Protein 6CLW (pdb70)

Structure (mmCIF, N/CA/C/O backbone):
data_6CLW
#
_entry.id   6CLW
#
_cell.length_a   110.860
_cell.length_b   110.860
_cell.length_c   113.310
_cell.angle_alpha   90.00
_cell.angle_beta   90.00
_cell.angle_gamma   120.00
#
_symmetry.space_group_name_H-M   'P 31 2 1'
#
loop_
_entity.id
_entity.type
_entity.pdbx_description
1 polymer O-methyltransferase
2 water water
#
loop_
_atom_site.group_PDB
_atom_site.id
_atom_site.type_symbol
_atom_site.label_atom_id
_atom_site.label_alt_id
_atom_site.label_comp_id
_atom_site.label_asym_id
_atom_site.label_entity_id
_atom_site.label_seq_id
_atom_site.pdbx_PDB_ins_code
_atom_site.Cartn_x
_atom_site.Cartn_y
_atom_site.Cartn_z
_atom_site.occupancy
_atom_site.B_iso_or_equiv
_atom_site.auth_seq_id
_atom_site.auth_comp_id
_atom_site.auth_asym_id
_atom_site.auth_atom_id
_atom_site.pdbx_PDB_model_num
ATOM 1 N N . MET A 1 21 ? -27.050 -24.548 10.059 1.00 87.00 1 MET A N 1
ATOM 2 C CA . MET A 1 21 ? -27.279 -23.215 9.399 1.00 86.22 1 MET A CA 1
ATOM 3 C C . MET A 1 21 ? -26.005 -22.487 8.938 1.00 80.54 1 MET A C 1
ATOM 4 O O . MET A 1 21 ? -26.021 -21.824 7.905 1.00 77.85 1 MET A O 1
ATOM 9 N N . ALA A 1 22 ? -24.924 -22.588 9.709 1.00 75.64 2 ALA A N 1
ATOM 10 C CA . ALA A 1 22 ? -23.667 -21.919 9.384 1.00 70.64 2 ALA A CA 1
ATOM 11 C C . ALA A 1 22 ? -22.496 -22.795 9.785 1.00 66.17 2 ALA A C 1
ATOM 12 O O . ALA A 1 22 ? -22.444 -23.306 10.912 1.00 62.79 2 ALA A O 1
ATOM 14 N N . ASP A 1 23 ? -21.565 -22.955 8.847 1.00 61.15 3 ASP A N 1
ATOM 15 C CA . ASP A 1 23 ? -20.303 -23.638 9.085 1.00 58.67 3 ASP A CA 1
ATOM 16 C C . ASP A 1 23 ? -19.317 -22.665 9.736 1.00 57.68 3 ASP A C 1
ATOM 17 O O . ASP A 1 23 ? -18.358 -22.201 9.105 1.00 60.64 3 ASP A O 1
ATOM 22 N N . ASP A 1 24 ? -19.566 -22.386 11.014 1.00 55.56 4 ASP A N 1
ATOM 23 C CA . ASP A 1 24 ? -18.836 -21.366 11.775 1.00 54.42 4 ASP A CA 1
ATOM 24 C C . ASP A 1 24 ? -18.005 -21.911 12.949 1.00 52.57 4 ASP A C 1
ATOM 25 O O . ASP A 1 24 ? -17.307 -21.147 13.606 1.00 56.72 4 ASP A O 1
ATOM 30 N N . ASP A 1 25 ? -18.068 -23.218 13.197 1.00 49.38 5 ASP A N 1
ATOM 31 C CA . ASP A 1 25 ? -17.368 -23.842 14.317 1.00 48.71 5 ASP A CA 1
ATOM 32 C C . ASP A 1 25 ? -15.874 -24.028 13.974 1.00 48.67 5 ASP A C 1
ATOM 33 O O . ASP A 1 25 ? -15.503 -24.978 13.288 1.00 51.14 5 ASP A O 1
ATOM 38 N N . ALA A 1 26 ? -15.031 -23.111 14.448 1.00 48.04 6 ALA A N 1
ATOM 39 C CA . ALA A 1 26 ? -13.577 -23.134 14.182 1.00 47.15 6 ALA A CA 1
ATOM 40 C C . ALA A 1 26 ? -12.889 -24.410 14.640 1.00 46.10 6 ALA A C 1
ATOM 41 O O . ALA A 1 26 ? -11.958 -24.889 13.988 1.00 44.08 6 ALA A O 1
ATOM 43 N N . PHE A 1 27 ? -13.335 -24.943 15.773 1.00 47.05 7 PHE A N 1
ATOM 44 C CA . PHE A 1 27 ? -12.751 -26.161 16.331 1.00 47.23 7 PHE A CA 1
ATOM 45 C C . PHE A 1 27 ? -12.965 -27.346 15.400 1.00 46.29 7 PHE A C 1
ATOM 46 O O . PHE A 1 27 ? -12.068 -28.160 15.218 1.00 49.21 7 PHE A O 1
ATOM 54 N N . VAL A 1 28 ? -14.160 -27.434 14.828 1.00 44.07 8 VAL A N 1
ATOM 55 C CA . VAL A 1 28 ? -14.487 -28.487 13.881 1.00 42.81 8 VAL A CA 1
ATOM 56 C C . VAL A 1 28 ? -13.635 -28.344 12.634 1.00 41.07 8 VAL A C 1
ATOM 57 O O . VAL A 1 28 ? -13.066 -29.328 12.181 1.00 39.96 8 VAL A O 1
ATOM 61 N N . HIS A 1 29 ? -13.533 -27.122 12.113 1.00 41.79 9 HIS A N 1
ATOM 62 C CA . HIS A 1 29 ? -12.677 -26.834 10.953 1.00 43.78 9 HIS A CA 1
ATOM 63 C C . HIS A 1 29 ? -11.252 -27.320 11.184 1.00 42.53 9 HIS A C 1
ATOM 64 O O . HIS A 1 29 ? -10.666 -27.962 10.323 1.00 42.74 9 HIS A O 1
ATOM 71 N N . LEU A 1 30 ? -10.704 -27.013 12.350 1.00 42.43 10 LEU A N 1
ATOM 72 C CA . LEU A 1 30 ? -9.340 -27.406 12.672 1.00 44.22 10 LEU A CA 1
ATOM 73 C C . LEU A 1 30 ? -9.222 -28.947 12.719 1.00 45.34 10 LEU A C 1
ATOM 74 O O . LEU A 1 30 ? -8.301 -29.516 12.122 1.00 46.59 10 LEU A O 1
ATOM 79 N N . LEU A 1 31 ? -10.165 -29.622 13.387 1.00 43.18 11 LEU A N 1
ATOM 80 C CA . LEU A 1 31 ? -10.187 -31.089 13.413 1.00 40.94 11 LEU A CA 1
ATOM 81 C C . LEU A 1 31 ? -10.299 -31.694 12.026 1.00 39.99 11 LEU A C 1
ATOM 82 O O . LEU A 1 31 ? -9.758 -32.778 11.792 1.00 38.05 11 LEU A O 1
ATOM 87 N N . ARG A 1 32 ? -11.027 -31.016 11.134 1.00 37.80 12 ARG A N 1
ATOM 88 C CA . ARG A 1 32 ? -11.110 -31.427 9.741 1.00 37.31 12 ARG A CA 1
ATOM 89 C C . ARG A 1 32 ? -9.726 -31.346 9.109 1.00 37.04 12 ARG A C 1
ATOM 90 O O . ARG A 1 32 ? -9.254 -32.309 8.506 1.00 37.38 12 ARG A O 1
ATOM 98 N N . LEU A 1 33 ? -9.069 -30.206 9.277 1.00 35.46 13 LEU A N 1
ATOM 99 C CA . LEU A 1 33 ? -7.805 -29.946 8.596 1.00 33.99 13 LEU A CA 1
ATOM 100 C C . LEU A 1 33 ? -6.653 -30.814 9.089 1.00 34.55 13 LEU A C 1
ATOM 101 O O . LEU A 1 33 ? -5.731 -31.077 8.327 1.00 35.29 13 LEU A O 1
ATOM 106 N N . LYS A 1 34 ? -6.717 -31.266 10.340 1.00 36.09 14 LYS A N 1
ATOM 107 C CA . LYS A 1 34 ? -5.597 -31.979 10.980 1.00 38.63 14 LYS A CA 1
ATOM 108 C C . LYS A 1 34 ? -5.575 -33.493 10.773 1.00 38.73 14 LYS A C 1
ATOM 109 O O . LYS A 1 34 ? -4.563 -34.143 11.075 1.00 39.71 14 LYS A O 1
ATOM 115 N N . ASP A 1 35 ? -6.688 -34.049 10.293 1.00 37.55 15 ASP A N 1
ATOM 116 C CA . ASP A 1 35 ? -6.817 -35.482 10.001 1.00 35.47 15 ASP A CA 1
ATOM 117 C C . ASP A 1 35 ? -5.729 -35.937 9.019 1.00 36.27 15 ASP A C 1
ATOM 118 O O . ASP A 1 35 ? -5.645 -35.446 7.885 1.00 34.70 15 ASP A O 1
ATOM 123 N N . THR A 1 36 ? -4.888 -36.855 9.492 1.00 37.53 16 THR A N 1
ATOM 124 C CA . THR A 1 36 ? -3.883 -37.509 8.667 1.00 38.00 16 THR A CA 1
ATOM 125 C C . THR A 1 36 ? -4.169 -38.974 8.446 1.00 37.57 16 THR A C 1
ATOM 126 O O . THR A 1 36 ? -3.380 -39.640 7.792 1.00 37.34 16 THR A O 1
ATOM 130 N N . MET A 1 37 ? -5.260 -39.495 8.996 1.00 37.46 17 MET A N 1
ATOM 131 C CA . MET A 1 37 ? -5.504 -40.933 8.927 1.00 39.76 17 MET A CA 1
ATOM 132 C C . MET A 1 37 ? -6.371 -41.294 7.718 1.00 38.56 17 MET A C 1
ATOM 133 O O . MET A 1 37 ? -6.037 -42.215 6.964 1.00 36.01 17 MET A O 1
ATOM 138 N N . THR A 1 38 ? -7.462 -40.552 7.539 1.00 37.74 18 THR A N 1
ATOM 139 C CA . THR A 1 38 ? -8.322 -40.646 6.355 1.00 36.96 18 THR A CA 1
ATOM 140 C C . THR A 1 38 ? -7.575 -40.703 4.999 1.00 36.39 18 THR A C 1
ATOM 141 O O . THR A 1 38 ? -7.766 -41.651 4.249 1.00 35.78 18 THR A O 1
ATOM 145 N N . PRO A 1 39 ? -6.716 -39.710 4.685 1.00 36.57 19 PRO A N 1
ATOM 146 C CA . PRO A 1 39 ? -6.008 -39.758 3.392 1.00 36.09 19 PRO A CA 1
ATOM 147 C C . PRO A 1 39 ? -5.114 -40.977 3.160 1.00 36.02 19 PRO A C 1
ATOM 148 O O . PRO A 1 39 ? -4.873 -41.344 2.004 1.00 36.61 19 PRO A O 1
ATOM 152 N N . TRP A 1 40 ? -4.609 -41.577 4.232 1.00 36.62 20 TRP A N 1
ATOM 153 C CA . TRP A 1 40 ? -3.790 -42.796 4.124 1.00 36.98 20 TRP A CA 1
ATOM 154 C C . TRP A 1 40 ? -4.594 -44.065 4.251 1.00 35.75 20 TRP A C 1
ATOM 155 O O . TRP A 1 40 ? -4.229 -45.071 3.677 1.00 38.31 20 TRP A O 1
ATOM 166 N N . ALA A 1 41 ? -5.683 -44.027 5.004 1.00 36.22 21 ALA A N 1
ATOM 167 C CA . ALA A 1 41 ? -6.691 -45.069 4.902 1.00 35.94 21 ALA A CA 1
ATOM 168 C C . ALA A 1 41 ? -7.128 -45.172 3.433 1.00 35.04 21 ALA A C 1
ATOM 169 O O . ALA A 1 41 ? -7.195 -46.262 2.887 1.00 34.26 21 ALA A O 1
ATOM 171 N N . LEU A 1 42 ? -7.367 -44.022 2.801 1.00 35.14 22 LEU A N 1
ATOM 172 C CA . LEU A 1 42 ? -7.810 -43.954 1.409 1.00 34.79 22 LEU A CA 1
ATOM 173 C C . LEU A 1 42 ? -6.758 -44.504 0.451 1.00 36.12 22 LEU A C 1
ATOM 174 O O . LEU A 1 42 ? -7.062 -45.381 -0.363 1.00 38.44 22 LEU A O 1
ATOM 179 N N . ARG A 1 43 ? -5.535 -43.994 0.548 1.00 35.91 23 ARG A N 1
ATOM 180 C CA . ARG A 1 43 ? -4.442 -44.456 -0.320 1.00 36.53 23 ARG A CA 1
ATOM 181 C C . ARG A 1 43 ? -4.156 -45.956 -0.186 1.00 36.44 23 ARG A C 1
ATOM 182 O O . ARG A 1 43 ? -3.861 -46.624 -1.185 1.00 35.96 23 ARG A O 1
ATOM 190 N N . ALA A 1 44 ? -4.268 -46.476 1.037 1.00 35.84 24 ALA A N 1
ATOM 191 C CA . ALA A 1 44 ? -4.018 -47.896 1.311 1.00 35.07 24 ALA A CA 1
ATOM 192 C C . ALA A 1 44 ? -5.072 -48.810 0.649 1.00 33.51 24 ALA A C 1
ATOM 193 O O . ALA A 1 44 ? -4.770 -49.771 -0.055 1.00 30.18 24 ALA A O 1
ATOM 195 N N . VAL A 1 45 ? -6.315 -48.460 0.892 1.00 33.89 25 VAL A N 1
ATOM 196 C CA . VAL A 1 45 ? -7.455 -49.217 0.434 1.00 35.34 25 VAL A CA 1
ATOM 197 C C . VAL A 1 45 ? -7.560 -49.248 -1.103 1.00 36.41 25 VAL A C 1
ATOM 198 O O . VAL A 1 45 ? -7.935 -50.263 -1.682 1.00 37.90 25 VAL A O 1
ATOM 202 N N . VAL A 1 46 ? -7.215 -48.138 -1.746 1.00 38.16 26 VAL A N 1
ATOM 203 C CA . VAL A 1 46 ? -7.060 -48.077 -3.201 1.00 38.26 26 VAL A CA 1
ATOM 204 C C . VAL A 1 46 ? -5.855 -48.903 -3.669 1.00 38.50 26 VAL A C 1
ATOM 205 O O . VAL A 1 46 ? -5.947 -49.610 -4.673 1.00 36.46 26 VAL A O 1
ATOM 209 N N . THR A 1 47 ? -4.731 -48.819 -2.953 1.00 40.14 27 THR A N 1
ATOM 210 C CA . THR A 1 47 ? -3.581 -49.691 -3.240 1.00 41.79 27 THR A CA 1
ATOM 211 C C . THR A 1 47 ? -3.990 -51.184 -3.176 1.00 42.07 27 THR A C 1
ATOM 212 O O . THR A 1 47 ? -3.626 -51.965 -4.057 1.00 42.38 27 THR A O 1
ATOM 216 N N . LEU A 1 48 ? -4.780 -51.557 -2.169 1.00 42.01 28 LEU A N 1
ATOM 217 C CA . LEU A 1 48 ? -5.225 -52.950 -2.000 1.00 41.95 28 LEU A CA 1
ATOM 218 C C . LEU A 1 48 ? -6.404 -53.392 -2.889 1.00 41.23 28 LEU A C 1
ATOM 219 O O . LEU A 1 48 ? -6.858 -54.533 -2.790 1.00 42.42 28 LEU A O 1
ATOM 224 N N . GLY A 1 49 ? -6.901 -52.514 -3.750 1.00 38.91 29 GLY A N 1
ATOM 225 C CA . GLY A 1 49 ? -7.929 -52.884 -4.694 1.00 37.76 29 GLY A CA 1
ATOM 226 C C . GLY A 1 49 ? -9.295 -53.114 -4.090 1.00 38.21 29 GLY A C 1
ATOM 227 O O . GLY A 1 49 ? -10.135 -53.741 -4.734 1.00 39.39 29 GLY A O 1
ATOM 228 N N . VAL A 1 50 ? -9.550 -52.603 -2.884 1.00 38.25 30 VAL A N 1
ATOM 229 C CA . VAL A 1 50 ? -10.850 -52.845 -2.233 1.00 40.25 30 VAL A CA 1
ATOM 230 C C . VAL A 1 50 ? -12.037 -52.236 -3.008 1.00 41.87 30 VAL A C 1
ATOM 231 O O . VAL A 1 50 ? -13.073 -52.896 -3.131 1.00 44.54 30 VAL A O 1
ATOM 235 N N . PRO A 1 51 ? -11.897 -50.999 -3.543 1.00 42.13 31 PRO A N 1
ATOM 236 C CA . PRO A 1 51 ? -13.032 -50.441 -4.324 1.00 40.92 31 PRO A CA 1
ATOM 237 C C . PRO A 1 51 ? -13.470 -51.337 -5.483 1.00 39.14 31 PRO A C 1
ATOM 238 O O . PRO A 1 51 ? -14.678 -51.401 -5.777 1.00 35.70 31 PRO A O 1
ATOM 242 N N . ASP A 1 52 ? -12.483 -52.001 -6.107 1.00 39.81 32 ASP A N 1
ATOM 243 C CA . ASP A 1 52 ? -12.704 -52.963 -7.193 1.00 42.03 32 ASP A CA 1
ATOM 244 C C . ASP A 1 52 ? -13.381 -54.220 -6.680 1.00 42.53 32 ASP A C 1
ATOM 245 O O . ASP A 1 52 ? -14.354 -54.678 -7.277 1.00 45.34 32 ASP A O 1
ATOM 250 N N . LEU A 1 53 ? -12.874 -54.757 -5.570 1.00 41.61 33 LEU A N 1
ATOM 251 C CA . LEU A 1 53 ? -13.442 -55.953 -4.930 1.00 41.03 33 LEU A CA 1
ATOM 252 C C . LEU A 1 53 ? -14.923 -55.810 -4.542 1.00 42.48 33 LEU A C 1
ATOM 253 O O . LEU A 1 53 ? -15.650 -56.808 -4.493 1.00 42.45 33 LEU A O 1
ATOM 258 N N . VAL A 1 54 ? -15.366 -54.581 -4.279 1.00 43.91 34 VAL A N 1
ATOM 259 C CA . VAL A 1 54 ? -16.767 -54.306 -3.927 1.00 45.03 34 VAL A CA 1
ATOM 260 C C . VAL A 1 54 ? -17.609 -53.675 -5.050 1.00 47.41 34 VAL A C 1
ATOM 261 O O . VAL A 1 54 ? -18.753 -53.319 -4.811 1.00 46.06 34 VAL A O 1
ATOM 265 N N . ALA A 1 55 ? -17.073 -53.558 -6.266 1.00 51.89 35 ALA A N 1
ATOM 266 C CA . ALA A 1 55 ? -17.843 -53.019 -7.404 1.00 52.27 35 ALA A CA 1
ATOM 267 C C . ALA A 1 55 ? -19.129 -53.821 -7.648 1.00 54.31 35 ALA A C 1
ATOM 268 O O . ALA A 1 55 ? -20.198 -53.246 -7.832 1.00 49.34 35 ALA A O 1
ATOM 270 N N . GLU A 1 56 ? -19.015 -55.148 -7.602 1.00 63.43 36 GLU A N 1
ATOM 271 C CA . GLU A 1 56 ? -20.155 -56.046 -7.851 1.00 69.68 36 GLU A CA 1
ATOM 272 C C . GLU A 1 56 ? -21.146 -56.179 -6.675 1.00 66.87 36 GLU A C 1
ATOM 273 O O . GLU A 1 56 ? -22.186 -56.826 -6.814 1.00 66.20 36 GLU A O 1
ATOM 279 N N . GLY A 1 57 ? -20.828 -55.584 -5.528 1.00 62.74 37 GLY A N 1
ATOM 280 C CA . GLY A 1 57 ? -21.744 -55.544 -4.388 1.00 60.20 37 GLY A CA 1
ATOM 281 C C . GLY A 1 57 ? -21.006 -55.722 -3.080 1.00 58.31 37 GLY A C 1
ATOM 282 O O . GLY A 1 57 ? -19.776 -55.770 -3.051 1.00 56.50 37 GLY A O 1
ATOM 283 N N . GLU A 1 58 ? -21.772 -55.828 -1.999 1.00 58.78 38 GLU A N 1
ATOM 284 C CA . GLU A 1 58 ? -21.226 -56.038 -0.653 1.00 57.11 38 GLU A CA 1
ATOM 285 C C . GLU A 1 58 ? -20.253 -57.198 -0.600 1.00 58.58 38 GLU A C 1
ATOM 286 O O . GLU A 1 58 ? -20.463 -58.228 -1.240 1.00 64.36 38 GLU A O 1
ATOM 292 N N . LYS A 1 59 ? -19.183 -57.017 0.152 1.00 56.29 39 LYS A N 1
ATOM 293 C CA . LYS A 1 59 ? -18.322 -58.112 0.551 1.00 56.48 39 LYS A CA 1
ATOM 294 C C . LYS A 1 59 ? -18.120 -57.971 2.053 1.00 58.28 39 LYS A C 1
ATOM 295 O O . LYS A 1 59 ? -18.201 -56.856 2.581 1.00 57.75 39 LYS A O 1
ATOM 301 N N . ASP A 1 60 ? -17.890 -59.085 2.747 1.00 59.84 40 ASP A N 1
ATOM 302 C CA . ASP A 1 60 ? -17.538 -59.017 4.175 1.00 62.05 40 ASP A CA 1
ATOM 303 C C . ASP A 1 60 ? -16.023 -59.134 4.346 1.00 57.51 40 ASP A C 1
ATOM 304 O O . ASP A 1 60 ? -15.326 -59.712 3.500 1.00 53.18 40 ASP A O 1
ATOM 309 N N . VAL A 1 61 ? -15.543 -58.548 5.444 1.00 53.82 41 VAL A N 1
ATOM 310 C CA . VAL A 1 61 ? -14.122 -58.277 5.674 1.00 50.07 41 VAL A CA 1
ATOM 311 C C . VAL A 1 61 ? -13.216 -59.482 5.454 1.00 50.29 41 VAL A C 1
ATOM 312 O O . VAL A 1 61 ? -12.179 -59.347 4.813 1.00 54.19 41 VAL A O 1
ATOM 316 N N . SER A 1 62 ? -13.609 -60.647 5.964 1.00 51.00 42 SER A N 1
ATOM 317 C CA . SER A 1 62 ? -12.800 -61.879 5.839 1.00 49.71 42 SER A CA 1
ATOM 318 C C . SER A 1 62 ? -12.371 -62.185 4.408 1.00 48.74 42 SER A C 1
ATOM 319 O O . SER A 1 62 ? -11.225 -62.603 4.190 1.00 43.03 42 SER A O 1
ATOM 322 N N . GLU A 1 63 ? -13.301 -61.974 3.460 1.00 51.73 43 GLU A N 1
ATOM 323 C CA . GLU A 1 63 ? -13.042 -62.160 2.018 1.00 51.66 43 GLU A CA 1
ATOM 324 C C . GLU A 1 63 ? -12.106 -61.066 1.519 1.00 52.25 43 GLU A C 1
ATOM 325 O O . GLU A 1 63 ? -11.036 -61.348 0.964 1.00 54.33 43 GLU A O 1
ATOM 331 N N . LEU A 1 64 ? -12.494 -59.819 1.757 1.00 51.22 44 LEU A N 1
ATOM 332 C CA . LEU A 1 64 ? -11.671 -58.668 1.375 1.00 50.08 44 LEU A CA 1
ATOM 333 C C . LEU A 1 64 ? -10.250 -58.783 1.934 1.00 48.96 44 LEU A C 1
ATOM 334 O O . LEU A 1 64 ? -9.282 -58.499 1.222 1.00 48.15 44 LEU A O 1
ATOM 339 N N . ALA A 1 65 ? -10.146 -59.229 3.188 1.00 48.13 45 ALA A N 1
ATOM 340 C CA . ALA A 1 65 ? -8.861 -59.481 3.848 1.00 50.03 45 ALA A CA 1
ATOM 341 C C . ALA A 1 65 ? -8.040 -60.531 3.123 1.00 52.47 45 ALA A C 1
ATOM 342 O O . ALA A 1 65 ? -6.872 -60.292 2.850 1.00 48.53 45 ALA A O 1
ATOM 344 N N . GLN A 1 66 ? -8.661 -61.681 2.829 1.00 58.94 46 GLN A N 1
ATOM 345 C CA . GLN A 1 66 ? -8.018 -62.787 2.086 1.00 63.66 46 GLN A CA 1
ATOM 346 C C . GLN A 1 66 ? -7.542 -62.379 0.703 1.00 60.53 46 GLN A C 1
ATOM 347 O O . GLN A 1 66 ? -6.407 -62.662 0.340 1.00 56.84 46 GLN A O 1
ATOM 353 N N . ARG A 1 67 ? -8.428 -61.749 -0.069 1.00 59.19 47 ARG A N 1
ATOM 354 C CA . ARG A 1 67 ? -8.124 -61.396 -1.456 1.00 60.63 47 ARG A CA 1
ATOM 355 C C . ARG A 1 67 ? -7.015 -60.368 -1.561 1.00 58.83 47 ARG A C 1
ATOM 356 O O . ARG A 1 67 ? -6.216 -60.431 -2.490 1.00 57.03 47 ARG A O 1
ATOM 364 N N . SER A 1 68 ? -6.978 -59.421 -0.620 1.00 61.07 48 SER A N 1
ATOM 365 C CA . SER A 1 68 ? -5.837 -58.497 -0.465 1.00 61.18 48 SER A CA 1
ATOM 366 C C . SER A 1 68 ? -4.792 -59.132 0.460 1.00 60.34 48 SER A C 1
ATOM 367 O O . SER A 1 68 ? -4.987 -60.238 0.951 1.00 57.91 48 SER A O 1
ATOM 370 N N . GLY A 1 69 ? -3.688 -58.445 0.725 1.00 60.31 49 GLY A N 1
ATOM 371 C CA . GLY A 1 69 ? -2.665 -59.020 1.613 1.00 61.41 49 GLY A CA 1
ATOM 372 C C . GLY A 1 69 ? -2.962 -58.942 3.109 1.00 59.58 49 GLY A C 1
ATOM 373 O O . GLY A 1 69 ? -2.136 -59.361 3.918 1.00 61.04 49 GLY A O 1
ATOM 374 N N . ALA A 1 70 ? -4.149 -58.463 3.482 1.00 54.97 50 ALA A N 1
ATOM 375 C CA . ALA A 1 70 ? -4.326 -57.741 4.737 1.00 52.19 50 ALA A CA 1
ATOM 376 C C . ALA A 1 70 ? -4.817 -58.580 5.904 1.00 50.20 50 ALA A C 1
ATOM 377 O O . ALA A 1 70 ? -5.509 -59.584 5.707 1.00 50.42 50 ALA A O 1
ATOM 379 N N . VAL A 1 71 ? -4.456 -58.138 7.115 1.00 48.15 51 VAL A N 1
ATOM 380 C CA . VAL A 1 71 ? -4.998 -58.687 8.363 1.00 50.84 51 VAL A CA 1
ATOM 381 C C . VAL A 1 71 ? -6.468 -58.245 8.486 1.00 50.09 51 VAL A C 1
ATOM 382 O O . VAL A 1 71 ? -6.758 -57.058 8.361 1.00 51.40 51 VAL A O 1
ATOM 386 N N . PRO A 1 72 ? -7.395 -59.187 8.743 1.00 49.23 52 PRO A N 1
ATOM 387 C CA . PRO A 1 72 ? -8.828 -58.840 8.872 1.00 49.44 52 PRO A CA 1
ATOM 388 C C . PRO A 1 72 ? -9.201 -57.721 9.859 1.00 46.64 52 PRO A C 1
ATOM 389 O O . PRO A 1 72 ? -10.024 -56.869 9.528 1.00 46.93 52 PRO A O 1
ATOM 393 N N . ASP A 1 73 ? -8.615 -57.738 11.051 1.00 45.25 53 ASP A N 1
ATOM 394 C CA . ASP A 1 73 ? -8.905 -56.727 12.073 1.00 45.36 53 ASP A CA 1
ATOM 395 C C . ASP A 1 73 ? -8.482 -55.325 11.635 1.00 45.36 53 ASP A C 1
ATOM 396 O O . ASP A 1 73 ? -9.247 -54.371 11.786 1.00 45.04 53 ASP A O 1
ATOM 401 N N . ALA A 1 74 ? -7.263 -55.215 11.104 1.00 44.79 54 ALA A N 1
ATOM 402 C CA . ALA A 1 74 ? -6.721 -53.936 10.649 1.00 43.18 54 ALA A CA 1
ATOM 403 C C . ALA A 1 74 ? -7.537 -53.362 9.493 1.00 42.45 54 ALA A C 1
ATOM 404 O O . ALA A 1 74 ? -7.886 -52.185 9.506 1.00 42.14 54 ALA A O 1
ATOM 406 N N . LEU A 1 75 ? -7.858 -54.209 8.516 1.00 42.15 55 LEU A N 1
ATOM 407 C CA . LEU A 1 75 ? -8.658 -53.799 7.357 1.00 42.50 55 LEU A CA 1
ATOM 408 C C . LEU A 1 75 ? -10.066 -53.381 7.767 1.00 42.27 55 LEU A C 1
ATOM 409 O O . LEU A 1 75 ? -10.579 -52.411 7.233 1.00 42.39 55 LEU A O 1
ATOM 414 N N . ARG A 1 76 ? -10.684 -54.104 8.708 1.00 42.93 56 ARG A N 1
ATOM 415 C CA . ARG A 1 76 ? -11.995 -53.712 9.251 1.00 42.30 56 ARG A CA 1
ATOM 416 C C . ARG A 1 76 ? -11.934 -52.283 9.757 1.00 41.69 56 ARG A C 1
ATOM 417 O O . ARG A 1 76 ? -12.771 -51.461 9.395 1.00 41.92 56 ARG A O 1
ATOM 425 N N . ARG A 1 77 ? -10.922 -51.998 10.573 1.00 41.65 57 ARG A N 1
ATOM 426 C CA . ARG A 1 77 ? -10.805 -50.703 11.253 1.00 40.59 57 ARG A CA 1
ATOM 427 C C . ARG A 1 77 ? -10.559 -49.576 10.275 1.00 38.81 57 ARG A C 1
ATOM 428 O O . ARG A 1 77 ? -11.109 -48.485 10.446 1.00 38.50 57 ARG A O 1
ATOM 436 N N . VAL A 1 78 ? -9.748 -49.855 9.255 1.00 38.04 58 VAL A N 1
ATOM 437 C CA . VAL A 1 78 ? -9.469 -48.895 8.177 1.00 39.46 58 VAL A CA 1
ATOM 438 C C . VAL A 1 78 ? -10.713 -48.598 7.311 1.00 40.92 58 VAL A C 1
ATOM 439 O O . VAL A 1 78 ? -11.003 -47.438 7.003 1.00 41.26 58 VAL A O 1
ATOM 443 N N . LEU A 1 79 ? -11.440 -49.640 6.919 1.00 42.73 59 LEU A N 1
ATOM 444 C CA . LEU A 1 79 ? -12.684 -49.455 6.183 1.00 42.95 59 LEU A CA 1
ATOM 445 C C . LEU A 1 79 ? -13.734 -48.757 7.032 1.00 42.53 59 LEU A C 1
ATOM 446 O O . LEU A 1 79 ? -14.474 -47.942 6.499 1.00 42.63 59 LEU A O 1
ATOM 451 N N . ARG A 1 80 ? -13.783 -49.058 8.335 1.00 44.10 60 ARG A N 1
ATOM 452 C CA . ARG A 1 80 ? -14.733 -48.408 9.259 1.00 45.34 60 ARG A CA 1
ATOM 453 C C . ARG A 1 80 ? -14.580 -46.890 9.192 1.00 43.19 60 ARG A C 1
ATOM 454 O O . ARG A 1 80 ? -15.572 -46.170 9.054 1.00 40.61 60 ARG A O 1
ATOM 462 N N . LEU A 1 81 ? -13.334 -46.409 9.256 1.00 42.58 61 LEU A N 1
ATOM 463 C CA . LEU A 1 81 ? -13.071 -44.981 9.101 1.00 41.56 61 LEU A CA 1
ATOM 464 C C . LEU A 1 81 ? -13.626 -44.501 7.770 1.00 40.26 61 LEU A C 1
ATOM 465 O O . LEU A 1 81 ? -14.408 -43.558 7.743 1.00 40.66 61 LEU A O 1
ATOM 470 N N . LEU A 1 82 ? -13.243 -45.157 6.677 1.00 38.32 62 LEU A N 1
ATOM 471 C CA . LEU A 1 82 ? -13.607 -44.665 5.343 1.00 38.25 62 LEU A CA 1
ATOM 472 C C . LEU A 1 82 ? -15.108 -44.724 5.090 1.00 37.69 62 LEU A C 1
ATOM 473 O O . LEU A 1 82 ? -15.652 -43.903 4.361 1.00 37.07 62 LEU A O 1
ATOM 478 N N . ALA A 1 83 ? -15.771 -45.685 5.722 1.00 39.65 63 ALA A N 1
ATOM 479 C CA . ALA A 1 83 ? -17.227 -45.765 5.725 1.00 40.76 63 ALA A CA 1
ATOM 480 C C . ALA A 1 83 ? -17.853 -44.571 6.469 1.00 41.76 63 ALA A C 1
ATOM 481 O O . ALA A 1 83 ? -18.789 -43.933 5.954 1.00 38.01 63 ALA A O 1
ATOM 483 N N . ARG A 1 84 ? -17.319 -44.258 7.652 1.00 42.38 64 ARG A N 1
ATOM 484 C CA . ARG A 1 84 ? -17.669 -43.007 8.359 1.00 45.86 64 ARG A CA 1
ATOM 485 C C . ARG A 1 84 ? -17.593 -41.760 7.442 1.00 42.90 64 ARG A C 1
ATOM 486 O O . ARG A 1 84 ? -18.423 -40.859 7.550 1.00 42.88 64 ARG A O 1
ATOM 494 N N . ARG A 1 85 ? -16.613 -41.738 6.536 1.00 39.93 65 ARG A N 1
ATOM 495 C CA . ARG A 1 85 ? -16.440 -40.645 5.578 1.00 38.02 65 ARG A CA 1
ATOM 496 C C . ARG A 1 85 ? -17.219 -40.824 4.266 1.00 37.68 65 ARG A C 1
ATOM 497 O O . ARG A 1 85 ? -17.127 -39.967 3.395 1.00 35.18 65 ARG A O 1
ATOM 505 N N . GLY A 1 86 ? -17.939 -41.938 4.104 1.00 36.43 66 GLY A N 1
ATOM 506 C CA . GLY A 1 86 ? -18.881 -42.113 2.990 1.00 37.31 66 GLY A CA 1
ATOM 507 C C . GLY A 1 86 ? -18.347 -42.808 1.751 1.00 38.37 66 GLY A C 1
ATOM 508 O O . GLY A 1 86 ? -19.055 -42.925 0.739 1.00 35.48 66 GLY A O 1
ATOM 509 N N . VAL A 1 87 ? -17.115 -43.304 1.842 1.00 39.89 67 VAL A N 1
ATOM 510 C CA . VAL A 1 87 ? -16.444 -43.937 0.708 1.00 40.80 67 VAL A CA 1
ATOM 511 C C . VAL A 1 87 ? -17.114 -45.283 0.418 1.00 40.64 67 VAL A C 1
ATOM 512 O O . VAL A 1 87 ? -17.440 -45.585 -0.725 1.00 41.10 67 VAL A O 1
ATOM 516 N N . PHE A 1 88 ? -17.286 -46.085 1.463 1.00 40.60 68 PHE A N 1
ATOM 517 C CA . PHE A 1 88 ? -17.980 -47.350 1.372 1.00 40.74 68 PHE A CA 1
ATOM 518 C C . PHE A 1 88 ? -19.175 -47.312 2.294 1.00 43.86 68 PHE A C 1
ATOM 519 O O . PHE A 1 88 ? -19.187 -46.598 3.304 1.00 42.67 68 PHE A O 1
ATOM 527 N N . THR A 1 89 ? -20.179 -48.097 1.930 1.00 46.46 69 THR A N 1
ATOM 528 C CA . THR A 1 89 ? -21.308 -48.371 2.799 1.00 47.03 69 THR A CA 1
ATOM 529 C C . THR A 1 89 ? -20.864 -49.452 3.801 1.00 46.22 69 THR A C 1
ATOM 530 O O . THR A 1 89 ? -19.960 -50.217 3.470 1.00 45.76 69 THR A O 1
ATOM 534 N N . GLU A 1 90 ? -21.428 -49.486 5.020 1.00 46.54 70 GLU A N 1
ATOM 535 C CA . GLU A 1 90 ? -21.345 -50.706 5.885 1.00 48.80 70 GLU A CA 1
ATOM 536 C C . GLU A 1 90 ? -22.699 -51.114 6.495 1.00 49.48 70 GLU A C 1
ATOM 537 O O . GLU A 1 90 ? -23.008 -50.773 7.631 1.00 53.52 70 GLU A O 1
ATOM 543 N N . PRO A 1 91 ? -23.518 -51.860 5.731 1.00 50.95 71 PRO A N 1
ATOM 544 C CA . PRO A 1 91 ? -24.923 -52.034 6.123 1.00 54.62 71 PRO A CA 1
ATOM 545 C C . PRO A 1 91 ? -25.169 -53.031 7.277 1.00 56.49 71 PRO A C 1
ATOM 546 O O . PRO A 1 91 ? -26.191 -52.937 7.960 1.00 58.95 71 PRO A O 1
ATOM 550 N N . ARG A 1 92 ? -24.259 -53.983 7.465 1.00 58.44 72 ARG A N 1
ATOM 551 C CA . ARG A 1 92 ? -24.223 -54.830 8.659 1.00 59.59 72 ARG A CA 1
ATOM 552 C C . ARG A 1 92 ? -22.772 -54.828 9.147 1.00 58.32 72 ARG A C 1
ATOM 553 O O . ARG A 1 92 ? -21.862 -54.564 8.354 1.00 58.42 72 ARG A O 1
ATOM 561 N N . PRO A 1 93 ? -22.541 -55.131 10.440 1.00 58.45 73 PRO A N 1
ATOM 562 C CA . PRO A 1 93 ? -21.165 -55.113 10.954 1.00 56.64 73 PRO A CA 1
ATOM 563 C C . PRO A 1 93 ? -20.196 -55.950 10.117 1.00 54.02 73 PRO A C 1
ATOM 564 O O . PRO A 1 93 ? -20.569 -57.013 9.623 1.00 54.76 73 PRO A O 1
ATOM 568 N N . ALA A 1 94 ? -18.983 -55.429 9.932 1.00 52.46 74 ALA A N 1
ATOM 569 C CA . ALA A 1 94 ? -17.900 -56.105 9.205 1.00 51.11 74 ALA A CA 1
ATOM 570 C C . ALA A 1 94 ? -18.152 -56.419 7.715 1.00 50.79 74 ALA A C 1
ATOM 571 O O . ALA A 1 94 ? -17.409 -57.220 7.143 1.00 48.77 74 ALA A O 1
ATOM 573 N N . VAL A 1 95 ? -19.167 -55.808 7.086 1.00 49.83 75 VAL A N 1
ATOM 574 C CA . VAL A 1 95 ? -19.362 -55.951 5.630 1.00 51.74 75 VAL A CA 1
ATOM 575 C C . VAL A 1 95 ? -19.432 -54.565 4.988 1.00 48.40 75 VAL A C 1
ATOM 576 O O . VAL A 1 95 ? -20.123 -53.694 5.484 1.00 48.69 75 VAL A O 1
ATOM 580 N N . PHE A 1 96 ? -18.704 -54.377 3.890 1.00 47.12 76 PHE A N 1
ATOM 581 C CA . PHE A 1 96 ? -18.615 -53.088 3.216 1.00 46.32 76 PHE A CA 1
ATOM 582 C C . PHE A 1 96 ? -18.945 -53.223 1.736 1.00 46.98 76 PHE A C 1
ATOM 583 O O . PHE A 1 96 ? -18.497 -54.169 1.083 1.00 47.59 76 PHE A O 1
ATOM 591 N N . GLY A 1 97 ? -19.713 -52.263 1.221 1.00 45.57 77 GLY A N 1
ATOM 592 C CA . GLY A 1 97 ? -20.187 -52.271 -0.165 1.00 45.23 77 GLY A CA 1
ATOM 593 C C . GLY A 1 97 ? -19.801 -50.999 -0.910 1.00 45.56 77 GLY A C 1
ATOM 594 O O . GLY A 1 97 ? -19.275 -50.048 -0.307 1.00 44.75 77 GLY A O 1
ATOM 595 N N . PRO A 1 98 ? -20.075 -50.960 -2.227 1.00 42.53 78 PRO A N 1
ATOM 596 C CA . PRO A 1 98 ? -19.682 -49.830 -3.068 1.00 41.34 78 PRO A CA 1
ATOM 597 C C . PRO A 1 98 ? -20.558 -48.596 -2.865 1.00 38.93 78 PRO A C 1
ATOM 598 O O . PRO A 1 98 ? -21.642 -48.696 -2.293 1.00 37.89 78 PRO A O 1
ATOM 602 N N . THR A 1 99 ? -20.070 -47.455 -3.343 1.00 38.05 79 THR A N 1
ATOM 603 C CA . THR A 1 99 ? -20.812 -46.187 -3.355 1.00 39.10 79 THR A CA 1
ATOM 604 C C . THR A 1 99 ? -20.408 -45.408 -4.598 1.00 41.27 79 THR A C 1
ATOM 605 O O . THR A 1 99 ? -19.452 -45.777 -5.280 1.00 42.45 79 THR A O 1
ATOM 609 N N . GLY A 1 100 ? -21.090 -44.296 -4.844 1.00 42.07 80 GLY A N 1
ATOM 610 C CA . GLY A 1 100 ? -20.690 -43.353 -5.888 1.00 45.25 80 GLY A CA 1
ATOM 611 C C . GLY A 1 100 ? -19.228 -42.937 -5.819 1.00 48.86 80 GLY A C 1
ATOM 612 O O . GLY A 1 100 ? -18.590 -42.748 -6.861 1.00 53.30 80 GLY A O 1
ATOM 613 N N . LEU A 1 101 ? -18.702 -42.812 -4.596 1.00 49.19 81 LEU A N 1
ATOM 614 C CA . LEU A 1 101 ? -17.283 -42.500 -4.375 1.00 48.48 81 LEU A CA 1
ATOM 615 C C . LEU A 1 101 ? -16.372 -43.663 -4.692 1.00 44.05 81 LEU A C 1
ATOM 616 O O . LEU A 1 101 ? -15.295 -43.455 -5.224 1.00 42.21 81 LEU A O 1
ATOM 621 N N . SER A 1 102 ? -16.776 -44.878 -4.333 1.00 44.26 82 SER A N 1
ATOM 622 C CA . SER A 1 102 ? -15.940 -46.053 -4.606 1.00 44.81 82 SER A CA 1
ATOM 623 C C . SER A 1 102 ? -15.807 -46.285 -6.117 1.00 43.74 82 SER A C 1
ATOM 624 O O . SER A 1 102 ? -14.748 -46.708 -6.570 1.00 39.65 82 SER A O 1
ATOM 627 N N . ARG A 1 103 ? -16.866 -45.988 -6.882 1.00 47.01 83 ARG A N 1
ATOM 628 C CA . ARG A 1 103 ? -16.821 -46.088 -8.349 1.00 49.50 83 ARG A CA 1
ATOM 629 C C . ARG A 1 103 ? -15.627 -45.334 -8.913 1.00 46.98 83 ARG A C 1
ATOM 630 O O . ARG A 1 103 ? -14.876 -45.899 -9.701 1.00 45.33 83 ARG A O 1
ATOM 638 N N . LEU A 1 104 ? -15.445 -44.082 -8.473 1.00 45.00 84 LEU A N 1
ATOM 639 C CA . LEU A 1 104 ? -14.313 -43.237 -8.895 1.00 42.36 84 LEU A CA 1
ATOM 640 C C . LEU A 1 104 ? -12.954 -43.788 -8.498 1.00 40.38 84 LEU A C 1
ATOM 641 O O . LEU A 1 104 ? -11.954 -43.396 -9.075 1.00 42.50 84 LEU A O 1
ATOM 646 N N . LEU A 1 105 ? -12.913 -44.677 -7.514 1.00 39.99 85 LEU A N 1
ATOM 647 C CA . LEU A 1 105 ? -11.680 -45.357 -7.117 1.00 42.00 85 LEU A CA 1
ATOM 648 C C . LEU A 1 105 ? -11.415 -46.692 -7.834 1.00 42.89 85 LEU A C 1
ATOM 649 O O . LEU A 1 105 ? -10.404 -47.330 -7.577 1.00 43.30 85 LEU A O 1
ATOM 654 N N . GLN A 1 106 ? -12.310 -47.108 -8.726 1.00 47.28 86 GLN A N 1
ATOM 655 C CA . GLN A 1 106 ? -12.172 -48.374 -9.455 1.00 48.87 86 GLN A CA 1
ATOM 656 C C . GLN A 1 106 ? -11.292 -48.156 -10.679 1.00 48.52 86 GLN A C 1
ATOM 657 O O . GLN A 1 106 ? -11.181 -47.035 -11.162 1.00 49.58 86 GLN A O 1
ATOM 663 N N . SER A 1 107 ? -10.648 -49.216 -11.160 1.00 48.05 87 SER A N 1
ATOM 664 C CA . SER A 1 107 ? -9.736 -49.113 -12.306 1.00 48.86 87 SER A CA 1
ATOM 665 C C . SER A 1 107 ? -10.606 -48.956 -13.528 1.00 49.15 87 SER A C 1
ATOM 666 O O . SER A 1 107 ? -10.354 -48.126 -14.383 1.00 53.09 87 SER A O 1
ATOM 669 N N . ASP A 1 108 ? -11.609 -49.818 -13.591 1.00 52.34 88 ASP A N 1
ATOM 670 C CA . ASP A 1 108 ? -12.900 -49.603 -14.259 1.00 55.77 88 ASP A CA 1
ATOM 671 C C . ASP A 1 108 ? -13.252 -48.195 -14.785 1.00 54.37 88 ASP A C 1
ATOM 672 O O . ASP A 1 108 ? -13.663 -48.051 -15.932 1.00 53.12 88 ASP A O 1
ATOM 677 N N . HIS A 1 109 ? -13.129 -47.179 -13.931 1.00 52.75 89 HIS A N 1
ATOM 678 C CA . HIS A 1 109 ? -13.807 -45.906 -14.148 1.00 54.89 89 HIS A CA 1
ATOM 679 C C . HIS A 1 109 ? -13.109 -45.061 -15.213 1.00 53.90 89 HIS A C 1
ATOM 680 O O . HIS A 1 109 ? -11.884 -45.023 -15.237 1.00 50.33 89 HIS A O 1
ATOM 687 N N . PRO A 1 110 ? -13.883 -44.394 -16.106 1.00 56.54 90 PRO A N 1
ATOM 688 C CA . PRO A 1 110 ? -13.268 -43.594 -17.191 1.00 58.02 90 PRO A CA 1
ATOM 689 C C . PRO A 1 110 ? -12.344 -42.471 -16.712 1.00 56.09 90 PRO A C 1
ATOM 690 O O . PRO A 1 110 ? -11.336 -42.194 -17.353 1.00 53.61 90 PRO A O 1
ATOM 694 N N . ARG A 1 111 ? -12.729 -41.830 -15.612 1.00 56.79 91 ARG A N 1
ATOM 695 C CA . ARG A 1 111 ? -11.977 -40.743 -14.977 1.00 57.94 91 ARG A CA 1
ATOM 696 C C . ARG A 1 111 ? -11.389 -41.200 -13.636 1.00 53.69 91 ARG A C 1
ATOM 697 O O . ARG A 1 111 ? -11.295 -40.408 -12.700 1.00 53.50 91 ARG A O 1
ATOM 705 N N . SER A 1 112 ? -10.981 -42.465 -13.544 1.00 49.90 92 SER A N 1
ATOM 706 C CA . SER A 1 112 ? -10.578 -43.073 -12.271 1.00 46.58 92 SER A CA 1
ATOM 707 C C . SER A 1 112 ? -9.546 -42.261 -11.519 1.00 45.64 92 SER A C 1
ATOM 708 O O . SER A 1 112 ? -8.677 -41.642 -12.122 1.00 43.74 92 SER A O 1
ATOM 711 N N . MET A 1 113 ? -9.662 -42.284 -10.196 1.00 46.94 93 MET A N 1
ATOM 712 C CA . MET A 1 113 ? -8.663 -41.718 -9.315 1.00 49.06 93 MET A CA 1
ATOM 713 C C . MET A 1 113 ? -7.622 -42.761 -8.887 1.00 46.31 93 MET A C 1
ATOM 714 O O . MET A 1 113 ? -6.601 -42.376 -8.318 1.00 41.49 93 MET A O 1
ATOM 719 N N . ARG A 1 114 ? -7.836 -44.055 -9.158 1.00 47.38 94 ARG A N 1
ATOM 720 C CA . ARG A 1 114 ? -6.839 -45.072 -8.748 1.00 53.69 94 ARG A CA 1
ATOM 721 C C . ARG A 1 114 ? -5.382 -44.655 -9.050 1.00 52.21 94 ARG A C 1
ATOM 722 O O . ARG A 1 114 ? -4.549 -44.659 -8.142 1.00 51.74 94 ARG A O 1
ATOM 730 N N . PRO A 1 115 ? -5.068 -44.281 -10.307 1.00 51.42 95 PRO A N 1
ATOM 731 C CA . PRO A 1 115 ? -3.654 -43.967 -10.574 1.00 50.11 95 PRO A CA 1
ATOM 732 C C . PRO A 1 115 ? -3.047 -42.810 -9.763 1.00 48.48 95 PRO A C 1
ATOM 733 O O . PRO A 1 115 ? -1.824 -42.731 -9.678 1.00 50.04 95 PRO A O 1
ATOM 737 N N . TRP A 1 116 ? -3.878 -41.960 -9.156 1.00 46.57 96 TRP A N 1
ATOM 738 C CA . TRP A 1 116 ? -3.402 -40.867 -8.281 1.00 45.71 96 TRP A CA 1
ATOM 739 C C . TRP A 1 116 ? -3.286 -41.273 -6.806 1.00 43.78 96 TRP A C 1
ATOM 740 O O . TRP A 1 116 ? -2.561 -40.630 -6.060 1.00 44.45 96 TRP A O 1
ATOM 751 N N . LEU A 1 117 ? -3.984 -42.339 -6.399 1.00 43.03 97 LEU A N 1
ATOM 752 C CA . LEU A 1 117 ? -3.975 -42.826 -5.015 1.00 42.05 97 LEU A CA 1
ATOM 753 C C . LEU A 1 117 ? -3.349 -44.224 -4.818 1.00 43.32 97 LEU A C 1
ATOM 754 O O . LEU A 1 117 ? -3.280 -44.722 -3.687 1.00 43.14 97 LEU A O 1
ATOM 759 N N . ASP A 1 118 ? -2.872 -44.850 -5.891 1.00 43.98 98 ASP A N 1
ATOM 760 C CA . ASP A 1 118 ? -2.275 -46.179 -5.789 1.00 44.98 98 ASP A CA 1
ATOM 761 C C . ASP A 1 118 ? -0.833 -45.999 -5.351 1.00 44.12 98 ASP A C 1
ATOM 762 O O . ASP A 1 118 ? -0.016 -45.476 -6.116 1.00 43.01 98 ASP A O 1
ATOM 767 N N . LEU A 1 119 ? -0.521 -46.430 -4.126 1.00 45.93 99 LEU A N 1
ATOM 768 C CA . LEU A 1 119 ? 0.855 -46.334 -3.590 1.00 46.58 99 LEU A CA 1
ATOM 769 C C . LEU A 1 119 ? 1.883 -47.163 -4.371 1.00 48.57 99 LEU A C 1
ATOM 770 O O . LEU A 1 119 ? 3.081 -46.892 -4.303 1.00 47.65 99 LEU A O 1
ATOM 775 N N . GLU A 1 120 ? 1.405 -48.155 -5.119 1.00 51.78 100 GLU A N 1
ATOM 776 C CA . GLU A 1 120 ? 2.231 -48.870 -6.077 1.00 53.26 100 GLU A CA 1
ATOM 777 C C . GLU A 1 120 ? 2.730 -47.948 -7.184 1.00 49.47 100 GLU A C 1
ATOM 778 O O . GLU A 1 120 ? 3.856 -48.114 -7.645 1.00 48.56 100 GLU A O 1
ATOM 784 N N . GLY A 1 121 ? 1.888 -47.001 -7.611 1.00 45.21 101 GLY A N 1
ATOM 785 C CA . GLY A 1 121 ? 2.279 -45.969 -8.574 1.00 44.74 101 GLY A CA 1
ATOM 786 C C . GLY A 1 121 ? 3.068 -44.828 -7.938 1.00 44.59 101 GLY A C 1
ATOM 787 O O . GLY A 1 121 ? 2.958 -44.600 -6.735 1.00 46.55 101 GLY A O 1
ATOM 788 N N . PRO A 1 122 ? 3.859 -44.090 -8.742 1.00 43.15 102 PRO A N 1
ATOM 789 C CA . PRO A 1 122 ? 4.788 -43.104 -8.180 1.00 43.10 102 PRO A CA 1
ATOM 790 C C . PRO A 1 122 ? 4.152 -41.820 -7.643 1.00 43.65 102 PRO A C 1
ATOM 791 O O . PRO A 1 122 ? 4.762 -41.152 -6.811 1.00 42.61 102 PRO A O 1
ATOM 795 N N . VAL A 1 123 ? 2.952 -41.477 -8.106 1.00 45.31 103 VAL A N 1
ATOM 796 C CA . VAL A 1 123 ? 2.309 -40.215 -7.721 1.00 44.48 103 VAL A CA 1
ATOM 797 C C . VAL A 1 123 ? 1.938 -40.220 -6.241 1.00 43.50 103 VAL A C 1
ATOM 798 O O . VAL A 1 123 ? 2.349 -39.330 -5.481 1.00 43.54 103 VAL A O 1
ATOM 802 N N . ALA A 1 124 ? 1.154 -41.221 -5.858 1.00 42.48 104 ALA A N 1
ATOM 803 C CA . ALA A 1 124 ? 0.763 -41.406 -4.466 1.00 43.95 104 ALA A CA 1
ATOM 804 C C . ALA A 1 124 ? 1.970 -41.793 -3.614 1.00 43.22 104 ALA A C 1
ATOM 805 O O . ALA A 1 124 ? 2.061 -41.403 -2.455 1.00 42.57 104 ALA A O 1
ATOM 807 N N . ARG A 1 125 ? 2.889 -42.559 -4.197 1.00 43.99 105 ARG A N 1
ATOM 808 C CA . ARG A 1 125 ? 4.177 -42.850 -3.565 1.00 43.94 105 ARG A CA 1
ATOM 809 C C . ARG A 1 125 ? 4.832 -41.540 -3.085 1.00 43.32 105 ARG A C 1
ATOM 810 O O . ARG A 1 125 ? 5.232 -41.433 -1.927 1.00 47.81 105 ARG A O 1
ATOM 818 N N . GLY A 1 126 ? 4.873 -40.531 -3.949 1.00 40.12 106 GLY A N 1
ATOM 819 C CA . GLY A 1 126 ? 5.411 -39.220 -3.589 1.00 40.11 106 GLY A CA 1
ATOM 820 C C . GLY A 1 126 ? 4.771 -38.550 -2.378 1.00 41.15 106 GLY A C 1
ATOM 821 O O . GLY A 1 126 ? 5.453 -37.851 -1.626 1.00 39.74 106 GLY A O 1
ATOM 822 N N . ASP A 1 127 ? 3.469 -38.773 -2.180 1.00 40.55 107 ASP A N 1
ATOM 823 C CA . ASP A 1 127 ? 2.747 -38.251 -1.005 1.00 38.32 107 ASP A CA 1
ATOM 824 C C . ASP A 1 127 ? 3.337 -38.666 0.350 1.00 37.23 107 ASP A C 1
ATOM 825 O O . ASP A 1 127 ? 3.040 -38.014 1.350 1.00 36.46 107 ASP A O 1
ATOM 830 N N . ARG A 1 128 ? 4.155 -39.724 0.403 1.00 36.24 108 ARG A N 1
ATOM 831 C CA . ARG A 1 128 ? 4.850 -40.077 1.656 1.00 37.17 108 ARG A CA 1
ATOM 832 C C . ARG A 1 128 ? 5.805 -38.981 2.134 1.00 39.75 108 ARG A C 1
ATOM 833 O O . ARG A 1 128 ? 6.113 -38.921 3.321 1.00 44.03 108 ARG A O 1
ATOM 841 N N . THR A 1 129 ? 6.280 -38.127 1.226 1.00 38.66 109 THR A N 1
ATOM 842 C CA . THR A 1 129 ? 7.136 -37.007 1.605 1.00 38.63 109 THR A CA 1
ATOM 843 C C . THR A 1 129 ? 6.518 -36.048 2.643 1.00 39.65 109 THR A C 1
ATOM 844 O O . THR A 1 129 ? 7.253 -35.436 3.423 1.00 39.93 109 THR A O 1
ATOM 848 N N . CYS A 1 130 ? 5.188 -35.911 2.651 1.00 40.65 110 CYS A N 1
ATOM 849 C CA . CYS A 1 130 ? 4.477 -35.022 3.601 1.00 39.33 110 CYS A CA 1
ATOM 850 C C . CYS A 1 130 ? 5.073 -35.013 5.011 1.00 38.43 110 CYS A C 1
ATOM 851 O O . CYS A 1 130 ? 5.300 -33.950 5.575 1.00 40.28 110 CYS A O 1
ATOM 854 N N . VAL A 1 131 ? 5.368 -36.196 5.544 1.00 37.24 111 VAL A N 1
ATOM 855 C CA . VAL A 1 131 ? 5.963 -36.325 6.888 1.00 37.40 111 VAL A CA 1
ATOM 856 C C . VAL A 1 131 ? 7.368 -35.715 7.098 1.00 38.42 111 VAL A C 1
ATOM 857 O O . VAL A 1 131 ? 7.804 -35.591 8.238 1.00 38.68 111 VAL A O 1
ATOM 861 N N . HIS A 1 132 ? 8.082 -35.372 6.026 1.00 41.64 112 HIS A N 1
ATOM 862 C CA . HIS A 1 132 ? 9.371 -34.657 6.110 1.00 43.94 112 HIS A CA 1
ATOM 863 C C . HIS A 1 132 ? 9.215 -33.173 5.748 1.00 44.67 112 HIS A C 1
ATOM 864 O O . HIS A 1 132 ? 10.121 -32.573 5.160 1.00 42.61 112 HIS A O 1
ATOM 871 N N . ILE A 1 133 ? 8.076 -32.575 6.090 1.00 44.98 113 ILE A N 1
ATOM 872 C CA . ILE A 1 133 ? 7.826 -31.183 5.711 1.00 45.35 113 ILE A CA 1
ATOM 873 C C . ILE A 1 133 ? 8.760 -30.184 6.426 1.00 45.99 113 ILE A C 1
ATOM 874 O O . ILE A 1 133 ? 9.135 -29.156 5.841 1.00 46.22 113 ILE A O 1
ATOM 879 N N . LEU A 1 134 ? 9.163 -30.478 7.662 1.00 45.57 114 LEU A N 1
ATOM 880 C CA . LEU A 1 134 ? 10.034 -29.546 8.396 1.00 45.18 114 LEU A CA 1
ATOM 881 C C . LEU A 1 134 ? 11.382 -29.340 7.677 1.00 45.14 114 LEU A C 1
ATOM 882 O O . LEU A 1 134 ? 11.858 -28.198 7.532 1.00 42.63 114 LEU A O 1
ATOM 887 N N . GLU A 1 135 ? 11.955 -30.431 7.178 1.00 45.00 115 GLU A N 1
ATOM 888 C CA . GLU A 1 135 ? 13.164 -30.346 6.379 1.00 46.63 115 GLU A CA 1
ATOM 889 C C . GLU A 1 135 ? 12.944 -29.562 5.080 1.00 44.82 115 GLU A C 1
ATOM 890 O O . GLU A 1 135 ? 13.815 -28.799 4.663 1.00 43.50 115 GLU A O 1
ATOM 896 N N . ALA A 1 136 ? 11.793 -29.749 4.442 1.00 42.90 116 ALA A N 1
ATOM 897 C CA . ALA A 1 136 ? 11.457 -28.967 3.257 1.00 41.86 116 ALA A CA 1
ATOM 898 C C . ALA A 1 136 ? 11.411 -27.461 3.552 1.00 43.11 116 ALA A C 1
ATOM 899 O O . ALA A 1 136 ? 11.722 -26.654 2.673 1.00 45.99 116 ALA A O 1
ATOM 901 N N . LEU A 1 137 ? 11.037 -27.087 4.778 1.00 43.29 117 LEU A N 1
ATOM 902 C CA . LEU A 1 137 ? 11.082 -25.682 5.207 1.00 43.65 117 LEU A CA 1
ATOM 903 C C . LEU A 1 137 ? 12.505 -25.205 5.560 1.00 46.45 117 LEU A C 1
ATOM 904 O O . LEU A 1 137 ? 12.849 -24.063 5.257 1.00 45.25 117 LEU A O 1
ATOM 909 N N . ARG A 1 138 ? 13.321 -26.068 6.177 1.00 49.77 118 ARG A N 1
ATOM 910 C CA . ARG A 1 138 ? 14.749 -25.763 6.437 1.00 54.13 118 ARG A CA 1
ATOM 911 C C . ARG A 1 138 ? 15.579 -25.508 5.173 1.00 53.77 118 ARG A C 1
ATOM 912 O O . ARG A 1 138 ? 16.280 -24.507 5.069 1.00 56.11 118 ARG A O 1
ATOM 920 N N . THR A 1 139 ? 15.522 -26.449 4.240 1.00 52.47 119 THR A N 1
ATOM 921 C CA . THR A 1 139 ? 16.375 -26.432 3.061 1.00 52.71 119 THR A CA 1
ATOM 922 C C . THR A 1 139 ? 15.743 -25.657 1.924 1.00 54.83 119 THR A C 1
ATOM 923 O O . THR A 1 139 ? 16.441 -25.007 1.153 1.00 58.88 119 THR A O 1
ATOM 927 N N . GLY A 1 140 ? 14.422 -25.750 1.797 1.00 57.76 120 GLY A N 1
ATOM 928 C CA . GLY A 1 140 ? 13.699 -25.162 0.666 1.00 59.06 120 GLY A CA 1
ATOM 929 C C . GLY A 1 140 ? 13.452 -26.173 -0.443 1.00 60.80 120 GLY A C 1
ATOM 930 O O . GLY A 1 140 ? 12.486 -26.044 -1.210 1.00 64.73 120 GLY A O 1
ATOM 931 N N . GLY A 1 141 ? 14.310 -27.194 -0.515 1.00 57.05 121 GLY A N 1
ATOM 932 C CA . GLY A 1 141 ? 14.286 -28.152 -1.600 1.00 53.86 121 GLY A CA 1
ATOM 933 C C . GLY A 1 141 ? 13.364 -29.312 -1.315 1.00 50.22 121 GLY A C 1
ATOM 934 O O . GLY A 1 141 ? 12.734 -29.358 -0.262 1.00 50.95 121 GLY A O 1
ATOM 935 N N . PRO A 1 142 ? 13.276 -30.254 -2.264 1.00 46.73 122 PRO A N 1
ATOM 936 C CA . PRO A 1 142 ? 12.451 -31.441 -2.107 1.00 44.37 122 PRO A CA 1
ATOM 937 C C . PRO A 1 142 ? 12.966 -32.433 -1.093 1.00 41.40 122 PRO A C 1
ATOM 938 O O . PRO A 1 142 ? 14.131 -32.403 -0.727 1.00 39.63 122 PRO A O 1
ATOM 942 N N . VAL A 1 143 ? 12.074 -33.321 -0.677 1.00 41.67 123 VAL A N 1
ATOM 943 C CA . VAL A 1 143 ? 12.377 -34.344 0.317 1.00 42.98 123 VAL A CA 1
ATOM 944 C C . VAL A 1 143 ? 11.999 -35.740 -0.171 1.00 41.92 123 VAL A C 1
ATOM 945 O O . VAL A 1 143 ? 11.778 -36.646 0.635 1.00 39.70 123 VAL A O 1
ATOM 949 N N . HIS A 1 144 ? 11.965 -35.913 -1.494 1.00 43.08 124 HIS A N 1
ATOM 950 C CA . HIS A 1 144 ? 11.774 -37.230 -2.094 1.00 44.47 124 HIS A CA 1
ATOM 951 C C . HIS A 1 144 ? 13.018 -38.091 -1.849 1.00 44.74 124 HIS A C 1
ATOM 952 O O . HIS A 1 144 ? 12.905 -39.277 -1.499 1.00 40.62 124 HIS A O 1
ATOM 959 N N . GLU A 1 145 ? 14.193 -37.478 -2.008 1.00 46.88 125 GLU A N 1
ATOM 960 C CA . GLU A 1 145 ? 15.465 -38.165 -1.767 1.00 51.22 125 GLU A CA 1
ATOM 961 C C . GLU A 1 145 ? 15.603 -38.660 -0.330 1.00 50.28 125 GLU A C 1
ATOM 962 O O . GLU A 1 145 ? 16.070 -39.770 -0.115 1.00 46.45 125 GLU A O 1
ATOM 968 N N . ARG A 1 146 ? 15.179 -37.850 0.638 1.00 53.13 126 ARG A N 1
ATOM 969 C CA . ARG A 1 146 ? 15.192 -38.266 2.042 1.00 56.22 126 ARG A CA 1
ATOM 970 C C . ARG A 1 146 ? 14.190 -39.373 2.359 1.00 53.03 126 ARG A C 1
ATOM 971 O O . ARG A 1 146 ? 14.430 -40.187 3.244 1.00 51.61 126 ARG A O 1
ATOM 979 N N . THR A 1 147 ? 13.059 -39.378 1.665 1.00 52.56 127 THR A N 1
ATOM 980 C CA . THR A 1 147 ? 12.067 -40.443 1.804 1.00 49.96 127 THR A CA 1
ATOM 981 C C . THR A 1 147 ? 12.580 -41.747 1.181 1.00 49.45 127 THR A C 1
ATOM 982 O O . THR A 1 147 ? 12.599 -42.792 1.838 1.00 51.26 127 THR A O 1
ATOM 986 N N . TYR A 1 148 ? 13.045 -41.667 -0.066 1.00 47.08 128 TYR A N 1
ATOM 987 C CA . TYR A 1 148 ? 13.209 -42.857 -0.902 1.00 45.25 128 TYR A CA 1
ATOM 988 C C . TYR A 1 148 ? 14.618 -43.249 -1.339 1.00 45.13 128 TYR A C 1
ATOM 989 O O . TYR A 1 148 ? 14.776 -44.250 -2.046 1.00 45.38 128 TYR A O 1
ATOM 998 N N . GLY A 1 149 ? 15.630 -42.487 -0.923 1.00 45.21 129 GLY A N 1
ATOM 999 C CA . GLY A 1 149 ? 17.018 -42.733 -1.346 1.00 43.81 129 GLY A CA 1
ATOM 1000 C C . GLY A 1 149 ? 17.495 -41.897 -2.521 1.00 43.65 129 GLY A C 1
ATOM 1001 O O . GLY A 1 149 ? 18.675 -41.576 -2.592 1.00 40.11 129 GLY A O 1
ATOM 1002 N N . ARG A 1 150 ? 16.590 -41.557 -3.444 1.00 45.86 130 ARG A N 1
ATOM 1003 C CA . ARG A 1 150 ? 16.932 -40.777 -4.637 1.00 47.82 130 ARG A CA 1
ATOM 1004 C C . ARG A 1 150 ? 15.848 -39.762 -4.918 1.00 48.53 130 ARG A C 1
ATOM 1005 O O . ARG A 1 150 ? 14.689 -40.013 -4.594 1.00 47.25 130 ARG A O 1
ATOM 1013 N N . PRO A 1 151 ? 16.202 -38.631 -5.570 1.00 51.29 131 PRO A N 1
ATOM 1014 C CA . PRO A 1 151 ? 15.142 -37.678 -5.957 1.00 50.48 131 PRO A CA 1
ATOM 1015 C C . PRO A 1 151 ? 14.204 -38.291 -6.983 1.00 50.27 131 PRO A C 1
ATOM 1016 O O . PRO A 1 151 ? 14.482 -39.377 -7.507 1.00 49.87 131 PRO A O 1
ATOM 1020 N N . VAL A 1 152 ? 13.104 -37.602 -7.262 1.00 49.34 132 VAL A N 1
ATOM 1021 C CA . VAL A 1 152 ? 12.008 -38.209 -8.019 1.00 46.48 132 VAL A CA 1
ATOM 1022 C C . VAL A 1 152 ? 12.398 -38.698 -9.431 1.00 45.92 132 VAL A C 1
ATOM 1023 O O . VAL A 1 152 ? 12.009 -39.805 -9.832 1.00 42.03 132 VAL A O 1
ATOM 1027 N N . TRP A 1 153 ? 13.181 -37.901 -10.158 1.00 46.84 133 TRP A N 1
ATOM 1028 C CA . TRP A 1 153 ? 13.486 -38.222 -11.558 1.00 49.12 133 TRP A CA 1
ATOM 1029 C C . TRP A 1 153 ? 14.493 -39.366 -11.641 1.00 50.01 133 TRP A C 1
ATOM 1030 O O . TRP A 1 153 ? 14.338 -40.261 -12.475 1.00 47.61 133 TRP A O 1
ATOM 1041 N N . GLU A 1 154 ? 15.498 -39.343 -10.764 1.00 51.24 134 GLU A N 1
ATOM 1042 C CA . GLU A 1 154 ? 16.517 -40.389 -10.739 1.00 52.68 134 GLU A CA 1
ATOM 1043 C C . GLU A 1 154 ? 15.944 -41.782 -10.508 1.00 53.98 134 GLU A C 1
ATOM 1044 O O . GLU A 1 154 ? 16.314 -42.693 -11.256 1.00 58.87 134 GLU A O 1
ATOM 1050 N N . ASP A 1 155 ? 15.068 -41.974 -9.510 1.00 52.01 135 ASP A N 1
ATOM 1051 C CA . ASP A 1 155 ? 14.540 -43.346 -9.261 1.00 54.39 135 ASP A CA 1
ATOM 1052 C C . ASP A 1 155 ? 13.319 -43.704 -10.109 1.00 53.33 135 ASP A C 1
ATOM 1053 O O . ASP A 1 155 ? 13.054 -44.889 -10.292 1.00 54.25 135 ASP A O 1
ATOM 1058 N N . LEU A 1 156 ? 12.611 -42.709 -10.654 1.00 51.99 136 LEU A N 1
ATOM 1059 C CA . LEU A 1 156 ? 11.699 -42.961 -11.787 1.00 50.37 136 LEU A CA 1
ATOM 1060 C C . LEU A 1 156 ? 12.463 -43.521 -13.009 1.00 49.70 136 LEU A C 1
ATOM 1061 O O . LEU A 1 156 ? 12.025 -44.495 -13.642 1.00 48.89 136 LEU A O 1
ATOM 1066 N N . ALA A 1 157 ? 13.597 -42.898 -13.336 1.00 48.50 137 ALA A N 1
ATOM 1067 C CA . ALA A 1 157 ? 14.464 -43.380 -14.423 1.00 46.20 137 ALA A CA 1
ATOM 1068 C C . ALA A 1 157 ? 15.196 -44.675 -14.051 1.00 43.21 137 ALA A C 1
ATOM 1069 O O . ALA A 1 157 ? 15.463 -45.503 -14.930 1.00 42.32 137 ALA A O 1
ATOM 1071 N N . ALA A 1 158 ? 15.514 -44.852 -12.766 1.00 38.96 138 ALA A N 1
ATOM 1072 C CA . ALA A 1 158 ? 16.144 -46.086 -12.295 1.00 38.19 138 ALA A CA 1
ATOM 1073 C C . ALA A 1 158 ? 15.170 -47.246 -12.108 1.00 37.84 138 ALA A C 1
ATOM 1074 O O . ALA A 1 158 ? 15.614 -48.381 -11.952 1.00 37.47 138 ALA A O 1
ATOM 1076 N N . ARG A 1 159 ? 13.865 -46.966 -12.090 1.00 40.02 139 ARG A N 1
ATOM 1077 C CA . ARG A 1 159 ? 12.824 -48.008 -12.065 1.00 42.78 139 ARG A CA 1
ATOM 1078 C C . ARG A 1 159 ? 11.819 -47.770 -13.203 1.00 44.64 139 ARG A C 1
ATOM 1079 O O . ARG A 1 159 ? 10.843 -47.025 -13.028 1.00 48.39 139 ARG A O 1
ATOM 1087 N N . PRO A 1 160 ? 12.058 -48.395 -14.375 1.00 42.51 140 PRO A N 1
ATOM 1088 C CA . PRO A 1 160 ? 11.202 -48.231 -15.560 1.00 42.31 140 PRO A CA 1
ATOM 1089 C C . PRO A 1 160 ? 9.690 -48.446 -15.326 1.00 41.71 140 PRO A C 1
ATOM 1090 O O . PRO A 1 160 ? 8.862 -47.726 -15.909 1.00 36.75 140 PRO A O 1
ATOM 1094 N N . ALA A 1 161 ? 9.346 -49.433 -14.492 1.00 41.84 141 ALA A N 1
ATOM 1095 C CA . ALA A 1 161 ? 7.947 -49.691 -14.143 1.00 42.32 141 ALA A CA 1
ATOM 1096 C C . ALA A 1 161 ? 7.282 -48.464 -13.493 1.00 44.26 141 ALA A C 1
ATOM 1097 O O . ALA A 1 161 ? 6.155 -48.127 -13.859 1.00 45.12 141 ALA A O 1
ATOM 1099 N N . LEU A 1 162 ? 7.969 -47.789 -12.561 1.00 43.43 142 LEU A N 1
ATOM 1100 C CA . LEU A 1 162 ? 7.461 -46.513 -12.030 1.00 44.79 142 LEU A CA 1
ATOM 1101 C C . LEU A 1 162 ? 7.316 -45.532 -13.166 1.00 44.87 142 LEU A C 1
ATOM 1102 O O . LEU A 1 162 ? 6.280 -44.880 -13.298 1.00 46.35 142 LEU A O 1
ATOM 1107 N N . GLY A 1 163 ? 8.370 -45.437 -13.978 1.00 44.49 143 GLY A N 1
ATOM 1108 C CA . GLY A 1 163 ? 8.391 -44.565 -15.147 1.00 44.73 143 GLY A CA 1
ATOM 1109 C C . GLY A 1 163 ? 7.148 -44.708 -16.006 1.00 43.91 143 GLY A C 1
ATOM 1110 O O . GLY A 1 163 ? 6.483 -43.717 -16.306 1.00 44.84 143 GLY A O 1
ATOM 1111 N N . ALA A 1 164 ? 6.827 -45.945 -16.375 1.00 43.09 144 ALA A N 1
ATOM 1112 C CA . ALA A 1 164 ? 5.627 -46.229 -17.166 1.00 43.74 144 ALA A CA 1
ATOM 1113 C C . ALA A 1 164 ? 4.339 -45.782 -16.464 1.00 43.48 144 ALA A C 1
ATOM 1114 O O . ALA A 1 164 ? 3.476 -45.168 -17.098 1.00 45.46 144 ALA A O 1
ATOM 1116 N N . ALA A 1 165 ? 4.224 -46.080 -15.167 1.00 41.10 145 ALA A N 1
ATOM 1117 C CA . ALA A 1 165 ? 3.021 -45.748 -14.388 1.00 39.59 145 ALA A CA 1
ATOM 1118 C C . ALA A 1 165 ? 2.805 -44.248 -14.342 1.00 39.62 145 ALA A C 1
ATOM 1119 O O . ALA A 1 165 ? 1.675 -43.768 -14.506 1.00 39.16 145 ALA A O 1
ATOM 1121 N N . PHE A 1 166 ? 3.902 -43.527 -14.111 1.00 40.33 146 PHE A N 1
ATOM 1122 C CA . PHE A 1 166 ? 3.914 -42.065 -14.169 1.00 42.89 146 PHE A CA 1
ATOM 1123 C C . PHE A 1 166 ? 3.384 -41.609 -15.527 1.00 41.65 146 PHE A C 1
ATOM 1124 O O . PHE A 1 166 ? 2.417 -40.848 -15.598 1.00 41.73 146 PHE A O 1
ATOM 1132 N N . ASP A 1 167 ? 3.993 -42.131 -16.590 1.00 40.19 147 ASP A N 1
ATOM 1133 C CA . ASP A 1 167 ? 3.582 -41.816 -17.956 1.00 40.22 147 ASP A CA 1
ATOM 1134 C C . ASP A 1 167 ? 2.100 -42.076 -18.159 1.00 39.89 147 ASP A C 1
ATOM 1135 O O . ASP A 1 167 ? 1.380 -41.210 -18.659 1.00 40.33 147 ASP A O 1
ATOM 1140 N N . ALA A 1 168 ? 1.649 -43.248 -17.720 1.00 40.76 148 ALA A N 1
ATOM 1141 C CA . ALA A 1 168 ? 0.242 -43.634 -17.829 1.00 39.35 148 ALA A CA 1
ATOM 1142 C C . ALA A 1 168 ? -0.646 -42.632 -17.110 1.00 39.00 148 ALA A C 1
ATOM 1143 O O . ALA A 1 168 ? -1.634 -42.177 -17.679 1.00 37.74 148 ALA A O 1
ATOM 1145 N N . ALA A 1 169 ? -0.265 -42.279 -15.882 1.00 39.93 149 ALA A N 1
ATOM 1146 C CA . ALA A 1 169 ? -0.997 -41.297 -15.076 1.00 41.85 149 ALA A CA 1
ATOM 1147 C C . ALA A 1 169 ? -1.086 -39.935 -15.770 1.00 43.10 149 ALA A C 1
ATOM 1148 O O . ALA A 1 169 ? -2.172 -39.369 -15.898 1.00 42.21 149 ALA A O 1
ATOM 1150 N N . MET A 1 170 ? 0.049 -39.427 -16.241 1.00 44.48 150 MET A N 1
ATOM 1151 C CA . MET A 1 170 ? 0.063 -38.151 -16.954 1.00 46.67 150 MET A CA 1
ATOM 1152 C C . MET A 1 170 ? -0.729 -38.214 -18.262 1.00 47.79 150 MET A C 1
ATOM 1153 O O . MET A 1 170 ? -1.370 -37.232 -18.643 1.00 46.64 150 MET A O 1
ATOM 1158 N N . ALA A 1 171 ? -0.694 -39.366 -18.938 1.00 49.04 151 ALA A N 1
ATOM 1159 C CA . ALA A 1 171 ? -1.426 -39.555 -20.201 1.00 48.28 151 ALA A CA 1
ATOM 1160 C C . ALA A 1 171 ? -2.936 -39.355 -20.040 1.00 48.84 151 ALA A C 1
ATOM 1161 O O . ALA A 1 171 ? -3.557 -38.676 -20.854 1.00 46.25 151 ALA A O 1
ATOM 1163 N N . GLN A 1 172 ? -3.502 -39.947 -18.986 1.00 52.56 152 GLN A N 1
ATOM 1164 C CA . GLN A 1 172 ? -4.918 -39.776 -18.617 1.00 56.10 152 GLN A CA 1
ATOM 1165 C C . GLN A 1 172 ? -5.255 -38.290 -18.443 1.00 56.12 152 GLN A C 1
ATOM 1166 O O . GLN A 1 172 ? -6.268 -37.821 -18.961 1.00 56.43 152 GLN A O 1
ATOM 1172 N N . ARG A 1 173 ? -4.391 -37.568 -17.726 1.00 55.45 153 ARG A N 1
ATOM 1173 C CA . ARG A 1 173 ? -4.537 -36.124 -17.532 1.00 56.23 153 ARG A CA 1
ATOM 1174 C C . ARG A 1 173 ? -4.408 -35.336 -18.843 1.00 54.29 153 ARG A C 1
ATOM 1175 O O . ARG A 1 173 ? -5.194 -34.427 -19.102 1.00 51.02 153 ARG A O 1
ATOM 1183 N N . ALA A 1 174 ? -3.400 -35.668 -19.645 1.00 53.56 154 ALA A N 1
ATOM 1184 C CA . ALA A 1 174 ? -3.199 -35.020 -20.939 1.00 51.55 154 ALA A CA 1
ATOM 1185 C C . ALA A 1 174 ? -4.360 -35.293 -21.892 1.00 51.11 154 ALA A C 1
ATOM 1186 O O . ALA A 1 174 ? -4.754 -34.423 -22.656 1.00 50.85 154 ALA A O 1
ATOM 1188 N N . SER A 1 175 ? -4.914 -36.498 -21.829 1.00 53.35 155 SER A N 1
ATOM 1189 C CA . SER A 1 175 ? -6.063 -36.872 -22.656 1.00 56.05 155 SER A CA 1
ATOM 1190 C C . SER A 1 175 ? -7.255 -35.961 -22.442 1.00 57.08 155 SER A C 1
ATOM 1191 O O . SER A 1 175 ? -7.927 -35.589 -23.394 1.00 55.46 155 SER A O 1
ATOM 1194 N N . TRP A 1 176 ? -7.510 -35.625 -21.184 1.00 62.47 156 TRP A N 1
ATOM 1195 C CA . TRP A 1 176 ? -8.652 -34.790 -20.818 1.00 68.79 156 TRP A CA 1
ATOM 1196 C C . TRP A 1 176 ? -8.529 -33.350 -21.272 1.00 64.98 156 TRP A C 1
ATOM 1197 O O . TRP A 1 176 ? -9.535 -32.702 -21.558 1.00 65.12 156 TRP A O 1
ATOM 1208 N N . ILE A 1 177 ? -7.292 -32.868 -21.341 1.00 62.13 157 ILE A N 1
ATOM 1209 C CA . ILE A 1 177 ? -6.994 -31.462 -21.573 1.00 60.01 157 ILE A CA 1
ATOM 1210 C C . ILE A 1 177 ? -6.709 -31.172 -23.066 1.00 55.47 157 ILE A C 1
ATOM 1211 O O . ILE A 1 177 ? -6.770 -30.024 -23.486 1.00 49.99 157 ILE A O 1
ATOM 1216 N N . ALA A 1 178 ? -6.442 -32.220 -23.854 1.00 52.16 158 ALA A N 1
ATOM 1217 C CA . ALA A 1 178 ? -5.907 -32.098 -25.224 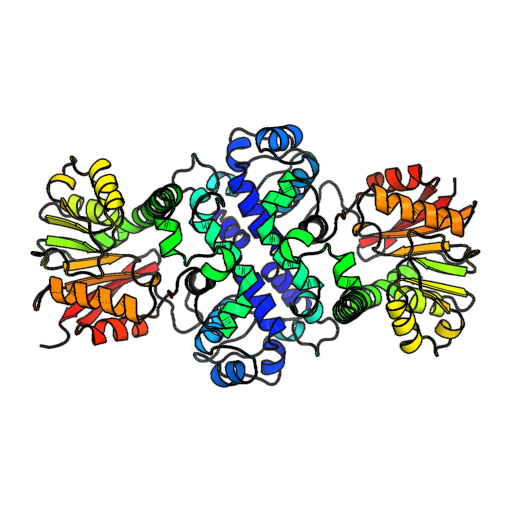1.00 52.64 158 ALA A CA 1
ATOM 1218 C C . ALA A 1 178 ? -6.764 -31.334 -26.232 1.00 53.49 158 ALA A C 1
ATOM 1219 O O . ALA A 1 178 ? -6.228 -30.690 -27.123 1.00 54.15 158 ALA A O 1
ATOM 1221 N N . GLY A 1 179 ? -8.082 -31.439 -26.113 1.00 55.80 159 GLY A N 1
ATOM 1222 C CA . GLY A 1 179 ? -9.006 -30.764 -27.024 1.00 56.48 159 GLY A CA 1
ATOM 1223 C C . GLY A 1 179 ? -9.042 -29.263 -26.827 1.00 59.24 159 GLY A C 1
ATOM 1224 O O . GLY A 1 179 ? -9.199 -28.510 -27.802 1.00 60.20 159 GLY A O 1
ATOM 1225 N N . ASP A 1 180 ? -8.909 -28.837 -25.566 1.00 60.51 160 ASP A N 1
ATOM 1226 C CA . ASP A 1 180 ? -8.750 -27.418 -25.209 1.00 60.54 160 ASP A CA 1
ATOM 1227 C C . ASP A 1 180 ? -7.519 -26.798 -25.834 1.00 57.66 160 ASP A C 1
ATOM 1228 O O . ASP A 1 180 ? -7.576 -25.659 -26.280 1.00 62.14 160 ASP A O 1
ATOM 1233 N N . VAL A 1 181 ? -6.408 -27.538 -25.825 1.00 54.87 161 VAL A N 1
ATOM 1234 C CA . VAL A 1 181 ? -5.111 -27.040 -26.304 1.00 54.37 161 VAL A CA 1
ATOM 1235 C C . VAL A 1 181 ? -5.092 -26.913 -27.837 1.00 54.29 161 VAL A C 1
ATOM 1236 O O . VAL A 1 181 ? -4.601 -25.917 -28.376 1.00 55.47 161 VAL A O 1
ATOM 1240 N N . ALA A 1 182 ? -5.627 -27.916 -28.527 1.00 52.38 162 ALA A N 1
ATOM 1241 C CA . ALA A 1 182 ? -5.824 -27.848 -29.971 1.00 52.96 162 ALA A CA 1
ATOM 1242 C C . ALA A 1 182 ? -6.680 -26.642 -30.321 1.00 55.12 162 ALA A C 1
ATOM 1243 O O . ALA A 1 182 ? -6.265 -25.778 -31.096 1.00 59.35 162 ALA A O 1
ATOM 1245 N N . ALA A 1 183 ? -7.861 -26.572 -29.716 1.00 55.73 163 ALA A N 1
ATOM 1246 C CA . ALA A 1 183 ? -8.786 -25.459 -29.949 1.00 54.94 163 ALA A CA 1
ATOM 1247 C C . ALA A 1 183 ? -8.303 -24.117 -29.373 1.00 53.80 163 ALA A C 1
ATOM 1248 O O . ALA A 1 183 ? -8.745 -23.066 -29.810 1.00 56.35 163 ALA A O 1
ATOM 1250 N N . GLY A 1 184 ? -7.398 -24.157 -28.404 1.00 53.66 164 GLY A N 1
ATOM 1251 C CA . GLY A 1 184 ? -6.939 -22.967 -27.711 1.00 53.91 164 GLY A CA 1
ATOM 1252 C C . GLY A 1 184 ? -5.903 -22.104 -28.406 1.00 54.38 164 GLY A C 1
ATOM 1253 O O . GLY A 1 184 ? -5.891 -20.906 -28.194 1.00 55.60 164 GLY A O 1
ATOM 1254 N N . PHE A 1 185 ? -5.009 -22.705 -29.191 1.00 57.69 165 PHE A N 1
ATOM 1255 C CA . PHE A 1 185 ? -4.002 -21.954 -29.965 1.00 57.16 165 PHE A CA 1
ATOM 1256 C C . PHE A 1 185 ? -4.434 -21.855 -31.425 1.00 56.79 165 PHE A C 1
ATOM 1257 O O . PHE A 1 185 ? -5.160 -22.714 -31.926 1.00 55.01 165 PHE A O 1
ATOM 1265 N N . ASP A 1 186 ? -3.955 -20.806 -32.093 1.00 60.99 166 ASP A N 1
ATOM 1266 C CA . ASP A 1 186 ? -4.150 -20.581 -33.531 1.00 61.86 166 ASP A CA 1
ATOM 1267 C C . ASP A 1 186 ? -3.001 -21.247 -34.294 1.00 60.10 166 ASP A C 1
ATOM 1268 O O . ASP A 1 186 ? -1.861 -20.791 -34.240 1.00 55.86 166 ASP A O 1
ATOM 1273 N N . TRP A 1 187 ? -3.313 -22.334 -34.996 1.00 63.54 167 TRP A N 1
ATOM 1274 C CA . TRP A 1 187 ? -2.309 -23.142 -35.716 1.00 65.48 167 TRP A CA 1
ATOM 1275 C C . TRP A 1 187 ? -2.108 -22.736 -37.192 1.00 68.22 167 TRP A C 1
ATOM 1276 O O . TRP A 1 187 ? -1.326 -23.378 -37.904 1.00 65.64 167 TRP A O 1
ATOM 1287 N N . SER A 1 188 ? -2.802 -21.674 -37.631 1.00 72.24 168 SER A N 1
ATOM 1288 C CA . SER A 1 188 ? -2.703 -21.125 -39.000 1.00 69.93 168 SER A CA 1
ATOM 1289 C C . SER A 1 188 ? -1.268 -20.828 -39.401 1.00 72.44 168 SER A C 1
ATOM 1290 O O . SER A 1 188 ? -0.852 -21.149 -40.511 1.00 74.44 168 SER A O 1
ATOM 1293 N N . ALA A 1 189 ? -0.517 -20.231 -38.477 1.00 74.53 169 ALA A N 1
ATOM 1294 C CA . ALA A 1 189 ? 0.868 -19.828 -38.726 1.00 74.73 169 ALA A CA 1
ATOM 1295 C C . ALA A 1 189 ? 1.916 -20.951 -38.547 1.00 72.16 169 ALA A C 1
ATOM 1296 O O . ALA A 1 189 ? 3.113 -20.698 -38.694 1.00 73.04 169 ALA A O 1
ATOM 1298 N N . VAL A 1 190 ? 1.478 -22.177 -38.261 1.00 68.99 170 VAL A N 1
ATOM 1299 C CA . VAL A 1 190 ? 2.366 -23.225 -37.766 1.00 67.61 170 VAL A CA 1
ATOM 1300 C C . VAL A 1 190 ? 2.392 -24.403 -38.746 1.00 65.74 170 VAL A C 1
ATOM 1301 O O . VAL A 1 190 ? 1.344 -24.905 -39.137 1.00 64.09 170 VAL A O 1
ATOM 1305 N N . ARG A 1 191 ? 3.590 -24.814 -39.156 1.00 66.97 171 ARG A N 1
ATOM 1306 C CA . ARG A 1 191 ? 3.770 -25.979 -40.034 1.00 73.12 171 ARG A CA 1
ATOM 1307 C C . ARG A 1 191 ? 4.186 -27.245 -39.284 1.00 71.71 171 ARG A C 1
ATOM 1308 O O . ARG A 1 191 ? 3.704 -28.333 -39.606 1.00 70.82 171 ARG A O 1
ATOM 1316 N N . HIS A 1 192 ? 5.069 -27.104 -38.294 1.00 67.41 172 HIS A N 1
ATOM 1317 C CA . HIS A 1 192 ? 5.642 -28.245 -37.580 1.00 66.18 172 HIS A CA 1
ATOM 1318 C C . HIS A 1 192 ? 5.756 -27.971 -36.076 1.00 63.63 172 HIS A C 1
ATOM 1319 O O . HIS A 1 192 ? 6.576 -27.152 -35.652 1.00 62.21 172 HIS A O 1
ATOM 1326 N N . VAL A 1 193 ? 4.960 -28.698 -35.285 1.00 61.05 173 VAL A N 1
ATOM 1327 C CA . VAL A 1 193 ? 4.911 -28.523 -33.823 1.00 59.66 173 VAL A CA 1
ATOM 1328 C C . VAL A 1 193 ? 5.747 -29.586 -33.133 1.00 57.47 173 VAL A C 1
ATOM 1329 O O . VAL A 1 193 ? 5.723 -30.753 -33.517 1.00 59.22 173 VAL A O 1
ATOM 1333 N N . MET A 1 194 ? 6.450 -29.187 -32.084 1.00 52.64 174 MET A N 1
ATOM 1334 C CA . MET A 1 194 ? 7.190 -30.123 -31.273 1.00 51.34 174 MET A CA 1
ATOM 1335 C C . MET A 1 194 ? 6.657 -30.079 -29.842 1.00 50.61 174 MET A C 1
ATOM 1336 O O . MET A 1 194 ? 6.823 -29.083 -29.145 1.00 51.07 174 MET A O 1
ATOM 1341 N N . ASP A 1 195 ? 6.012 -31.163 -29.416 1.00 48.47 175 ASP A N 1
ATOM 1342 C CA . ASP A 1 195 ? 5.471 -31.276 -28.067 1.00 46.28 175 ASP A CA 1
ATOM 1343 C C . ASP A 1 195 ? 6.629 -31.615 -27.116 1.00 45.88 175 ASP A C 1
ATOM 1344 O O . ASP A 1 195 ? 6.993 -32.780 -26.949 1.00 46.14 175 ASP A O 1
ATOM 1349 N N . VAL A 1 196 ? 7.218 -30.589 -26.507 1.00 45.64 176 VAL A N 1
ATOM 1350 C CA . VAL A 1 196 ? 8.388 -30.770 -25.633 1.00 46.98 176 VAL A CA 1
ATOM 1351 C C . VAL A 1 196 ? 7.933 -31.259 -24.257 1.00 46.74 176 VAL A C 1
ATOM 1352 O O . VAL A 1 196 ? 7.231 -30.545 -23.531 1.00 46.77 176 VAL A O 1
ATOM 1356 N N . GLY A 1 197 ? 8.345 -32.470 -23.900 1.00 46.00 177 GLY A N 1
ATOM 1357 C CA . GLY A 1 197 ? 7.913 -33.095 -22.652 1.00 46.98 177 GLY A CA 1
ATOM 1358 C C . GLY A 1 197 ? 6.443 -33.465 -22.692 1.00 46.83 177 GLY A C 1
ATOM 1359 O O . GLY A 1 197 ? 5.742 -33.348 -21.693 1.00 48.63 177 GLY A O 1
ATOM 1360 N N . GLY A 1 198 ? 5.988 -33.943 -23.849 1.00 46.46 178 GLY A N 1
ATOM 1361 C CA . GLY A 1 198 ? 4.582 -34.233 -24.081 1.00 44.76 178 GLY A CA 1
ATOM 1362 C C . GLY A 1 198 ? 4.126 -35.622 -23.694 1.00 42.90 178 GLY A C 1
ATOM 1363 O O . GLY A 1 198 ? 3.044 -36.042 -24.125 1.00 41.27 178 GLY A O 1
ATOM 1364 N N . GLY A 1 199 ? 4.933 -36.338 -22.909 1.00 41.02 179 GLY A N 1
ATOM 1365 C CA . GLY A 1 199 ? 4.564 -37.662 -22.420 1.00 41.66 179 GLY A CA 1
ATOM 1366 C C . GLY A 1 199 ? 4.473 -38.642 -23.568 1.00 42.99 179 GLY A C 1
ATOM 1367 O O . GLY A 1 199 ? 5.303 -38.614 -24.473 1.00 47.06 179 GLY A O 1
ATOM 1368 N N . THR A 1 200 ? 3.440 -39.480 -23.546 1.00 41.93 180 THR A N 1
ATOM 1369 C CA . THR A 1 200 ? 3.144 -40.415 -24.636 1.00 38.99 180 THR A CA 1
ATOM 1370 C C . THR A 1 200 ? 2.429 -39.751 -25.835 1.00 39.87 180 THR A C 1
ATOM 1371 O O . THR A 1 200 ? 2.062 -40.437 -26.795 1.00 40.77 180 THR A O 1
ATOM 1375 N N . GLY A 1 201 ? 2.204 -38.435 -25.778 1.00 40.00 181 GLY A N 1
ATOM 1376 C CA . GLY A 1 201 ? 1.798 -37.654 -26.953 1.00 41.02 181 GLY A CA 1
ATOM 1377 C C . GLY A 1 201 ? 0.319 -37.379 -27.132 1.00 40.90 181 GLY A C 1
ATOM 1378 O O . GLY A 1 201 ? -0.100 -36.984 -28.213 1.00 42.22 181 GLY A O 1
ATOM 1379 N N . GLY A 1 202 ? -0.465 -37.541 -26.072 1.00 42.26 182 GLY A N 1
ATOM 1380 C CA . GLY A 1 202 ? -1.902 -37.318 -26.121 1.00 42.80 182 GLY A CA 1
ATOM 1381 C C . GLY A 1 202 ? -2.347 -35.959 -26.639 1.00 44.11 182 GLY A C 1
ATOM 1382 O O . GLY A 1 202 ? -3.377 -35.888 -27.320 1.00 46.15 182 GLY A O 1
ATOM 1383 N N . VAL A 1 203 ? -1.605 -34.888 -26.323 1.00 42.98 183 VAL A N 1
ATOM 1384 C CA . VAL A 1 203 ? -1.972 -33.543 -26.814 1.00 45.33 183 VAL A CA 1
ATOM 1385 C C . VAL A 1 203 ? -1.579 -33.381 -28.291 1.00 50.60 183 VAL A C 1
ATOM 1386 O O . VAL A 1 203 ? -2.356 -32.840 -29.096 1.00 53.86 183 VAL A O 1
ATOM 1390 N N . LEU A 1 204 ? -0.379 -33.847 -28.641 1.00 50.22 184 LEU A N 1
ATOM 1391 C CA . LEU A 1 204 ? 0.100 -33.781 -30.017 1.00 47.41 184 LEU A CA 1
ATOM 1392 C C . LEU A 1 204 ? -0.804 -34.580 -30.951 1.00 46.61 184 LEU A C 1
ATOM 1393 O O . LEU A 1 204 ? -1.173 -34.095 -32.013 1.00 46.26 184 LEU A O 1
ATOM 1398 N N . ALA A 1 205 ? -1.173 -35.790 -30.535 1.00 47.93 185 ALA A N 1
ATOM 1399 C CA . ALA A 1 205 ? -2.142 -36.621 -31.268 1.00 50.23 185 ALA A CA 1
ATOM 1400 C C . ALA A 1 205 ? -3.404 -35.842 -31.623 1.00 53.15 185 ALA A C 1
ATOM 1401 O O . ALA A 1 205 ? -3.849 -35.855 -32.772 1.00 52.31 185 ALA A O 1
ATOM 1403 N N . GLU A 1 206 ? -3.964 -35.158 -30.627 1.00 57.51 186 GLU A N 1
ATOM 1404 C CA . GLU A 1 206 ? -5.172 -34.365 -30.818 1.00 61.98 186 GLU A CA 1
ATOM 1405 C C . GLU A 1 206 ? -4.896 -33.113 -31.665 1.00 63.47 186 GLU A C 1
ATOM 1406 O O . GLU A 1 206 ? -5.699 -32.769 -32.544 1.00 65.71 186 GLU A O 1
ATOM 1412 N N . VAL A 1 207 ? -3.777 -32.436 -31.402 1.00 59.71 187 VAL A N 1
ATOM 1413 C CA . VAL A 1 207 ? -3.401 -31.244 -32.173 1.00 59.26 187 VAL A CA 1
ATOM 1414 C C . VAL A 1 207 ? -3.198 -31.578 -33.657 1.00 57.88 187 VAL A C 1
ATOM 1415 O O . VAL A 1 207 ? -3.701 -30.872 -34.530 1.00 59.84 187 VAL A O 1
ATOM 1419 N N . LEU A 1 208 ? -2.470 -32.648 -33.934 1.00 56.08 188 LEU A N 1
ATOM 1420 C CA . LEU A 1 208 ? -2.239 -33.061 -35.310 1.00 58.69 188 LEU A CA 1
ATOM 1421 C C . LEU A 1 208 ? -3.549 -33.404 -36.032 1.00 60.37 188 LEU A C 1
ATOM 1422 O O . LEU A 1 208 ? -3.776 -32.941 -37.155 1.00 60.72 188 LEU A O 1
ATOM 1427 N N . ARG A 1 209 ? -4.415 -34.195 -35.403 1.00 60.63 189 ARG A N 1
ATOM 1428 C CA . ARG A 1 209 ? -5.625 -34.646 -36.094 1.00 61.85 189 ARG A CA 1
ATOM 1429 C C . ARG A 1 209 ? -6.628 -33.496 -36.314 1.00 58.54 189 ARG A C 1
ATOM 1430 O O . ARG A 1 209 ? -7.328 -33.488 -37.313 1.00 57.90 189 ARG A O 1
ATOM 1438 N N . ALA A 1 210 ? -6.654 -32.519 -35.411 1.00 58.42 190 ALA A N 1
ATOM 1439 C CA . ALA A 1 210 ? -7.441 -31.291 -35.601 1.00 60.55 190 ALA A CA 1
ATOM 1440 C C . ALA A 1 210 ? -6.988 -30.421 -36.782 1.00 63.72 190 ALA A C 1
ATOM 1441 O O . ALA A 1 210 ? -7.786 -29.651 -37.319 1.00 68.09 190 ALA A O 1
ATOM 1443 N N . ARG A 1 211 ? -5.711 -30.518 -37.149 1.00 65.24 191 ARG A N 1
ATOM 1444 C CA . ARG A 1 211 ? -5.109 -29.689 -38.188 1.00 67.66 191 ARG A CA 1
ATOM 1445 C C . ARG A 1 211 ? -4.385 -30.593 -39.201 1.00 68.42 191 ARG A C 1
ATOM 1446 O O . ARG A 1 211 ? -3.163 -30.766 -39.120 1.00 63.71 191 ARG A O 1
ATOM 1454 N N . PRO A 1 212 ? -5.141 -31.179 -40.160 1.00 68.92 192 PRO A N 1
ATOM 1455 C CA . PRO A 1 212 ? -4.611 -32.232 -41.050 1.00 67.92 192 PRO A CA 1
ATOM 1456 C C . PRO A 1 212 ? -3.262 -31.934 -41.718 1.00 68.49 192 PRO A C 1
ATOM 1457 O O . PRO A 1 212 ? -2.503 -32.861 -41.984 1.00 72.48 192 PRO A O 1
ATOM 1461 N N . GLY A 1 213 ? -2.971 -30.663 -41.991 1.00 65.83 193 GLY A N 1
ATOM 1462 C CA . GLY A 1 213 ? -1.712 -30.282 -42.624 1.00 62.10 193 GLY A CA 1
ATOM 1463 C C . GLY A 1 213 ? -0.451 -30.357 -41.778 1.00 60.72 193 GLY A C 1
ATOM 1464 O O . GLY A 1 213 ? 0.644 -30.435 -42.328 1.00 56.21 193 GLY A O 1
ATOM 1465 N N . LEU A 1 214 ? -0.593 -30.326 -40.451 1.00 63.89 194 LEU A N 1
ATOM 1466 C CA . LEU A 1 214 ? 0.561 -30.161 -39.542 1.00 62.31 194 LEU A CA 1
ATOM 1467 C C . LEU A 1 214 ? 1.501 -31.359 -39.527 1.00 62.42 194 LEU A C 1
ATOM 1468 O O . LEU A 1 214 ? 1.055 -32.496 -39.670 1.00 61.47 194 LEU A O 1
ATOM 1473 N N . LYS A 1 215 ? 2.798 -31.084 -39.373 1.00 66.98 195 LYS A N 1
ATOM 1474 C CA . LYS A 1 215 ? 3.779 -32.094 -38.957 1.00 71.11 195 LYS A CA 1
ATOM 1475 C C . LYS A 1 215 ? 3.943 -31.957 -37.455 1.00 65.77 195 LYS A C 1
ATOM 1476 O O . LYS A 1 215 ? 3.584 -30.928 -36.871 1.00 64.78 195 LYS A O 1
ATOM 1482 N N . GLY A 1 216 ? 4.493 -32.994 -36.835 1.00 60.14 196 GLY A N 1
ATOM 1483 C CA . GLY A 1 216 ? 4.626 -33.036 -35.390 1.00 54.60 196 GLY A CA 1
ATOM 1484 C C . GLY A 1 216 ? 5.817 -33.829 -34.926 1.00 52.84 196 GLY A C 1
ATOM 1485 O O . GLY A 1 216 ? 6.284 -34.727 -35.622 1.00 52.93 196 GLY A O 1
ATOM 1486 N N . THR A 1 217 ? 6.300 -33.485 -33.737 1.00 52.53 197 THR A N 1
ATOM 1487 C CA . THR A 1 217 ? 7.359 -34.228 -33.063 1.00 52.77 197 THR A CA 1
ATOM 1488 C C . THR A 1 217 ? 7.043 -34.293 -31.564 1.00 52.72 197 THR A C 1
ATOM 1489 O O . THR A 1 217 ? 6.918 -33.264 -30.909 1.00 53.76 197 THR A O 1
ATOM 1493 N N . LEU A 1 218 ? 6.910 -35.501 -31.029 1.00 51.82 198 LEU A N 1
ATOM 1494 C CA . LEU A 1 218 ? 6.873 -35.693 -29.587 1.00 51.90 198 LEU A CA 1
ATOM 1495 C C . LEU A 1 218 ? 8.312 -35.837 -29.104 1.00 51.60 198 LEU A C 1
ATOM 1496 O O . LEU A 1 218 ? 9.057 -36.669 -29.623 1.00 49.66 198 LEU A O 1
ATOM 1501 N N . LEU A 1 219 ? 8.703 -35.007 -28.134 1.00 51.99 199 LEU A N 1
ATOM 1502 C CA . LEU A 1 219 ? 9.990 -35.140 -27.452 1.00 51.10 199 LEU A CA 1
ATOM 1503 C C . LEU A 1 219 ? 9.776 -35.476 -25.975 1.00 51.25 199 LEU A C 1
ATOM 1504 O O . LEU A 1 219 ? 9.258 -34.660 -25.223 1.00 54.32 199 LEU A O 1
ATOM 1509 N N . ASP A 1 220 ? 10.179 -36.678 -25.569 1.00 53.36 200 ASP A N 1
ATOM 1510 C CA . ASP A 1 220 ? 10.217 -37.070 -24.147 1.00 56.49 200 ASP A CA 1
ATOM 1511 C C . ASP A 1 220 ? 11.243 -38.206 -23.990 1.00 57.08 200 ASP A C 1
ATOM 1512 O O . ASP A 1 220 ? 12.090 -38.365 -24.861 1.00 56.99 200 ASP A O 1
ATOM 1517 N N . ARG A 1 221 ? 11.185 -38.989 -22.908 1.00 60.12 201 ARG A N 1
ATOM 1518 C CA . ARG A 1 221 ? 12.105 -40.127 -22.741 1.00 60.96 201 ARG A CA 1
ATOM 1519 C C . ARG A 1 221 ? 11.862 -41.158 -23.837 1.00 58.33 201 ARG A C 1
ATOM 1520 O O . ARG A 1 221 ? 10.782 -41.192 -24.453 1.00 53.65 201 ARG A O 1
ATOM 1528 N N . ALA A 1 222 ? 12.875 -41.997 -24.050 1.00 57.36 202 ALA A N 1
ATOM 1529 C CA . ALA A 1 222 ? 12.848 -43.041 -25.080 1.00 56.01 202 ALA A CA 1
ATOM 1530 C C . ALA A 1 222 ? 11.719 -44.060 -24.879 1.00 55.90 202 ALA A C 1
ATOM 1531 O O . ALA A 1 222 ? 10.935 -44.293 -25.818 1.00 51.40 202 ALA A O 1
ATOM 1533 N N . PRO A 1 223 ? 11.622 -44.664 -23.664 1.00 58.30 203 PRO A N 1
ATOM 1534 C CA . PRO A 1 223 ? 10.516 -45.626 -23.436 1.00 56.14 203 PRO A CA 1
ATOM 1535 C C . PRO A 1 223 ? 9.135 -44.981 -23.525 1.00 53.77 203 PRO A C 1
ATOM 1536 O O . PRO A 1 223 ? 8.178 -45.633 -23.961 1.00 52.55 203 PRO A O 1
ATOM 1540 N N . THR A 1 224 ? 9.058 -43.709 -23.126 1.00 51.40 204 THR A N 1
ATOM 1541 C CA . THR A 1 224 ? 7.828 -42.939 -23.171 1.00 49.93 204 THR A CA 1
ATOM 1542 C C . THR A 1 224 ? 7.351 -42.709 -24.601 1.00 50.89 204 THR A C 1
ATOM 1543 O O . THR A 1 224 ? 6.205 -43.031 -24.922 1.00 50.51 204 THR A O 1
ATOM 1547 N N . VAL A 1 225 ? 8.210 -42.149 -25.455 1.00 52.80 205 VAL A N 1
ATOM 1548 C CA . VAL A 1 225 ? 7.813 -41.905 -26.857 1.00 55.35 205 VAL A CA 1
ATOM 1549 C C . VAL A 1 225 ? 7.511 -43.220 -27.585 1.00 55.29 205 VAL A C 1
ATOM 1550 O O . VAL A 1 225 ? 6.579 -43.283 -28.380 1.00 56.19 205 VAL A O 1
ATOM 1554 N N . ALA A 1 226 ? 8.284 -44.264 -27.281 1.00 55.51 206 ALA A N 1
ATOM 1555 C CA . ALA A 1 226 ? 8.034 -45.606 -27.808 1.00 55.19 206 ALA A CA 1
ATOM 1556 C C . ALA A 1 226 ? 6.644 -46.111 -27.433 1.00 55.38 206 ALA A C 1
ATOM 1557 O O . ALA A 1 226 ? 5.962 -46.711 -28.262 1.00 60.26 206 ALA A O 1
ATOM 1559 N N . ALA A 1 227 ? 6.230 -45.871 -26.190 1.00 53.23 207 ALA A N 1
ATOM 1560 C CA . ALA A 1 227 ? 4.873 -46.197 -25.762 1.00 51.15 207 ALA A CA 1
ATOM 1561 C C . ALA A 1 227 ? 3.855 -45.384 -26.547 1.00 52.12 207 ALA A C 1
ATOM 1562 O O . ALA A 1 227 ? 2.799 -45.900 -26.908 1.00 52.56 207 ALA A O 1
ATOM 1564 N N . GLY A 1 228 ? 4.172 -44.114 -26.802 1.00 54.18 208 GLY A N 1
ATOM 1565 C CA . GLY A 1 228 ? 3.365 -43.271 -27.686 1.00 56.50 208 GLY A CA 1
ATOM 1566 C C . GLY A 1 228 ? 3.228 -43.827 -29.097 1.00 58.84 208 GLY A C 1
ATOM 1567 O O . GLY A 1 228 ? 2.124 -43.871 -29.653 1.00 54.52 208 GLY A O 1
ATOM 1568 N N . ARG A 1 229 ? 4.352 -44.268 -29.663 1.00 63.41 209 ARG A N 1
ATOM 1569 C CA . ARG A 1 229 ? 4.383 -44.829 -31.017 1.00 68.28 209 ARG A CA 1
ATOM 1570 C C . ARG A 1 229 ? 3.480 -46.050 -31.124 1.00 64.21 209 ARG A C 1
ATOM 1571 O O . ARG A 1 229 ? 2.701 -46.162 -32.063 1.00 60.19 209 ARG A O 1
ATOM 1579 N N . GLU A 1 230 ? 3.575 -46.942 -30.144 1.00 65.16 210 GLU A N 1
ATOM 1580 C CA . GLU A 1 230 ? 2.759 -48.157 -30.117 1.00 65.91 210 GLU A CA 1
ATOM 1581 C C . GLU A 1 230 ? 1.276 -47.851 -29.926 1.00 63.64 210 GLU A C 1
ATOM 1582 O O . GLU A 1 230 ? 0.432 -48.555 -30.472 1.00 63.86 210 GLU A O 1
ATOM 1588 N N . ALA A 1 231 ? 0.966 -46.798 -29.172 1.00 63.99 211 ALA A N 1
ATOM 1589 C CA . ALA A 1 231 ? -0.428 -46.405 -28.906 1.00 64.94 211 ALA A CA 1
ATOM 1590 C C . ALA A 1 231 ? -1.161 -45.782 -30.109 1.00 66.00 211 ALA A C 1
ATOM 1591 O O . ALA A 1 231 ? -2.325 -46.099 -30.340 1.00 66.28 211 ALA A O 1
ATOM 1593 N N . TRP A 1 232 ? -0.498 -44.883 -30.844 1.00 67.18 212 TRP A N 1
ATOM 1594 C CA . TRP A 1 232 ? -1.134 -44.169 -31.976 1.00 65.49 212 TRP A CA 1
ATOM 1595 C C . TRP A 1 232 ? -0.248 -43.838 -33.197 1.00 66.34 212 TRP A C 1
ATOM 1596 O O . TRP A 1 232 ? -0.714 -43.161 -34.114 1.00 65.31 212 TRP A O 1
ATOM 1607 N N . GLY A 1 233 ? 0.996 -44.322 -33.238 1.00 70.06 213 GLY A N 1
ATOM 1608 C CA . GLY A 1 233 ? 1.900 -44.093 -34.385 1.00 71.66 213 GLY A CA 1
ATOM 1609 C C . GLY A 1 233 ? 1.387 -44.617 -35.726 1.00 73.19 213 GLY A C 1
ATOM 1610 O O . GLY A 1 233 ? 1.756 -44.093 -36.777 1.00 73.15 213 GLY A O 1
ATOM 1611 N N . ALA A 1 234 ? 0.538 -45.649 -35.675 1.00 73.74 214 ALA A N 1
ATOM 1612 C CA . ALA A 1 234 ? -0.138 -46.206 -36.851 1.00 71.12 214 ALA A CA 1
ATOM 1613 C C . ALA A 1 234 ? -1.227 -45.303 -37.439 1.00 68.64 214 ALA A C 1
ATOM 1614 O O . ALA A 1 234 ? -1.469 -45.348 -38.645 1.00 70.38 214 ALA A O 1
ATOM 1616 N N . SER A 1 235 ? -1.890 -44.496 -36.611 1.00 66.12 215 SER A N 1
ATOM 1617 C CA . SER A 1 235 ? -2.986 -43.639 -37.090 1.00 64.58 215 SER A CA 1
ATOM 1618 C C . SER A 1 235 ? -2.476 -42.582 -38.060 1.00 65.13 215 SER A C 1
ATOM 1619 O O . SER A 1 235 ? -1.261 -42.369 -38.174 1.00 67.08 215 SER A O 1
ATOM 1622 N N . GLU A 1 236 ? -3.406 -41.920 -38.744 1.00 64.15 216 GLU A N 1
ATOM 1623 C CA . GLU A 1 236 ? -3.045 -40.925 -39.773 1.00 66.77 216 GLU A CA 1
ATOM 1624 C C . GLU A 1 236 ? -2.202 -39.790 -39.157 1.00 65.21 216 GLU A C 1
ATOM 1625 O O . GLU A 1 236 ? -1.174 -39.387 -39.715 1.00 62.90 216 GLU A O 1
ATOM 1631 N N . ALA A 1 237 ? -2.642 -39.308 -37.998 1.00 63.63 217 ALA A N 1
ATOM 1632 C CA . ALA A 1 237 ? -1.914 -38.292 -37.249 1.00 62.49 217 ALA A CA 1
ATOM 1633 C C . ALA A 1 237 ? -0.554 -38.806 -36.776 1.00 60.90 217 ALA A C 1
ATOM 1634 O O . ALA A 1 237 ? 0.423 -38.058 -36.784 1.00 56.87 217 ALA A O 1
ATOM 1636 N N . GLY A 1 238 ? -0.502 -40.076 -36.370 1.00 63.05 218 GLY A N 1
ATOM 1637 C CA . GLY A 1 238 ? 0.755 -40.757 -36.025 1.00 62.90 218 GLY A CA 1
ATOM 1638 C C . GLY A 1 238 ? 1.775 -40.756 -37.149 1.00 64.68 218 GLY A C 1
ATOM 1639 O O . GLY A 1 238 ? 2.965 -40.524 -36.910 1.00 63.22 218 GLY A O 1
ATOM 1640 N N . GLN A 1 239 ? 1.302 -40.990 -38.376 1.00 67.81 219 GLN A N 1
ATOM 1641 C CA . GLN A 1 239 ? 2.155 -40.934 -39.581 1.00 67.70 219 GLN A CA 1
ATOM 1642 C C . GLN A 1 239 ? 2.811 -39.573 -39.829 1.00 62.42 219 GLN A C 1
ATOM 1643 O O . GLN A 1 239 ? 3.853 -39.507 -40.477 1.00 60.96 219 GLN A O 1
ATOM 1649 N N . ARG A 1 240 ? 2.197 -38.509 -39.314 1.00 59.28 220 ARG A N 1
ATOM 1650 C CA . ARG A 1 240 ? 2.748 -37.153 -39.361 1.00 58.35 220 ARG A CA 1
ATOM 1651 C C . ARG A 1 240 ? 3.527 -36.751 -38.103 1.00 57.89 220 ARG A C 1
ATOM 1652 O O . ARG A 1 240 ? 3.865 -35.577 -37.945 1.00 55.45 220 ARG A O 1
ATOM 1660 N N . CYS A 1 241 ? 3.840 -37.722 -37.236 1.00 57.51 221 CYS A N 1
ATOM 1661 C CA . CYS A 1 241 ? 4.585 -37.472 -36.006 1.00 57.04 221 CYS A CA 1
ATOM 1662 C C . CYS A 1 241 ? 5.897 -38.232 -35.999 1.00 55.03 221 CYS A C 1
ATOM 1663 O O . CYS A 1 241 ? 5.924 -39.438 -36.231 1.00 55.91 221 CYS A O 1
ATOM 1666 N N . THR A 1 242 ? 6.974 -37.508 -35.719 1.00 53.58 222 THR A N 1
ATOM 1667 C CA . THR A 1 242 ? 8.286 -38.086 -35.481 1.00 51.77 222 THR A CA 1
ATOM 1668 C C . THR A 1 242 ? 8.434 -38.342 -33.981 1.00 52.26 222 THR A C 1
ATOM 1669 O O . THR A 1 242 ? 8.563 -37.400 -33.197 1.00 50.06 222 THR A O 1
ATOM 1673 N N . PHE A 1 243 ? 8.429 -39.619 -33.603 1.00 51.31 223 PHE A N 1
ATOM 1674 C CA . PHE A 1 243 ? 8.555 -40.026 -32.210 1.00 52.99 223 PHE A CA 1
ATOM 1675 C C . PHE A 1 243 ? 10.026 -40.090 -31.821 1.00 51.69 223 PHE A C 1
ATOM 1676 O O . PHE A 1 243 ? 10.761 -40.967 -32.262 1.00 54.51 223 PHE A O 1
ATOM 1684 N N . SER A 1 244 ? 10.429 -39.161 -30.962 1.00 50.63 224 SER A N 1
ATOM 1685 C CA . SER A 1 244 ? 11.820 -38.787 -30.797 1.00 51.00 224 SER A CA 1
ATOM 1686 C C . SER A 1 244 ? 12.212 -38.835 -29.311 1.00 51.81 224 SER A C 1
ATOM 1687 O O . SER A 1 244 ? 11.795 -37.986 -28.524 1.00 54.44 224 SER A O 1
ATOM 1690 N N . GLY A 1 245 ? 13.001 -39.837 -28.930 1.00 50.27 225 GLY A N 1
ATOM 1691 C CA . GLY A 1 245 ? 13.466 -39.986 -27.546 1.00 48.82 225 GLY A CA 1
ATOM 1692 C C . GLY A 1 245 ? 14.618 -39.052 -27.215 1.00 48.13 225 GLY A C 1
ATOM 1693 O O . GLY A 1 245 ? 15.447 -38.763 -28.070 1.00 50.55 225 GLY A O 1
ATOM 1694 N N . GLY A 1 246 ? 14.680 -38.586 -25.971 1.00 48.05 226 GLY A N 1
ATOM 1695 C CA . GLY A 1 246 ? 15.726 -37.654 -25.545 1.00 47.25 226 GLY A CA 1
ATOM 1696 C C . GLY A 1 246 ? 15.321 -36.763 -24.391 1.00 46.84 226 GLY A C 1
ATOM 1697 O O . GLY A 1 246 ? 14.203 -36.850 -23.897 1.00 50.78 226 GLY A O 1
ATOM 1698 N N . SER A 1 247 ? 16.244 -35.895 -23.985 1.00 45.98 227 SER A N 1
ATOM 1699 C CA . SER A 1 247 ? 16.101 -35.049 -22.808 1.00 47.44 227 SER A CA 1
ATOM 1700 C C . SER A 1 247 ? 15.915 -33.614 -23.257 1.00 52.24 227 SER A C 1
ATOM 1701 O O . SER A 1 247 ? 16.738 -33.110 -24.019 1.00 58.75 227 SER A O 1
ATOM 1704 N N . PHE A 1 248 ? 14.871 -32.938 -22.765 1.00 55.46 228 PHE A N 1
ATOM 1705 C CA . PHE A 1 248 ? 14.665 -31.507 -23.099 1.00 53.06 228 PHE A CA 1
ATOM 1706 C C . PHE A 1 248 ? 15.643 -30.515 -22.414 1.00 51.67 228 PHE A C 1
ATOM 1707 O O . PHE A 1 248 ? 15.487 -29.304 -22.576 1.00 47.01 228 PHE A O 1
ATOM 1715 N N . PHE A 1 249 ? 16.627 -31.015 -21.655 1.00 52.45 229 PHE A N 1
ATOM 1716 C CA . PHE A 1 249 ? 17.795 -30.206 -21.252 1.00 55.73 229 PHE A CA 1
ATOM 1717 C C . PHE A 1 249 ? 18.938 -30.259 -22.275 1.00 55.11 229 PHE A C 1
ATOM 1718 O O . PHE A 1 249 ? 19.776 -29.362 -22.287 1.00 51.92 229 PHE A O 1
ATOM 1726 N N . ASP A 1 250 ? 18.958 -31.292 -23.124 1.00 56.58 230 ASP A N 1
ATOM 1727 C CA . ASP A 1 250 ? 19.809 -31.325 -24.326 1.00 58.89 230 ASP A CA 1
ATOM 1728 C C . ASP A 1 250 ? 19.194 -30.509 -25.457 1.00 62.18 230 ASP A C 1
ATOM 1729 O O . ASP A 1 250 ? 18.013 -30.140 -25.404 1.00 65.63 230 ASP A O 1
ATOM 1734 N N . THR A 1 251 ? 19.998 -30.266 -26.492 1.00 58.66 231 THR A N 1
ATOM 1735 C CA . THR A 1 251 ? 19.535 -29.614 -27.708 1.00 58.02 231 THR A CA 1
ATOM 1736 C C . THR A 1 251 ? 18.366 -30.417 -28.289 1.00 57.64 231 THR A C 1
ATOM 1737 O O . THR A 1 251 ? 18.430 -31.637 -28.355 1.00 59.49 231 THR A O 1
ATOM 1741 N N . LEU A 1 252 ? 17.291 -29.730 -28.673 1.00 58.69 232 LEU A N 1
ATOM 1742 C CA . LEU A 1 252 ? 16.099 -30.397 -29.203 1.00 59.02 232 LEU A CA 1
ATOM 1743 C C . LEU A 1 252 ? 16.304 -30.631 -30.697 1.00 60.56 232 LEU A C 1
ATOM 1744 O O . LEU A 1 252 ? 17.083 -29.904 -31.326 1.00 59.28 232 LEU A O 1
ATOM 1749 N N . PRO A 1 253 ? 15.614 -31.642 -31.278 1.00 62.34 233 PRO A N 1
ATOM 1750 C CA . PRO A 1 253 ? 15.499 -31.757 -32.723 1.00 61.66 233 PRO A CA 1
ATOM 1751 C C . PRO A 1 253 ? 15.305 -30.431 -33.447 1.00 62.15 233 PRO A C 1
ATOM 1752 O O . PRO A 1 253 ? 14.532 -29.575 -33.011 1.00 60.33 233 PRO A O 1
ATOM 1756 N N . SER A 1 254 ? 16.016 -30.287 -34.556 1.00 65.86 234 SER A N 1
ATOM 1757 C CA . SER A 1 254 ? 16.120 -29.015 -35.246 1.00 65.97 234 SER A CA 1
ATOM 1758 C C . SER A 1 254 ? 14.898 -28.802 -36.145 1.00 65.90 234 SER A C 1
ATOM 1759 O O . SER A 1 254 ? 14.320 -29.761 -36.660 1.00 66.57 234 SER A O 1
ATOM 1762 N N . GLY A 1 255 ? 14.489 -27.547 -36.294 1.00 66.49 235 GLY A N 1
ATOM 1763 C CA . GLY A 1 255 ? 13.509 -27.167 -37.303 1.00 64.95 235 GLY A CA 1
ATOM 1764 C C . GLY A 1 255 ? 12.091 -27.655 -37.082 1.00 64.18 235 GLY A C 1
ATOM 1765 O O . GLY A 1 255 ? 11.478 -28.255 -37.969 1.00 60.83 235 GLY A O 1
ATOM 1766 N N . ALA A 1 256 ? 11.579 -27.420 -35.881 1.00 64.52 236 ALA A N 1
ATOM 1767 C CA . ALA A 1 256 ? 10.140 -27.309 -35.673 1.00 61.84 236 ALA A CA 1
ATOM 1768 C C . ALA A 1 256 ? 9.945 -25.836 -35.455 1.00 57.90 236 ALA A C 1
ATOM 1769 O O . ALA A 1 256 ? 10.817 -25.182 -34.886 1.00 56.03 236 ALA A O 1
ATOM 1771 N N . ASP A 1 257 ? 8.826 -25.305 -35.929 1.00 56.70 237 ASP A N 1
ATOM 1772 C CA . ASP A 1 257 ? 8.604 -23.856 -35.878 1.00 56.84 237 ASP A CA 1
ATOM 1773 C C . ASP A 1 257 ? 7.883 -23.419 -34.607 1.00 56.60 237 ASP A C 1
ATOM 1774 O O . ASP A 1 257 ? 8.008 -22.261 -34.206 1.00 58.67 237 ASP A O 1
ATOM 1779 N N . ALA A 1 258 ? 7.163 -24.348 -33.971 1.00 55.74 238 ALA A N 1
ATOM 1780 C CA . ALA A 1 258 ? 6.525 -24.117 -32.669 1.00 53.84 238 ALA A CA 1
ATOM 1781 C C . ALA A 1 258 ? 6.896 -25.216 -31.666 1.00 53.69 238 ALA A C 1
ATOM 1782 O O . ALA A 1 258 ? 6.828 -26.407 -31.995 1.00 53.37 238 ALA A O 1
ATOM 1784 N N . CYS A 1 259 ? 7.299 -24.802 -30.459 1.00 52.88 239 CYS A N 1
ATOM 1785 C CA . CYS A 1 259 ? 7.535 -25.711 -29.330 1.00 52.01 239 CYS A CA 1
ATOM 1786 C C . CYS A 1 259 ? 6.376 -25.570 -28.332 1.00 51.35 239 CYS A C 1
ATOM 1787 O O . CYS A 1 259 ? 6.055 -24.458 -27.906 1.00 50.96 239 CYS A O 1
ATOM 1790 N N . LEU A 1 260 ? 5.761 -26.699 -27.968 1.00 49.91 240 LEU A N 1
ATOM 1791 C CA . LEU A 1 260 ? 4.643 -26.754 -27.006 1.00 47.86 240 LEU A CA 1
ATOM 1792 C C . LEU A 1 260 ? 5.173 -27.158 -25.631 1.00 46.91 240 LEU A C 1
ATOM 1793 O O . LEU A 1 260 ? 6.040 -28.025 -25.539 1.00 45.76 240 LEU A O 1
ATOM 1798 N N . LEU A 1 261 ? 4.669 -26.517 -24.576 1.00 47.89 241 LEU A N 1
ATOM 1799 C CA . LEU A 1 261 ? 5.064 -26.820 -23.191 1.00 48.10 241 LEU A CA 1
ATOM 1800 C C . LEU A 1 261 ? 3.832 -26.890 -22.284 1.00 48.06 241 LEU A C 1
ATOM 1801 O O . LEU A 1 261 ? 3.428 -25.888 -21.676 1.00 50.64 241 LEU A O 1
ATOM 1806 N N . VAL A 1 262 ? 3.254 -28.085 -22.189 1.00 46.24 242 VAL A N 1
ATOM 1807 C CA . VAL A 1 262 ? 1.986 -28.300 -21.486 1.00 45.96 242 VAL A CA 1
ATOM 1808 C C . VAL A 1 262 ? 2.253 -28.914 -20.111 1.00 46.00 242 VAL A C 1
ATOM 1809 O O . VAL A 1 262 ? 2.573 -30.103 -20.012 1.00 50.80 242 VAL A O 1
ATOM 1813 N N . ASN A 1 263 ? 2.117 -28.102 -19.062 1.00 44.08 243 ASN A N 1
ATOM 1814 C CA . ASN A 1 263 ? 2.319 -28.535 -17.677 1.00 45.29 243 ASN A CA 1
ATOM 1815 C C . ASN A 1 263 ? 3.652 -29.234 -17.512 1.00 45.96 243 ASN A C 1
ATOM 1816 O O . ASN A 1 263 ? 3.729 -30.368 -17.001 1.00 46.79 243 ASN A O 1
ATOM 1821 N N . VAL A 1 264 ? 4.692 -28.556 -17.980 1.00 44.34 244 VAL A N 1
ATOM 1822 C CA . VAL A 1 264 ? 6.057 -29.024 -17.798 1.00 44.34 244 VAL A CA 1
ATOM 1823 C C . VAL A 1 264 ? 6.834 -28.076 -16.894 1.00 45.66 244 VAL A C 1
ATOM 1824 O O . VAL A 1 264 ? 7.611 -28.550 -16.073 1.00 49.37 244 VAL A O 1
ATOM 1828 N N . LEU A 1 265 ? 6.628 -26.766 -17.022 1.00 47.05 245 LEU A N 1
ATOM 1829 C CA . LEU A 1 265 ? 7.409 -25.796 -16.245 1.00 48.27 245 LEU A CA 1
ATOM 1830 C C . LEU A 1 265 ? 7.155 -25.896 -14.748 1.00 45.28 245 LEU A C 1
ATOM 1831 O O . LEU A 1 265 ? 8.087 -25.712 -13.965 1.00 45.17 245 LEU A O 1
ATOM 1836 N N . HIS A 1 266 ? 5.927 -26.216 -14.345 1.00 43.58 246 HIS A N 1
ATOM 1837 C CA . HIS A 1 266 ? 5.621 -26.340 -12.911 1.00 44.50 246 HIS A CA 1
ATOM 1838 C C . HIS A 1 266 ? 6.414 -27.448 -12.188 1.00 45.32 246 HIS A C 1
ATOM 1839 O O . HIS A 1 266 ? 6.599 -27.383 -10.977 1.00 47.33 246 HIS A O 1
ATOM 1846 N N . ASP A 1 267 ? 6.912 -28.435 -12.933 1.00 47.30 247 ASP A N 1
ATOM 1847 C CA . ASP A 1 267 ? 7.741 -29.512 -12.364 1.00 47.90 247 ASP A CA 1
ATOM 1848 C C . ASP A 1 267 ? 9.170 -29.079 -11.978 1.00 48.52 247 ASP A C 1
ATOM 1849 O O . ASP A 1 267 ? 9.880 -29.836 -11.290 1.00 44.13 247 ASP A O 1
ATOM 1854 N N . TRP A 1 268 ? 9.601 -27.889 -12.426 1.00 49.69 248 TRP A N 1
ATOM 1855 C CA . TRP A 1 268 ? 11.025 -27.506 -12.381 1.00 49.22 248 TRP A CA 1
ATOM 1856 C C . TRP A 1 268 ? 11.302 -26.203 -11.632 1.00 49.61 248 TRP A C 1
ATOM 1857 O O . TRP A 1 268 ? 10.533 -25.241 -11.710 1.00 47.25 248 TRP A O 1
ATOM 1868 N N . ALA A 1 269 ? 12.418 -26.193 -10.905 1.00 51.49 249 ALA A N 1
ATOM 1869 C CA . ALA A 1 269 ? 12.884 -24.996 -10.218 1.00 54.22 249 ALA A CA 1
ATOM 1870 C C . ALA A 1 269 ? 13.206 -23.923 -11.243 1.00 57.25 249 ALA A C 1
ATOM 1871 O O . ALA A 1 269 ? 13.255 -24.199 -12.443 1.00 58.20 249 ALA A O 1
ATOM 1873 N N . ASP A 1 270 ? 13.417 -22.702 -10.762 1.00 62.50 250 ASP A N 1
ATOM 1874 C CA . ASP A 1 270 ? 13.621 -21.545 -11.637 1.00 64.78 250 ASP A CA 1
ATOM 1875 C C . ASP A 1 270 ? 14.780 -21.746 -12.609 1.00 66.80 250 ASP A C 1
ATOM 1876 O O . ASP A 1 270 ? 14.631 -21.475 -13.799 1.00 75.16 250 ASP A O 1
ATOM 1881 N N . GLU A 1 271 ? 15.915 -22.231 -12.114 1.00 67.37 251 GLU A N 1
ATOM 1882 C CA . GLU A 1 271 ? 17.087 -22.423 -12.979 1.00 70.82 251 GLU A CA 1
ATOM 1883 C C . GLU A 1 271 ? 16.865 -23.478 -14.072 1.00 67.97 251 GLU A C 1
ATOM 1884 O O . GLU A 1 271 ? 17.164 -23.221 -15.237 1.00 68.11 251 GLU A O 1
ATOM 1890 N N . HIS A 1 272 ? 16.314 -24.637 -13.707 1.00 65.22 252 HIS A N 1
ATOM 1891 C CA . HIS A 1 272 ? 16.054 -25.716 -14.683 1.00 63.04 252 HIS A CA 1
ATOM 1892 C C . HIS A 1 272 ? 14.990 -25.345 -15.704 1.00 60.96 252 HIS A C 1
ATOM 1893 O O . HIS A 1 272 ? 15.162 -25.591 -16.890 1.00 61.26 252 HIS A O 1
ATOM 1900 N N . ALA A 1 273 ? 13.887 -24.778 -15.227 1.00 60.81 253 ALA A N 1
ATOM 1901 C CA . ALA A 1 273 ? 12.812 -24.271 -16.087 1.00 59.69 253 ALA A CA 1
ATOM 1902 C C . ALA A 1 273 ? 13.326 -23.287 -17.151 1.00 59.78 253 ALA A C 1
ATOM 1903 O O . ALA A 1 273 ? 12.873 -23.307 -18.306 1.00 55.49 253 ALA A O 1
ATOM 1905 N N . LEU A 1 274 ? 14.274 -22.441 -16.749 1.00 58.62 254 LEU A N 1
ATOM 1906 C CA . LEU A 1 274 ? 14.923 -21.506 -17.662 1.00 58.12 254 LEU A CA 1
ATOM 1907 C C . LEU A 1 274 ? 15.678 -22.246 -18.782 1.00 55.16 254 LEU A C 1
ATOM 1908 O O . LEU A 1 274 ? 15.514 -21.923 -19.961 1.00 52.50 254 LEU A O 1
ATOM 1913 N N . ALA A 1 275 ? 16.464 -23.257 -18.408 1.00 55.27 255 ALA A N 1
ATOM 1914 C CA . ALA A 1 275 ? 17.212 -24.096 -19.377 1.00 54.99 255 ALA A CA 1
ATOM 1915 C C . ALA A 1 275 ? 16.332 -24.748 -20.446 1.00 54.53 255 ALA A C 1
ATOM 1916 O O . ALA A 1 275 ? 16.756 -24.873 -21.599 1.00 55.07 255 ALA A O 1
ATOM 1918 N N . VAL A 1 276 ? 15.117 -25.153 -20.056 1.00 52.56 256 VAL A N 1
ATOM 1919 C CA . VAL A 1 276 ? 14.143 -25.746 -20.983 1.00 49.48 256 VAL A CA 1
ATOM 1920 C C . VAL A 1 276 ? 13.629 -24.660 -21.925 1.00 49.89 256 VAL A C 1
ATOM 1921 O O . VAL A 1 276 ? 13.480 -24.900 -23.122 1.00 48.57 256 VAL A O 1
ATOM 1925 N N . LEU A 1 277 ? 13.345 -23.477 -21.376 1.00 51.03 257 LEU A N 1
ATOM 1926 C CA . LEU A 1 277 ? 12.824 -22.367 -22.174 1.00 52.54 257 LEU A CA 1
ATOM 1927 C C . LEU A 1 277 ? 13.827 -21.908 -23.237 1.00 54.45 257 LEU A C 1
ATOM 1928 O O . LEU A 1 277 ? 13.446 -21.612 -24.376 1.00 53.52 257 LEU A O 1
ATOM 1933 N N . ARG A 1 278 ? 15.102 -21.862 -22.865 1.00 55.95 258 ARG A N 1
ATOM 1934 C CA . ARG A 1 278 ? 16.168 -21.558 -23.818 1.00 57.00 258 ARG A CA 1
ATOM 1935 C C . ARG A 1 278 ? 16.302 -22.629 -24.887 1.00 56.71 258 ARG A C 1
ATOM 1936 O O . ARG A 1 278 ? 16.421 -22.319 -26.072 1.00 56.70 258 ARG A O 1
ATOM 1944 N N . ARG A 1 279 ? 16.292 -23.886 -24.458 1.00 55.10 259 ARG A N 1
ATOM 1945 C CA . ARG A 1 279 ? 16.314 -24.997 -25.396 1.00 56.40 259 ARG A CA 1
ATOM 1946 C C . ARG A 1 279 ? 15.135 -24.936 -26.388 1.00 54.73 259 ARG A C 1
ATOM 1947 O O . ARG A 1 279 ? 15.292 -25.287 -27.564 1.00 56.10 259 ARG A O 1
ATOM 1955 N N . CYS A 1 280 ? 13.979 -24.464 -25.922 1.00 52.77 260 CYS A N 1
ATOM 1956 C CA . CYS A 1 280 ? 12.820 -24.249 -26.797 1.00 53.25 260 CYS A CA 1
ATOM 1957 C C . CYS A 1 280 ? 13.023 -23.078 -27.753 1.00 52.98 260 CYS A C 1
ATOM 1958 O O . CYS A 1 280 ? 12.583 -23.141 -28.897 1.00 51.94 260 CYS A O 1
ATOM 1961 N N . ALA A 1 281 ? 13.666 -22.013 -27.280 1.00 56.29 261 ALA A N 1
ATOM 1962 C CA . ALA A 1 281 ? 13.974 -20.851 -28.127 1.00 62.21 261 ALA A CA 1
ATOM 1963 C C . ALA A 1 281 ? 14.935 -21.220 -29.263 1.00 65.54 261 ALA A C 1
ATOM 1964 O O . ALA A 1 281 ? 14.658 -20.930 -30.431 1.00 68.12 261 ALA A O 1
ATOM 1966 N N . GLU A 1 282 ? 16.052 -21.857 -28.906 1.00 65.07 262 GLU A N 1
ATOM 1967 C CA . GLU A 1 282 ? 16.992 -22.423 -29.881 1.00 67.88 262 GLU A CA 1
ATOM 1968 C C . GLU A 1 282 ? 16.293 -23.117 -31.039 1.00 67.62 262 GLU A C 1
ATOM 1969 O O . GLU A 1 282 ? 16.466 -22.739 -32.198 1.00 75.78 262 GLU A O 1
ATOM 1975 N N . ALA A 1 283 ? 15.494 -24.121 -30.705 1.00 63.96 263 ALA A N 1
ATOM 1976 C CA . ALA A 1 283 ? 14.974 -25.062 -31.695 1.00 63.07 263 ALA A CA 1
ATOM 1977 C C . ALA A 1 283 ? 13.891 -24.496 -32.628 1.00 60.10 263 ALA A C 1
ATOM 1978 O O . ALA A 1 283 ? 13.631 -25.078 -33.690 1.00 58.47 263 ALA A O 1
ATOM 1980 N N . VAL A 1 284 ? 13.251 -23.398 -32.216 1.00 57.46 264 VAL A N 1
ATOM 1981 C CA . VAL A 1 284 ? 12.268 -22.681 -33.061 1.00 58.57 264 VAL A CA 1
ATOM 1982 C C . VAL A 1 284 ? 12.881 -21.459 -33.777 1.00 59.08 264 VAL A C 1
ATOM 1983 O O . VAL A 1 284 ? 12.363 -21.000 -34.811 1.00 51.96 264 VAL A O 1
ATOM 1987 N N . GLY A 1 285 ? 13.981 -20.944 -33.221 1.00 61.02 265 GLY A N 1
ATOM 1988 C CA . GLY A 1 285 ? 14.717 -19.841 -33.815 1.00 62.86 265 GLY A CA 1
ATOM 1989 C C . GLY A 1 285 ? 14.019 -18.517 -33.583 1.00 65.72 265 GLY A C 1
ATOM 1990 O O . GLY A 1 285 ? 12.997 -18.473 -32.878 1.00 69.32 265 GLY A O 1
ATOM 1991 N N . PRO A 1 286 ? 14.557 -17.427 -34.175 1.00 64.27 266 PRO A N 1
ATOM 1992 C CA . PRO A 1 286 ? 13.877 -16.139 -34.091 1.00 65.35 266 PRO A CA 1
ATOM 1993 C C . PRO A 1 286 ? 12.585 -16.160 -34.924 1.00 68.04 266 PRO A C 1
ATOM 1994 O O . PRO A 1 286 ? 12.521 -16.830 -35.965 1.00 66.03 266 PRO A O 1
ATOM 1998 N N . ARG A 1 287 ? 11.556 -15.467 -34.439 1.00 70.88 267 ARG A N 1
ATOM 1999 C CA . ARG A 1 287 ? 10.202 -15.548 -35.008 1.00 76.55 267 ARG A CA 1
ATOM 2000 C C . ARG A 1 287 ? 9.638 -16.984 -35.080 1.00 75.09 267 ARG A C 1
ATOM 2001 O O . ARG A 1 287 ? 8.696 -17.246 -35.828 1.00 73.57 267 ARG A O 1
ATOM 2009 N N . GLY A 1 288 ? 10.211 -17.899 -34.291 1.00 72.85 268 GLY A N 1
ATOM 2010 C CA . GLY A 1 288 ? 9.571 -19.164 -33.971 1.00 72.09 268 GLY A CA 1
ATOM 2011 C C . GLY A 1 288 ? 8.665 -18.875 -32.795 1.00 70.89 268 GLY A C 1
ATOM 2012 O O . GLY A 1 288 ? 8.674 -17.751 -32.279 1.00 78.10 268 GLY A O 1
ATOM 2013 N N . ARG A 1 289 ? 7.883 -19.860 -32.359 1.00 67.81 269 ARG A N 1
ATOM 2014 C CA . ARG A 1 289 ? 7.002 -19.650 -31.205 1.00 68.16 269 ARG A CA 1
ATOM 2015 C C . ARG A 1 289 ? 7.027 -20.758 -30.138 1.00 63.90 269 ARG A C 1
ATOM 2016 O O . ARG A 1 289 ? 7.166 -21.940 -30.440 1.00 60.25 269 ARG A O 1
ATOM 2024 N N . VAL A 1 290 ? 6.932 -20.331 -28.877 1.00 61.30 270 VAL A N 1
ATOM 2025 C CA . VAL A 1 290 ? 6.944 -21.215 -27.713 1.00 57.36 270 VAL A CA 1
ATOM 2026 C C . VAL A 1 290 ? 5.581 -21.077 -27.042 1.00 51.97 270 VAL A C 1
ATOM 2027 O O . VAL A 1 290 ? 5.257 -20.043 -26.465 1.00 50.72 270 VAL A O 1
ATOM 2031 N N . LEU A 1 291 ? 4.792 -22.135 -27.136 1.00 48.97 271 LEU A N 1
ATOM 2032 C CA . LEU A 1 291 ? 3.412 -22.143 -26.681 1.00 45.51 271 LEU A CA 1
ATOM 2033 C C . LEU A 1 291 ? 3.387 -22.814 -25.312 1.00 44.40 271 LEU A C 1
ATOM 2034 O O . LEU A 1 291 ? 3.673 -24.002 -25.201 1.00 43.96 271 LEU A O 1
ATOM 2039 N N . ILE A 1 292 ? 3.089 -22.042 -24.268 1.00 46.54 272 ILE A N 1
ATOM 2040 C CA . ILE A 1 292 ? 3.040 -22.564 -22.890 1.00 47.55 272 ILE A CA 1
ATOM 2041 C C . ILE A 1 292 ? 1.590 -22.722 -22.431 1.00 47.36 272 ILE A C 1
ATOM 2042 O O . ILE A 1 292 ? 0.743 -21.886 -22.719 1.00 43.59 272 ILE A O 1
ATOM 2047 N N . ALA A 1 293 ? 1.324 -23.816 -21.725 1.00 50.24 273 ALA A N 1
ATOM 2048 C CA . ALA A 1 293 ? 0.023 -24.067 -21.132 1.00 50.48 273 ALA A CA 1
ATOM 2049 C C . ALA A 1 293 ? 0.216 -24.558 -19.698 1.00 49.70 273 ALA A C 1
ATOM 2050 O O . ALA A 1 293 ? 0.591 -25.706 -19.483 1.00 49.13 273 ALA A O 1
ATOM 2052 N N . GLU A 1 294 ? -0.009 -23.664 -18.734 1.00 51.21 274 GLU A N 1
ATOM 2053 C CA . GLU A 1 294 ? 0.014 -23.989 -17.302 1.00 53.73 274 GLU A CA 1
ATOM 2054 C C . GLU A 1 294 ? -1.284 -23.485 -16.660 1.00 50.89 274 GLU A C 1
ATOM 2055 O O . GLU A 1 294 ? -1.996 -22.660 -17.243 1.00 47.00 274 GLU A O 1
ATOM 2061 N N . HIS A 1 295 ? -1.597 -24.021 -15.482 1.00 52.21 275 HIS A N 1
ATOM 2062 C CA . HIS A 1 295 ? -2.564 -23.403 -14.575 1.00 56.15 275 HIS A CA 1
ATOM 2063 C C . HIS A 1 295 ? -1.777 -22.439 -13.701 1.00 56.84 275 HIS A C 1
ATOM 2064 O O . HIS A 1 295 ? -1.012 -22.868 -12.841 1.00 58.10 275 HIS A O 1
ATOM 2071 N N . LEU A 1 296 ? -1.952 -21.139 -13.928 1.00 58.54 276 LEU A N 1
ATOM 2072 C CA . LEU A 1 296 ? -1.186 -20.121 -13.200 1.00 59.59 276 LEU A CA 1
ATOM 2073 C C . LEU A 1 296 ? -1.887 -19.696 -11.915 1.00 59.34 276 LEU A C 1
ATOM 2074 O O . LEU A 1 296 ? -3.122 -19.664 -11.848 1.00 60.24 276 LEU A O 1
ATOM 2079 N N . VAL A 1 297 ? -1.095 -19.339 -10.907 1.00 58.83 277 VAL A N 1
ATOM 2080 C CA . VAL A 1 297 ? -1.656 -18.942 -9.610 1.00 59.97 277 VAL A CA 1
ATOM 2081 C C . VAL A 1 297 ? -2.156 -17.504 -9.749 1.00 60.85 277 VAL A C 1
ATOM 2082 O O . VAL A 1 297 ? -1.612 -16.714 -10.531 1.00 59.55 277 VAL A O 1
ATOM 2086 N N . GLU A 1 298 ? -3.214 -17.201 -9.003 1.00 64.11 278 GLU A N 1
ATOM 2087 C CA . GLU A 1 298 ? -3.920 -15.927 -9.082 1.00 63.80 278 GLU A CA 1
ATOM 2088 C C . GLU A 1 298 ? -3.875 -15.263 -7.698 1.00 62.02 278 GLU A C 1
ATOM 2089 O O . GLU A 1 298 ? -4.573 -15.703 -6.782 1.00 63.89 278 GLU A O 1
ATOM 2095 N N . GLU A 1 299 ? -3.037 -14.235 -7.541 1.00 60.32 279 GLU A N 1
ATOM 2096 C CA . GLU A 1 299 ? -3.032 -13.402 -6.318 1.00 62.10 279 GLU A CA 1
ATOM 2097 C C . GLU A 1 299 ? -4.433 -12.921 -5.982 1.00 57.49 279 GLU A C 1
ATOM 2098 O O . GLU A 1 299 ? -5.062 -12.241 -6.793 1.00 56.26 279 GLU A O 1
ATOM 2104 N N . GLY A 1 300 ? -4.900 -13.246 -4.785 1.00 53.94 280 GLY A N 1
ATOM 2105 C CA . GLY A 1 300 ? -6.243 -12.878 -4.357 1.00 54.27 280 GLY A CA 1
ATOM 2106 C C . GLY A 1 300 ? -7.234 -14.014 -4.490 1.00 53.21 280 GLY A C 1
ATOM 2107 O O . GLY A 1 300 ? -8.395 -13.857 -4.113 1.00 51.36 280 GLY A O 1
ATOM 2108 N N . ALA A 1 301 ? -6.791 -15.120 -5.093 1.00 54.10 281 ALA A N 1
ATOM 2109 C CA . ALA A 1 301 ? -7.228 -16.474 -4.715 1.00 53.75 281 ALA A CA 1
ATOM 2110 C C . ALA A 1 301 ? -8.734 -16.711 -4.834 1.00 52.07 281 ALA A C 1
ATOM 2111 O O . ALA A 1 301 ? -9.363 -16.197 -5.776 1.00 54.91 281 ALA A O 1
ATOM 2113 N N . GLY A 1 302 ? -9.312 -17.490 -3.918 1.00 47.39 282 GLY A N 1
ATOM 2114 C CA . GLY A 1 302 ? -10.714 -17.847 -4.013 1.00 50.11 282 GLY A CA 1
ATOM 2115 C C . GLY A 1 302 ? -10.971 -19.219 -3.450 1.00 51.77 282 GLY A C 1
ATOM 2116 O O . GLY A 1 302 ? -10.253 -19.679 -2.552 1.00 60.28 282 GLY A O 1
ATOM 2117 N N . GLY A 1 303 ? -11.992 -19.880 -3.982 1.00 49.28 283 GLY A N 1
ATOM 2118 C CA . GLY A 1 303 ? -12.478 -21.122 -3.411 1.00 46.85 283 GLY A CA 1
ATOM 2119 C C . GLY A 1 303 ? -11.718 -22.321 -3.949 1.00 46.49 283 GLY A C 1
ATOM 2120 O O . GLY A 1 303 ? -10.491 -22.394 -3.795 1.00 46.83 283 GLY A O 1
ATOM 2121 N N . PRO A 1 304 ? -12.434 -23.253 -4.606 1.00 43.81 284 PRO A N 1
ATOM 2122 C CA . PRO A 1 304 ? -11.878 -24.569 -4.877 1.00 43.63 284 PRO A CA 1
ATOM 2123 C C . PRO A 1 304 ? -10.754 -24.586 -5.914 1.00 42.43 284 PRO A C 1
ATOM 2124 O O . PRO A 1 304 ? -9.861 -25.420 -5.814 1.00 41.11 284 PRO A O 1
ATOM 2128 N N . GLY A 1 305 ? -10.803 -23.692 -6.901 1.00 42.76 285 GLY A N 1
ATOM 2129 C CA . GLY A 1 305 ? -9.700 -23.541 -7.850 1.00 40.96 285 GLY A CA 1
ATOM 2130 C C . GLY A 1 305 ? -8.416 -23.168 -7.142 1.00 38.92 285 GLY A C 1
ATOM 2131 O O . GLY A 1 305 ? -7.388 -23.819 -7.307 1.00 37.34 285 GLY A O 1
ATOM 2132 N N . ALA A 1 306 ? -8.500 -22.135 -6.315 1.00 38.79 286 ALA A N 1
ATOM 2133 C CA . ALA A 1 306 ? -7.325 -21.549 -5.683 1.00 38.34 286 ALA A CA 1
ATOM 2134 C C . ALA A 1 306 ? -6.685 -22.463 -4.665 1.00 37.91 286 ALA A C 1
ATOM 2135 O O . ALA A 1 306 ? -5.454 -22.541 -4.606 1.00 37.00 286 ALA A O 1
ATOM 2137 N N . ALA A 1 307 ? -7.516 -23.131 -3.862 1.00 37.04 287 ALA A N 1
ATOM 2138 C CA . ALA A 1 307 ? -7.017 -23.964 -2.771 1.00 35.87 287 ALA A CA 1
ATOM 2139 C C . ALA A 1 307 ? -6.313 -25.187 -3.318 1.00 36.23 287 ALA A C 1
ATOM 2140 O O . ALA A 1 307 ? -5.243 -25.549 -2.822 1.00 36.87 287 ALA A O 1
ATOM 2142 N N . GLY A 1 308 ? -6.907 -25.800 -4.345 1.00 36.31 288 GLY A N 1
ATOM 2143 C CA . GLY A 1 308 ? -6.327 -26.971 -5.029 1.00 36.88 288 GLY A CA 1
ATOM 2144 C C . GLY A 1 308 ? -4.940 -26.745 -5.611 1.00 37.17 288 GLY A C 1
ATOM 2145 O O . GLY A 1 308 ? -4.063 -27.599 -5.491 1.00 37.50 288 GLY A O 1
ATOM 2146 N N . LEU A 1 309 ? -4.759 -25.582 -6.232 1.00 38.03 289 LEU A N 1
ATOM 2147 C CA . LEU A 1 309 ? -3.460 -25.137 -6.730 1.00 39.63 289 LEU A CA 1
ATOM 2148 C C . LEU A 1 309 ? -2.416 -24.994 -5.608 1.00 38.34 289 LEU A C 1
ATOM 2149 O O . LEU A 1 309 ? -1.246 -25.365 -5.785 1.00 36.97 289 LEU A O 1
ATOM 2154 N N . ALA A 1 310 ? -2.843 -24.434 -4.476 1.00 36.16 290 ALA A N 1
ATOM 2155 C CA . ALA A 1 310 ? -1.979 -24.292 -3.311 1.00 36.28 290 ALA A CA 1
ATOM 2156 C C . ALA A 1 310 ? -1.615 -25.650 -2.705 1.00 36.10 290 ALA A C 1
ATOM 2157 O O . ALA A 1 310 ? -0.487 -25.823 -2.235 1.00 35.95 290 ALA A O 1
ATOM 2159 N N . GLU A 1 311 ? -2.552 -26.601 -2.714 1.00 34.37 291 GLU A N 1
ATOM 2160 C CA . GLU A 1 311 ? -2.250 -27.961 -2.268 1.00 36.17 291 GLU A CA 1
ATOM 2161 C C . GLU A 1 311 ? -1.240 -28.574 -3.231 1.00 36.75 291 GLU A C 1
ATOM 2162 O O . GLU A 1 311 ? -0.188 -29.049 -2.807 1.00 37.06 291 GLU A O 1
ATOM 2168 N N . LEU A 1 312 ? -1.554 -28.542 -4.524 1.00 37.15 292 LEU A N 1
ATOM 2169 C CA . LEU A 1 312 ? -0.660 -29.092 -5.542 1.00 38.86 292 LEU A CA 1
ATOM 2170 C C . LEU A 1 312 ? 0.735 -28.476 -5.448 1.00 39.83 29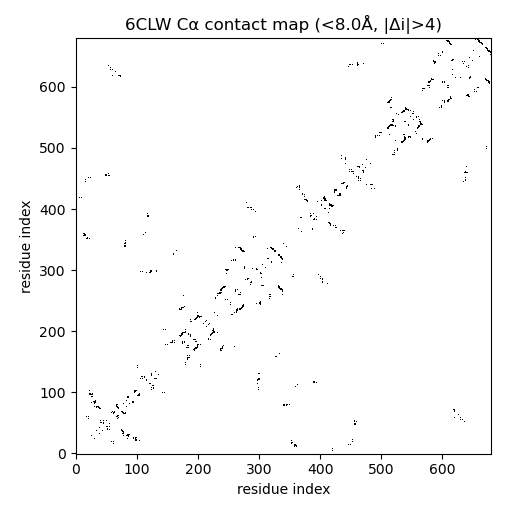2 LEU A C 1
ATOM 2171 O O . LEU A 1 312 ? 1.727 -29.181 -5.572 1.00 39.24 292 LEU A O 1
ATOM 2176 N N . ASP A 1 313 ? 0.805 -27.174 -5.180 1.00 41.04 293 ASP A N 1
ATOM 2177 C CA . ASP A 1 313 ? 2.088 -26.492 -5.071 1.00 42.58 293 ASP A CA 1
ATOM 2178 C C . ASP A 1 313 ? 2.990 -27.018 -3.954 1.00 42.78 293 ASP A C 1
ATOM 2179 O O . ASP A 1 313 ? 4.208 -26.941 -4.067 1.00 44.31 293 ASP A O 1
ATOM 2184 N N . LEU A 1 314 ? 2.399 -27.538 -2.883 1.00 44.55 294 LEU A N 1
ATOM 2185 C CA . LEU A 1 314 ? 3.177 -28.189 -1.826 1.00 44.56 294 LEU A CA 1
ATOM 2186 C C . LEU A 1 314 ? 3.682 -29.538 -2.276 1.00 43.47 294 LEU A C 1
ATOM 2187 O O . LEU A 1 314 ? 4.814 -29.901 -1.952 1.00 48.23 294 LEU A O 1
ATOM 2192 N N . VAL A 1 315 ? 2.878 -30.270 -3.041 1.00 40.59 295 VAL A N 1
ATOM 2193 C CA . VAL A 1 315 ? 3.358 -31.530 -3.625 1.00 40.21 295 VAL A CA 1
ATOM 2194 C C . VAL A 1 315 ? 4.577 -31.241 -4.506 1.00 39.74 295 VAL A C 1
ATOM 2195 O O . VAL A 1 315 ? 5.568 -31.971 -4.483 1.00 38.99 295 VAL A O 1
ATOM 2199 N N . MET A 1 316 ? 4.501 -30.155 -5.262 1.00 42.13 296 MET A N 1
ATOM 2200 C CA . MET A 1 316 ? 5.580 -29.776 -6.159 1.00 44.05 296 MET A CA 1
ATOM 2201 C C . MET A 1 316 ? 6.829 -29.355 -5.400 1.00 44.43 296 MET A C 1
ATOM 2202 O O . MET A 1 316 ? 7.929 -29.583 -5.872 1.00 49.11 296 MET A O 1
ATOM 2207 N N . MET A 1 317 ? 6.656 -28.757 -4.229 1.00 43.82 297 MET A N 1
ATOM 2208 C CA . MET A 1 317 ? 7.777 -28.387 -3.366 1.00 43.56 297 MET A CA 1
ATOM 2209 C C . MET A 1 317 ? 8.463 -29.616 -2.742 1.00 42.34 297 MET A C 1
ATOM 2210 O O . MET A 1 317 ? 9.691 -29.667 -2.650 1.00 40.05 297 MET A O 1
ATOM 2215 N N . LEU A 1 318 ? 7.659 -30.599 -2.342 1.00 42.32 298 LEU A N 1
ATOM 2216 C CA . LEU A 1 318 ? 8.134 -31.754 -1.582 1.00 42.21 298 LEU A CA 1
ATOM 2217 C C . LEU A 1 318 ? 8.583 -32.936 -2.437 1.00 41.86 298 LEU A C 1
ATOM 2218 O O . LEU A 1 318 ? 9.462 -33.677 -2.025 1.00 43.68 298 LEU A O 1
ATOM 2223 N N . VAL A 1 319 ? 7.968 -33.139 -3.596 1.00 43.13 299 VAL A N 1
ATOM 2224 C CA . VAL A 1 319 ? 8.309 -34.270 -4.468 1.00 44.96 299 VAL A CA 1
ATOM 2225 C C . VAL A 1 319 ? 9.359 -33.870 -5.511 1.00 43.99 299 VAL A C 1
ATOM 2226 O O . VAL A 1 319 ? 10.404 -34.511 -5.647 1.00 41.83 299 VAL A O 1
ATOM 2230 N N . TYR A 1 320 ? 9.059 -32.801 -6.236 1.00 45.03 300 TYR A N 1
ATOM 2231 C CA . TYR A 1 320 ? 9.943 -32.247 -7.258 1.00 45.40 300 TYR A CA 1
ATOM 2232 C C . TYR A 1 320 ? 10.550 -31.002 -6.607 1.00 46.76 300 TYR A C 1
ATOM 2233 O O . TYR A 1 320 ? 10.323 -30.747 -5.429 1.00 52.61 300 TYR A O 1
ATOM 2242 N N . GLY A 1 321 ? 11.323 -30.226 -7.338 1.00 46.29 301 GLY A N 1
ATOM 2243 C CA . GLY A 1 321 ? 11.731 -28.904 -6.846 1.00 46.43 301 GLY A CA 1
ATOM 2244 C C . GLY A 1 321 ? 10.977 -27.840 -7.617 1.00 45.91 301 GLY A C 1
ATOM 2245 O O . GLY A 1 321 ? 11.570 -26.852 -8.045 1.00 47.78 301 GLY A O 1
ATOM 2246 N N . GLY A 1 322 ? 9.670 -28.044 -7.786 1.00 43.43 302 GLY A N 1
ATOM 2247 C CA . GLY A 1 322 ? 8.872 -27.304 -8.767 1.00 42.92 302 GLY A CA 1
ATOM 2248 C C . GLY A 1 322 ? 8.053 -26.200 -8.140 1.00 42.75 302 GLY A C 1
ATOM 2249 O O . GLY A 1 322 ? 8.039 -26.052 -6.920 1.00 41.32 302 GLY A O 1
ATOM 2250 N N . ARG A 1 323 ? 7.387 -25.410 -8.979 1.00 44.76 303 ARG A N 1
ATOM 2251 C CA . ARG A 1 323 ? 6.494 -24.351 -8.499 1.00 47.88 303 ARG A CA 1
ATOM 2252 C C . ARG A 1 323 ? 5.339 -24.100 -9.443 1.00 48.64 303 ARG A C 1
ATOM 2253 O O . ARG A 1 323 ? 5.497 -24.116 -10.671 1.00 49.71 303 ARG A O 1
ATOM 2261 N N . GLU A 1 324 ? 4.202 -23.773 -8.842 1.00 47.35 304 GLU A N 1
ATOM 2262 C CA . GLU A 1 324 ? 3.123 -23.133 -9.552 1.00 47.77 304 GLU A CA 1
ATOM 2263 C C . GLU A 1 324 ? 3.474 -21.642 -9.612 1.00 47.73 304 GLU A C 1
ATOM 2264 O O . GLU A 1 324 ? 3.889 -21.060 -8.609 1.00 46.67 304 GLU A O 1
ATOM 2270 N N . ARG A 1 325 ? 3.317 -21.041 -10.787 1.00 48.41 305 ARG A N 1
ATOM 2271 C CA . ARG A 1 325 ? 3.782 -19.684 -11.042 1.00 50.69 305 ARG A CA 1
ATOM 2272 C C . ARG A 1 325 ? 2.657 -18.756 -11.475 1.00 50.99 305 ARG A C 1
ATOM 2273 O O . ARG A 1 325 ? 1.623 -19.196 -11.974 1.00 48.84 305 ARG A O 1
ATOM 2281 N N . ARG A 1 326 ? 2.882 -17.461 -11.284 1.00 53.50 306 ARG A N 1
ATOM 2282 C CA . ARG A 1 326 ? 2.010 -16.422 -11.834 1.00 55.71 306 ARG A CA 1
ATOM 2283 C C . ARG A 1 326 ? 2.385 -16.095 -13.268 1.00 56.01 306 ARG A C 1
ATOM 2284 O O . ARG A 1 326 ? 3.457 -16.462 -13.749 1.00 57.77 306 ARG A O 1
ATOM 2292 N N . LEU A 1 327 ? 1.489 -15.381 -13.938 1.00 59.03 307 LEU A N 1
ATOM 2293 C CA . LEU A 1 327 ? 1.742 -14.862 -15.281 1.00 61.71 307 LEU A CA 1
ATOM 2294 C C . LEU A 1 327 ? 3.052 -14.087 -15.367 1.00 61.22 307 LEU A C 1
ATOM 2295 O O . LEU A 1 327 ? 3.765 -14.184 -16.363 1.00 65.54 307 LEU A O 1
ATOM 2300 N N . ASP A 1 328 ? 3.343 -13.314 -14.327 1.00 61.53 308 ASP A N 1
ATOM 2301 C CA . ASP A 1 328 ? 4.524 -12.440 -14.289 1.00 61.02 308 ASP A CA 1
ATOM 2302 C C . ASP A 1 328 ? 5.803 -13.132 -13.813 1.00 58.01 308 ASP A C 1
ATOM 2303 O O . ASP A 1 328 ? 6.885 -12.676 -14.150 1.00 63.22 308 ASP A O 1
ATOM 2308 N N . GLU A 1 329 ? 5.689 -14.194 -13.012 1.00 55.21 309 GLU A N 1
ATOM 2309 C CA . GLU A 1 329 ? 6.848 -15.047 -12.689 1.00 54.38 309 GLU A CA 1
ATOM 2310 C C . GLU A 1 329 ? 7.328 -15.766 -13.955 1.00 56.55 309 GLU A C 1
ATOM 2311 O O . GLU A 1 329 ? 8.528 -15.997 -14.156 1.00 52.12 309 GLU A O 1
ATOM 2317 N N . LEU A 1 330 ? 6.352 -16.118 -14.789 1.00 60.47 310 LEU A N 1
ATOM 2318 C CA . LEU A 1 330 ? 6.557 -16.761 -16.079 1.00 62.08 310 LEU A CA 1
ATOM 2319 C C . LEU A 1 330 ? 7.104 -15.779 -17.134 1.00 63.35 310 LEU A C 1
ATOM 2320 O O . LEU A 1 330 ? 7.888 -16.160 -18.000 1.00 64.19 310 LEU A O 1
ATOM 2325 N N . ALA A 1 331 ? 6.681 -14.521 -17.063 1.00 65.71 311 ALA A N 1
ATOM 2326 C CA . ALA A 1 331 ? 7.284 -13.440 -17.854 1.00 66.72 311 ALA A CA 1
ATOM 2327 C C . ALA A 1 331 ? 8.764 -13.198 -17.495 1.00 65.94 311 ALA A C 1
ATOM 2328 O O . ALA A 1 331 ? 9.591 -13.019 -18.384 1.00 65.87 311 ALA A O 1
ATOM 2330 N N . ASP A 1 332 ? 9.077 -13.179 -16.198 1.00 67.68 312 ASP A N 1
ATOM 2331 C CA . ASP A 1 332 ? 10.473 -13.119 -15.701 1.00 72.99 312 ASP A CA 1
ATOM 2332 C C . ASP A 1 332 ? 11.360 -14.191 -16.320 1.00 74.02 312 ASP A C 1
ATOM 2333 O O . ASP A 1 332 ? 12.500 -13.926 -16.699 1.00 77.45 312 ASP A O 1
ATOM 2338 N N . LEU A 1 333 ? 10.814 -15.401 -16.397 1.00 73.07 313 LEU A N 1
ATOM 2339 C CA . LEU A 1 333 ? 11.545 -16.579 -16.860 1.00 69.09 313 LEU A CA 1
ATOM 2340 C C . LEU A 1 333 ? 11.739 -16.501 -18.380 1.00 68.11 313 LEU A C 1
ATOM 2341 O O . LEU A 1 333 ? 12.855 -16.664 -18.878 1.00 63.48 313 LEU A O 1
ATOM 2346 N N . ALA A 1 334 ? 10.643 -16.231 -19.096 1.00 67.43 314 ALA A N 1
ATOM 2347 C CA . ALA A 1 334 ? 10.644 -16.090 -20.555 1.00 66.41 314 ALA A CA 1
ATOM 2348 C C . ALA A 1 334 ? 11.571 -14.975 -21.015 1.00 67.69 314 ALA A C 1
ATOM 2349 O O . ALA A 1 334 ? 12.339 -15.154 -21.965 1.00 68.28 314 ALA A O 1
ATOM 2351 N N . GLY A 1 335 ? 11.490 -13.832 -20.333 1.00 67.90 315 GLY A N 1
ATOM 2352 C CA . GLY A 1 335 ? 12.393 -12.699 -20.557 1.00 68.22 315 GLY A CA 1
ATOM 2353 C C . GLY A 1 335 ? 13.871 -13.039 -20.501 1.00 67.20 315 GLY A C 1
ATOM 2354 O O . GLY A 1 335 ? 14.645 -12.544 -21.308 1.00 74.88 315 GLY A O 1
ATOM 2355 N N . LYS A 1 336 ? 14.254 -13.894 -19.558 1.00 67.02 316 LYS A N 1
ATOM 2356 C CA . LYS A 1 336 ? 15.649 -14.327 -19.409 1.00 71.94 316 LYS A CA 1
ATOM 2357 C C . LYS A 1 336 ? 16.073 -15.458 -20.370 1.00 69.66 316 LYS A C 1
ATOM 2358 O O . LYS A 1 336 ? 17.242 -15.853 -20.382 1.00 69.18 316 LYS A O 1
ATOM 2364 N N . ALA A 1 337 ? 15.129 -15.990 -21.144 1.00 68.41 317 ALA A N 1
ATOM 2365 C CA . ALA A 1 337 ? 15.414 -16.964 -22.199 1.00 67.69 317 ALA A CA 1
ATOM 2366 C C . ALA A 1 337 ? 15.337 -16.341 -23.602 1.00 67.31 317 ALA A C 1
ATOM 2367 O O . ALA A 1 337 ? 15.292 -17.066 -24.603 1.00 68.25 317 ALA A O 1
ATOM 2369 N N . GLY A 1 338 ? 15.329 -15.010 -23.677 1.00 67.79 318 GLY A N 1
ATOM 2370 C CA . GLY A 1 338 ? 15.200 -14.296 -24.949 1.00 67.63 318 GLY A CA 1
ATOM 2371 C C . GLY A 1 338 ? 13.818 -14.375 -25.582 1.00 66.84 318 GLY A C 1
ATOM 2372 O O . GLY A 1 338 ? 13.695 -14.303 -26.802 1.00 64.83 318 GLY A O 1
ATOM 2373 N N . LEU A 1 339 ? 12.780 -14.508 -24.758 1.00 65.81 319 LEU A N 1
ATOM 2374 C CA . LEU A 1 339 ? 11.406 -14.632 -25.241 1.00 63.97 319 LEU A CA 1
ATOM 2375 C C . LEU A 1 339 ? 10.572 -13.533 -24.616 1.00 64.59 319 LEU A C 1
ATOM 2376 O O . LEU A 1 339 ? 10.899 -13.047 -23.536 1.00 64.30 319 LEU A O 1
ATOM 2381 N N . ARG A 1 340 ? 9.500 -13.143 -25.298 1.00 68.14 320 ARG A N 1
ATOM 2382 C CA . ARG A 1 340 ? 8.582 -12.107 -24.804 1.00 73.42 320 ARG A CA 1
ATOM 2383 C C . ARG A 1 340 ? 7.146 -12.613 -24.922 1.00 70.38 320 ARG A C 1
ATOM 2384 O O . ARG A 1 340 ? 6.811 -13.298 -25.889 1.00 71.28 320 ARG A O 1
ATOM 2392 N N . ILE A 1 341 ? 6.293 -12.254 -23.965 1.00 66.47 321 ILE A N 1
ATOM 2393 C CA . ILE A 1 341 ? 4.912 -12.739 -23.970 1.00 64.36 321 ILE A CA 1
ATOM 2394 C C . ILE A 1 341 ? 4.187 -12.014 -25.094 1.00 61.16 321 ILE A C 1
ATOM 2395 O O . ILE A 1 341 ? 4.145 -10.786 -25.115 1.00 58.93 321 ILE A O 1
ATOM 2400 N N . GLY A 1 342 ? 3.646 -12.779 -26.034 1.00 61.35 322 GLY A N 1
ATOM 2401 C CA . GLY A 1 342 ? 2.988 -12.226 -27.218 1.00 62.87 322 GLY A CA 1
ATOM 2402 C C . GLY A 1 342 ? 1.490 -12.054 -27.063 1.00 64.39 322 GLY A C 1
ATOM 2403 O O . GLY A 1 342 ? 0.928 -11.046 -27.495 1.00 72.46 322 GLY A O 1
ATOM 2404 N N . ASP A 1 343 ? 0.854 -13.051 -26.456 1.00 61.26 323 ASP A N 1
ATOM 2405 C CA . ASP A 1 343 ? -0.596 -13.131 -26.314 1.00 58.45 323 ASP A CA 1
ATOM 2406 C C . ASP A 1 343 ? -0.833 -14.041 -25.126 1.00 59.46 323 ASP A C 1
ATOM 2407 O O . ASP A 1 343 ? -0.155 -15.055 -24.964 1.00 60.81 323 ASP A O 1
ATOM 2412 N N . VAL A 1 344 ? -1.792 -13.660 -24.295 1.00 61.26 324 VAL A N 1
ATOM 2413 C CA . VAL A 1 344 ? -2.226 -14.457 -23.165 1.00 58.69 324 VAL A CA 1
ATOM 2414 C C . VAL A 1 344 ? -3.720 -14.659 -23.323 1.00 58.83 324 VAL A C 1
ATOM 2415 O O . VAL A 1 344 ? -4.479 -13.683 -23.343 1.00 61.05 324 VAL A O 1
ATOM 2419 N N . SER A 1 345 ? -4.133 -15.915 -23.471 1.00 58.14 325 SER A N 1
ATOM 2420 C CA . SER A 1 345 ? -5.545 -16.281 -23.389 1.00 56.67 325 SER A CA 1
ATOM 2421 C C . SER A 1 345 ? -5.739 -17.323 -22.286 1.00 55.88 325 SER A C 1
ATOM 2422 O O . SER A 1 345 ? -4.776 -17.862 -21.728 1.00 48.11 325 SER A O 1
ATOM 2425 N N . MET A 1 346 ? -7.005 -17.546 -21.956 1.00 58.95 326 MET A N 1
ATOM 2426 C CA . MET A 1 346 ? -7.426 -18.560 -21.005 1.00 59.69 326 MET A CA 1
ATOM 2427 C C . MET A 1 346 ? -8.277 -19.537 -21.808 1.00 56.76 326 MET A C 1
ATOM 2428 O O . MET A 1 346 ? -9.075 -19.136 -22.657 1.00 53.64 326 MET A O 1
ATOM 2433 N N . THR A 1 347 ? -8.097 -20.821 -21.558 1.00 55.47 327 THR A N 1
ATOM 2434 C CA . THR A 1 347 ? -8.972 -21.812 -22.143 1.00 55.71 327 THR A CA 1
ATOM 2435 C C . THR A 1 347 ? -10.293 -21.705 -21.352 1.00 59.22 327 THR A C 1
ATOM 2436 O O . THR A 1 347 ? -10.305 -21.170 -20.240 1.00 60.97 327 THR A O 1
ATOM 2440 N N . PRO A 1 348 ? -11.413 -22.208 -21.903 1.00 65.76 328 PRO A N 1
ATOM 2441 C CA . PRO A 1 348 ? -12.678 -22.040 -21.172 1.00 64.00 328 PRO A CA 1
ATOM 2442 C C . PRO A 1 348 ? -12.808 -22.915 -19.915 1.00 61.52 328 PRO A C 1
ATOM 2443 O O . PRO A 1 348 ? -13.878 -22.968 -19.331 1.00 67.06 328 PRO A O 1
ATOM 2447 N N . ARG A 1 349 ? -11.716 -23.561 -19.508 1.00 55.33 329 ARG A N 1
ATOM 2448 C CA . ARG A 1 349 ? -11.633 -24.408 -18.337 1.00 52.04 329 ARG A CA 1
ATOM 2449 C C . ARG A 1 349 ? -10.460 -24.004 -17.448 1.00 50.21 329 ARG A C 1
ATOM 2450 O O . ARG A 1 349 ? -10.003 -24.818 -16.638 1.00 50.64 329 ARG A O 1
ATOM 2458 N N . GLY A 1 350 ? -9.952 -22.774 -17.594 1.00 47.32 330 GLY A N 1
ATOM 2459 C CA . GLY A 1 350 ? -8.967 -22.228 -16.650 1.00 45.85 330 GLY A CA 1
ATOM 2460 C C . GLY A 1 350 ? -7.493 -22.334 -16.993 1.00 42.80 330 GLY A C 1
ATOM 2461 O O . GLY A 1 350 ? -6.675 -21.633 -16.393 1.00 41.33 330 GLY A O 1
ATOM 2462 N N . LEU A 1 351 ? -7.144 -23.218 -17.924 1.00 42.12 331 LEU A N 1
ATOM 2463 C CA . LEU A 1 351 ? -5.767 -23.335 -18.419 1.00 42.42 331 LEU A CA 1
ATOM 2464 C C . LEU A 1 351 ? -5.352 -22.080 -19.187 1.00 41.64 331 LEU A C 1
ATOM 2465 O O . LEU A 1 351 ? -5.936 -21.788 -20.232 1.00 40.47 331 LEU A O 1
ATOM 2470 N N . SER A 1 352 ? -4.376 -21.326 -18.672 1.00 42.34 332 SER A N 1
ATOM 2471 C CA . SER A 1 352 ? -3.891 -20.135 -19.404 1.00 44.20 332 SER A CA 1
ATOM 2472 C C . SER A 1 352 ? -2.892 -20.540 -20.496 1.00 44.58 332 SER A C 1
ATOM 2473 O O . SER A 1 352 ? -1.879 -21.177 -20.218 1.00 45.49 332 SER A O 1
ATOM 2476 N N . LEU A 1 353 ? -3.222 -20.169 -21.732 1.00 44.82 333 LEU A N 1
ATOM 2477 C CA . LEU A 1 353 ? -2.386 -20.375 -22.902 1.00 45.25 333 LEU A CA 1
ATOM 2478 C C . LEU A 1 353 ? -1.610 -19.102 -23.231 1.00 46.55 333 LEU A C 1
ATOM 2479 O O . LEU A 1 353 ? -2.209 -18.050 -23.487 1.00 49.62 333 LEU A O 1
ATOM 2484 N N . VAL A 1 354 ? -0.284 -19.199 -23.242 1.00 47.90 334 VAL A N 1
ATOM 2485 C CA . VAL A 1 354 ? 0.572 -18.058 -23.584 1.00 49.95 334 VAL A CA 1
ATOM 2486 C C . VAL A 1 354 ? 1.482 -18.403 -24.779 1.00 50.56 334 VAL A C 1
ATOM 2487 O O . VAL A 1 354 ? 2.174 -19.429 -24.777 1.00 46.75 334 VAL A O 1
ATOM 2491 N N . VAL A 1 355 ? 1.429 -17.555 -25.810 1.00 52.03 335 VAL A N 1
ATOM 2492 C CA . VAL A 1 355 ? 2.346 -17.650 -26.939 1.00 53.60 335 VAL A CA 1
ATOM 2493 C C . VAL A 1 355 ? 3.513 -16.726 -26.632 1.00 55.45 335 VAL A C 1
ATOM 2494 O O . VAL A 1 355 ? 3.315 -15.623 -26.133 1.00 58.26 335 VAL A O 1
ATOM 2498 N N . CYS A 1 356 ? 4.726 -17.199 -26.887 1.00 60.17 336 CYS A N 1
ATOM 2499 C CA . CYS A 1 356 ? 5.928 -16.379 -26.764 1.00 65.71 336 CYS A CA 1
ATOM 2500 C C . CYS A 1 356 ? 6.639 -16.312 -28.123 1.00 68.29 336 CYS A C 1
ATOM 2501 O O . CYS A 1 356 ? 6.893 -17.348 -28.738 1.00 61.98 336 CYS A O 1
ATOM 2504 N N . GLU A 1 357 ? 6.925 -15.093 -28.586 1.00 75.34 337 GLU A N 1
ATOM 2505 C CA . GLU A 1 357 ? 7.733 -14.847 -29.786 1.00 80.32 337 GLU A CA 1
ATOM 2506 C C . GLU A 1 357 ? 9.178 -14.640 -29.333 1.00 84.15 337 GLU A C 1
ATOM 2507 O O . GLU A 1 357 ? 9.424 -14.011 -28.300 1.00 83.55 337 GLU A O 1
ATOM 2513 N N . ALA A 1 358 ? 10.131 -15.170 -30.095 1.00 88.87 338 ALA A N 1
ATOM 2514 C CA . ALA A 1 358 ? 11.548 -15.060 -29.734 1.00 91.07 338 ALA A CA 1
ATOM 2515 C C . ALA A 1 358 ? 12.070 -13.647 -30.028 1.00 91.80 338 ALA A C 1
ATOM 2516 O O . ALA A 1 358 ? 12.216 -13.283 -31.193 1.00 88.89 338 ALA A O 1
ATOM 2518 N N . GLU A 1 359 ? 12.350 -12.869 -28.969 1.00 95.83 339 GLU A N 1
ATOM 2519 C CA . GLU A 1 359 ? 12.710 -11.428 -29.086 1.00 96.29 339 GLU A CA 1
ATOM 2520 C C . GLU A 1 359 ? 14.064 -11.177 -29.779 1.00 97.02 339 GLU A C 1
ATOM 2521 O O . GLU A 1 359 ? 15.088 -11.775 -29.434 1.00 90.23 339 GLU A O 1
ATOM 2527 N N . MET B 1 21 ? -24.650 -40.849 -4.050 1.00 96.86 1 MET B N 1
ATOM 2528 C CA . MET B 1 21 ? -23.862 -39.680 -4.568 1.00 92.19 1 MET B CA 1
ATOM 2529 C C . MET B 1 21 ? -23.951 -39.644 -6.092 1.00 92.75 1 MET B C 1
ATOM 2530 O O . MET B 1 21 ? -24.678 -40.444 -6.696 1.00 96.60 1 MET B O 1
ATOM 2535 N N . ALA B 1 22 ? -23.261 -38.685 -6.703 1.00 89.62 2 ALA B N 1
ATOM 2536 C CA . ALA B 1 22 ? -22.993 -38.722 -8.140 1.00 82.10 2 ALA B CA 1
ATOM 2537 C C . ALA B 1 22 ? -21.711 -37.964 -8.467 1.00 74.33 2 ALA B C 1
ATOM 2538 O O . ALA B 1 22 ? -21.496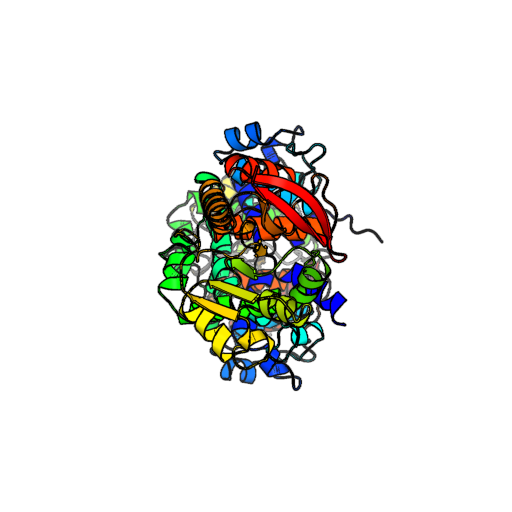 -36.849 -7.986 1.00 65.42 2 ALA B O 1
ATOM 2540 N N . ASP B 1 23 ? -20.858 -38.633 -9.242 1.00 68.99 3 ASP B N 1
ATOM 2541 C CA . ASP B 1 23 ? -19.722 -38.049 -9.966 1.00 65.58 3 ASP B CA 1
ATOM 2542 C C . ASP B 1 23 ? -19.117 -36.741 -9.407 1.00 56.92 3 ASP B C 1
ATOM 2543 O O . ASP B 1 23 ? -18.221 -36.795 -8.555 1.00 56.33 3 ASP B O 1
ATOM 2548 N N . ASP B 1 24 ? -19.604 -35.583 -9.850 1.00 48.21 4 ASP B N 1
ATOM 2549 C CA . ASP B 1 24 ? -18.971 -34.323 -9.473 1.00 43.76 4 ASP B CA 1
ATOM 2550 C C . ASP B 1 24 ? -19.019 -34.065 -7.971 1.00 41.33 4 ASP B C 1
ATOM 2551 O O . ASP B 1 24 ? -18.062 -33.536 -7.406 1.00 42.44 4 ASP B O 1
ATOM 2556 N N . ASP B 1 25 ? -20.119 -34.440 -7.330 1.00 39.40 5 ASP B N 1
ATOM 2557 C CA . ASP B 1 25 ? -20.225 -34.335 -5.875 1.00 37.88 5 ASP B CA 1
ATOM 2558 C C . ASP B 1 25 ? -19.275 -35.287 -5.170 1.00 39.24 5 ASP B C 1
ATOM 2559 O O . ASP B 1 25 ? -18.689 -34.936 -4.138 1.00 39.99 5 ASP B O 1
ATOM 2564 N N . ALA B 1 26 ? -19.133 -36.492 -5.720 1.00 41.58 6 ALA B N 1
ATOM 2565 C CA . ALA B 1 26 ? -18.211 -37.485 -5.160 1.00 42.55 6 ALA B CA 1
ATOM 2566 C C . ALA B 1 26 ? -16.775 -37.046 -5.360 1.00 40.15 6 ALA B C 1
ATOM 2567 O O . ALA B 1 26 ? -15.934 -37.256 -4.496 1.00 37.31 6 ALA B O 1
ATOM 2569 N N . PHE B 1 27 ? -16.515 -36.427 -6.504 1.00 41.17 7 PHE B N 1
ATOM 2570 C CA . PHE B 1 27 ? -15.197 -35.889 -6.820 1.00 42.94 7 PHE B CA 1
ATOM 2571 C C . PHE B 1 27 ? -14.758 -34.865 -5.775 1.00 40.08 7 PHE B C 1
ATOM 2572 O O . PHE B 1 27 ? -13.685 -34.994 -5.187 1.00 38.66 7 PHE B O 1
ATOM 2580 N N . VAL B 1 28 ? -15.608 -33.874 -5.528 1.00 39.96 8 VAL B N 1
ATOM 2581 C CA . VAL B 1 28 ? -15.283 -32.790 -4.597 1.00 40.95 8 VAL B CA 1
ATOM 2582 C C . VAL B 1 28 ? -15.053 -33.329 -3.193 1.00 41.04 8 VAL B C 1
ATOM 2583 O O . VAL B 1 28 ? -14.148 -32.860 -2.470 1.00 37.87 8 VAL B O 1
ATOM 2587 N N . HIS B 1 29 ? -15.863 -34.315 -2.816 1.00 41.53 9 HIS B N 1
ATOM 2588 C CA . HIS B 1 29 ? -15.696 -34.937 -1.522 1.00 41.79 9 HIS B CA 1
ATOM 2589 C C . HIS B 1 29 ? -14.380 -35.712 -1.448 1.00 40.55 9 HIS B C 1
ATOM 2590 O O . HIS B 1 29 ? -13.608 -35.524 -0.510 1.00 39.99 9 HIS B O 1
ATOM 2597 N N . LEU B 1 30 ? -14.098 -36.541 -2.446 1.00 40.66 10 LEU B N 1
ATOM 2598 C CA . LEU B 1 30 ? -12.844 -37.303 -2.441 1.00 42.99 10 LEU B CA 1
ATOM 2599 C C . LEU B 1 30 ? -11.626 -36.420 -2.320 1.00 43.82 10 LEU B C 1
ATOM 2600 O O . LEU B 1 30 ? -10.680 -36.774 -1.617 1.00 43.47 10 LEU B O 1
ATOM 2605 N N . LEU B 1 31 ? -11.661 -35.271 -2.988 1.00 46.62 11 LEU B N 1
ATOM 2606 C CA . LEU B 1 31 ? -10.554 -34.318 -2.933 1.00 47.73 11 LEU B CA 1
ATOM 2607 C C . LEU B 1 31 ? -10.303 -33.753 -1.534 1.00 47.03 11 LEU B C 1
ATOM 2608 O O . LEU B 1 31 ? -9.144 -33.467 -1.193 1.00 48.39 11 LEU B O 1
ATOM 2613 N N . ARG B 1 32 ? -11.361 -33.598 -0.734 1.00 43.77 12 ARG B N 1
ATOM 2614 C CA . ARG B 1 32 ? -11.180 -33.311 0.693 1.00 43.97 12 ARG B CA 1
ATOM 2615 C C . ARG B 1 32 ? -10.512 -34.486 1.375 1.00 40.86 12 ARG B C 1
ATOM 2616 O O . ARG B 1 32 ? -9.497 -34.322 2.025 1.00 42.44 12 ARG B O 1
ATOM 2624 N N . LEU B 1 33 ? -11.069 -35.676 1.194 1.00 37.79 13 LEU B N 1
ATOM 2625 C CA . LEU B 1 33 ? -10.585 -36.864 1.894 1.00 35.73 13 LEU B CA 1
ATOM 2626 C C . LEU B 1 33 ? -9.124 -37.208 1.617 1.00 35.73 13 LEU B C 1
ATOM 2627 O O . LEU B 1 33 ? -8.457 -37.761 2.477 1.00 35.24 13 LEU B O 1
ATOM 2632 N N . LYS B 1 34 ? -8.630 -36.881 0.428 1.00 38.50 14 LYS B N 1
ATOM 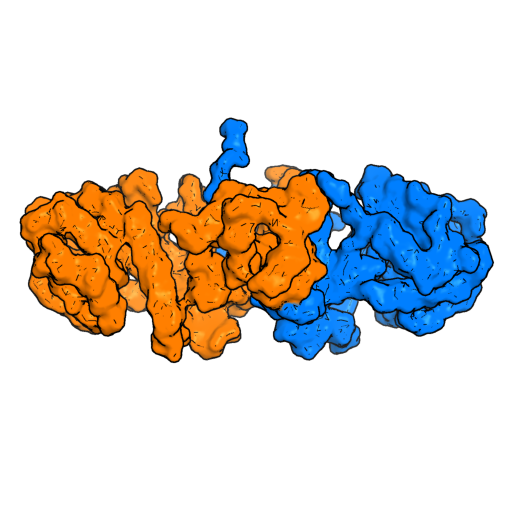2633 C CA . LYS B 1 34 ? -7.307 -37.342 -0.012 1.00 39.38 14 LYS B CA 1
ATOM 2634 C C . LYS B 1 34 ? -6.159 -36.384 0.262 1.00 36.82 14 LYS B C 1
ATOM 2635 O O . LYS B 1 34 ? -5.028 -36.696 -0.078 1.00 35.01 14 LYS B O 1
ATOM 2641 N N . ASP B 1 35 ? -6.436 -35.245 0.887 1.00 36.59 15 ASP B N 1
ATOM 2642 C CA . ASP B 1 35 ? -5.430 -34.207 1.089 1.00 36.72 15 ASP B CA 1
ATOM 2643 C C . ASP B 1 35 ? -4.505 -34.593 2.232 1.00 36.41 15 ASP B C 1
ATOM 2644 O O . ASP B 1 35 ? -4.970 -34.736 3.361 1.00 36.46 15 ASP B O 1
ATOM 2649 N N . THR B 1 36 ? -3.210 -34.767 1.936 1.00 35.99 16 THR B N 1
ATOM 2650 C CA . THR B 1 36 ? -2.164 -34.856 2.979 1.00 36.89 16 THR B CA 1
ATOM 2651 C C . THR B 1 36 ? -1.260 -33.659 3.134 1.00 38.02 16 THR B C 1
ATOM 2652 O O . THR B 1 36 ? -0.446 -33.659 4.053 1.00 39.53 16 THR B O 1
ATOM 2656 N N . MET B 1 37 ? -1.340 -32.670 2.254 1.00 37.69 17 MET B N 1
ATOM 2657 C CA . MET B 1 37 ? -0.442 -31.531 2.381 1.00 38.73 17 MET B CA 1
ATOM 2658 C C . MET B 1 37 ? -0.915 -30.658 3.537 1.00 36.00 17 MET B C 1
ATOM 2659 O O . MET B 1 37 ? -0.131 -30.330 4.424 1.00 36.16 17 MET B O 1
ATOM 2664 N N . THR B 1 38 ? -2.204 -30.337 3.553 1.00 34.41 18 THR B N 1
ATOM 2665 C CA . THR B 1 38 ? -2.790 -29.518 4.616 1.00 33.59 18 THR B CA 1
ATOM 2666 C C . THR B 1 38 ? -2.457 -29.983 6.057 1.00 33.78 18 THR B C 1
ATOM 2667 O O . THR B 1 38 ? -1.854 -29.229 6.820 1.00 34.72 18 THR B O 1
ATOM 2671 N N . PRO B 1 39 ? -2.828 -31.215 6.433 1.00 33.64 19 PRO B N 1
ATOM 2672 C CA . PRO B 1 39 ? -2.555 -31.606 7.818 1.00 34.91 19 PRO B CA 1
ATOM 2673 C C . PRO B 1 39 ? -1.081 -31.515 8.243 1.00 35.19 19 PRO B C 1
ATOM 2674 O O . PRO B 1 39 ? -0.806 -31.224 9.410 1.00 34.78 19 PRO B O 1
ATOM 2678 N N . TRP B 1 40 ? -0.155 -31.744 7.312 1.00 34.43 20 TRP B N 1
ATOM 2679 C CA . TRP B 1 40 ? 1.277 -31.598 7.603 1.00 34.00 20 TRP B CA 1
ATOM 2680 C C . TRP B 1 40 ? 1.752 -30.153 7.528 1.00 33.37 20 TRP B C 1
ATOM 2681 O O . TRP B 1 40 ? 2.569 -29.741 8.341 1.00 31.78 20 TRP B O 1
ATOM 2692 N N . ALA B 1 41 ? 1.233 -29.392 6.566 1.00 33.88 21 ALA B N 1
ATOM 2693 C CA . ALA B 1 41 ? 1.389 -27.936 6.555 1.00 34.60 21 ALA B CA 1
ATOM 2694 C C . ALA B 1 41 ? 1.029 -27.370 7.932 1.00 34.55 21 ALA B C 1
ATOM 2695 O O . ALA B 1 41 ? 1.832 -26.665 8.561 1.00 33.70 21 ALA B O 1
ATOM 2697 N N . LEU B 1 42 ? -0.169 -27.721 8.397 1.00 33.86 22 LEU B N 1
ATOM 2698 C CA . LEU B 1 42 ? -0.639 -27.369 9.740 1.00 34.44 22 LEU B CA 1
ATOM 2699 C C . LEU B 1 42 ? 0.322 -27.817 10.849 1.00 35.77 22 LEU B C 1
ATOM 2700 O O . LEU B 1 42 ? 0.754 -26.988 11.649 1.00 38.44 22 LEU B O 1
ATOM 2705 N N . ARG B 1 43 ? 0.650 -29.112 10.901 1.00 34.83 23 ARG B N 1
ATOM 2706 C CA . ARG B 1 43 ? 1.585 -29.622 11.921 1.00 34.14 23 ARG B CA 1
ATOM 2707 C C . ARG B 1 43 ? 2.931 -28.881 11.925 1.00 34.29 23 ARG B C 1
ATOM 2708 O O . ARG B 1 43 ? 3.407 -28.478 12.992 1.00 32.58 23 ARG B O 1
ATOM 2716 N N . ALA B 1 44 ? 3.501 -28.660 10.741 1.00 34.89 24 ALA B N 1
ATOM 2717 C CA . ALA B 1 44 ? 4.779 -27.947 10.616 1.00 37.88 24 ALA B CA 1
ATOM 2718 C C . ALA B 1 44 ? 4.698 -26.514 11.150 1.00 41.86 24 ALA B C 1
ATOM 2719 O O . ALA B 1 44 ? 5.535 -26.065 11.937 1.00 43.88 24 ALA B O 1
ATOM 2721 N N . VAL B 1 45 ? 3.687 -25.799 10.689 1.00 43.08 25 VAL B N 1
ATOM 2722 C CA . VAL B 1 45 ? 3.462 -24.423 11.088 1.00 41.55 25 VAL B CA 1
ATOM 2723 C C . VAL B 1 45 ? 3.294 -24.296 12.615 1.00 41.79 25 VAL B C 1
ATOM 2724 O O . VAL B 1 45 ? 3.779 -23.344 13.237 1.00 43.30 25 VAL B O 1
ATOM 2728 N N . VAL B 1 46 ? 2.621 -25.264 13.214 1.00 41.68 26 VAL B N 1
ATOM 2729 C CA . VAL B 1 46 ? 2.470 -25.293 14.664 1.00 43.88 26 VAL B CA 1
ATOM 2730 C C . VAL B 1 46 ? 3.834 -25.525 15.344 1.00 44.72 26 VAL B C 1
ATOM 2731 O O . VAL B 1 46 ? 4.171 -24.819 16.291 1.00 44.50 26 VAL B O 1
ATOM 2735 N N . THR B 1 47 ? 4.611 -26.493 14.846 1.00 43.89 27 THR B N 1
ATOM 2736 C CA . THR B 1 47 ? 5.969 -26.783 15.350 1.00 42.18 27 THR B CA 1
ATOM 2737 C C . THR B 1 47 ? 6.921 -25.583 15.271 1.00 42.98 27 THR B C 1
ATOM 2738 O O . THR B 1 47 ? 7.773 -25.421 16.141 1.00 41.51 27 THR B O 1
ATOM 2742 N N . LEU B 1 48 ? 6.785 -24.772 14.220 1.00 45.78 28 LEU B N 1
ATOM 2743 C CA . LEU B 1 48 ? 7.572 -23.540 14.053 1.00 47.86 28 LEU B CA 1
ATOM 2744 C C . LEU B 1 48 ? 7.013 -22.352 14.844 1.00 51.27 28 LEU B C 1
ATOM 2745 O O . LEU B 1 48 ? 7.700 -21.338 15.006 1.00 50.45 28 LEU B O 1
ATOM 2750 N N . GLY B 1 49 ? 5.767 -22.470 15.301 1.00 51.64 29 GLY B N 1
ATOM 2751 C CA . GLY B 1 49 ? 5.159 -21.481 16.175 1.00 51.79 29 GLY B CA 1
ATOM 2752 C C . GLY B 1 49 ? 4.731 -20.217 15.464 1.00 52.64 29 GLY B C 1
ATOM 2753 O O . GLY B 1 49 ? 4.811 -19.124 16.029 1.00 50.93 29 GLY B O 1
ATOM 2754 N N . VAL B 1 50 ? 4.246 -20.377 14.231 1.00 52.01 30 VAL B N 1
ATOM 2755 C CA . VAL B 1 50 ? 3.683 -19.266 13.460 1.00 48.64 30 VAL B CA 1
ATOM 2756 C C . VAL B 1 50 ? 2.393 -18.738 14.116 1.00 47.95 30 VAL B C 1
ATOM 2757 O O . VAL B 1 50 ? 2.118 -17.533 14.029 1.00 47.55 30 VAL B O 1
ATOM 2761 N N . PRO B 1 51 ? 1.601 -19.626 14.768 1.00 46.53 31 PRO B N 1
ATOM 2762 C CA . PRO B 1 51 ? 0.420 -19.145 15.493 1.00 47.77 31 PRO B CA 1
ATOM 2763 C C . PRO B 1 51 ? 0.716 -18.115 16.576 1.00 47.77 31 PRO B C 1
ATOM 2764 O O . PRO B 1 51 ? 0.006 -17.111 16.650 1.00 51.77 31 PRO B O 1
ATOM 2768 N N . ASP B 1 52 ? 1.741 -18.376 17.396 1.00 48.75 32 ASP B N 1
ATOM 2769 C CA . ASP B 1 52 ? 2.258 -17.414 18.391 1.00 49.85 32 ASP B CA 1
ATOM 2770 C C . ASP B 1 52 ? 2.779 -16.139 17.736 1.00 50.75 32 ASP B C 1
ATOM 2771 O O . ASP B 1 52 ? 2.437 -15.028 18.153 1.00 51.99 32 ASP B O 1
ATOM 2776 N N . LEU B 1 53 ? 3.600 -16.313 16.705 1.00 48.92 33 LEU B N 1
ATOM 2777 C CA . LEU B 1 53 ? 4.208 -15.189 16.005 1.00 48.25 33 LEU B CA 1
ATOM 2778 C C . LEU B 1 53 ? 3.220 -14.207 15.361 1.00 47.32 33 LEU B C 1
ATOM 2779 O O . LEU B 1 53 ? 3.615 -13.080 15.083 1.00 48.53 33 LEU B O 1
ATOM 2784 N N . VAL B 1 54 ? 1.969 -14.620 15.119 1.00 47.18 34 VAL B N 1
ATOM 2785 C CA . VAL B 1 54 ? 0.938 -13.726 14.542 1.00 47.50 34 VAL B CA 1
ATOM 2786 C C . VAL B 1 54 ? -0.224 -13.437 15.500 1.00 46.89 34 VAL B C 1
ATOM 2787 O O . VAL B 1 54 ? -1.235 -12.863 15.096 1.00 46.55 34 VAL B O 1
ATOM 2791 N N . ALA B 1 55 ? -0.075 -13.809 16.766 1.00 48.28 35 ALA B N 1
ATOM 2792 C CA . ALA B 1 55 ? -1.140 -13.622 17.757 1.00 51.64 35 ALA B CA 1
ATOM 2793 C C . ALA B 1 55 ? -1.505 -12.149 17.915 1.00 51.95 35 ALA B C 1
ATOM 2794 O O . ALA B 1 55 ? -2.673 -11.785 17.916 1.00 53.59 35 ALA B O 1
ATOM 2796 N N . GLU B 1 56 ? -0.487 -11.310 18.025 1.00 55.36 36 GLU B N 1
ATOM 2797 C CA . GLU B 1 56 ? -0.683 -9.881 18.218 1.00 57.78 36 GLU B CA 1
ATOM 2798 C C . GLU B 1 56 ? -0.980 -9.160 16.902 1.00 53.98 36 GLU B C 1
ATOM 2799 O O . GLU B 1 56 ? -1.443 -8.026 16.914 1.00 52.53 36 GLU B O 1
ATOM 2805 N N . GLY B 1 57 ? -0.712 -9.812 15.772 1.00 53.11 37 GLY B N 1
ATOM 2806 C CA . GLY B 1 57 ? -1.231 -9.357 14.488 1.00 53.14 37 GLY B CA 1
ATOM 2807 C C . GLY B 1 57 ? -0.489 -9.825 13.250 1.00 53.29 37 GLY B C 1
ATOM 2808 O O . GLY B 1 57 ? 0.477 -10.599 13.322 1.00 49.13 37 GLY B O 1
ATOM 2809 N N . GLU B 1 58 ? -0.976 -9.322 12.115 1.00 55.14 38 GLU B N 1
ATOM 2810 C CA . GLU B 1 58 ? -0.373 -9.517 10.794 1.00 58.58 38 GLU B CA 1
ATOM 2811 C C . GLU B 1 58 ? 1.139 -9.309 10.790 1.00 59.82 38 GLU B C 1
ATOM 2812 O O . GLU B 1 58 ? 1.637 -8.320 11.331 1.00 61.36 38 GLU B O 1
ATOM 2818 N N . LYS B 1 59 ? 1.848 -10.243 10.164 1.00 58.82 39 LYS B N 1
ATOM 2819 C CA . LYS B 1 59 ? 3.261 -10.102 9.854 1.00 58.07 39 LYS B CA 1
ATOM 2820 C C . LYS B 1 59 ? 3.438 -10.469 8.404 1.00 57.21 39 LYS B C 1
ATOM 2821 O O . LYS B 1 59 ? 2.581 -11.119 7.830 1.00 57.69 39 LYS B O 1
ATOM 2827 N N . ASP B 1 60 ? 4.534 -10.035 7.804 1.00 62.75 40 ASP B N 1
ATOM 2828 C CA . ASP B 1 60 ? 4.909 -10.532 6.474 1.00 69.16 40 ASP B CA 1
ATOM 2829 C C . ASP B 1 60 ? 5.806 -11.739 6.674 1.00 63.57 40 ASP B C 1
ATOM 2830 O O . ASP B 1 60 ? 6.284 -11.979 7.786 1.00 60.91 40 ASP B O 1
ATOM 2835 N N . VAL B 1 61 ? 6.001 -12.512 5.609 1.00 60.63 41 VAL B N 1
ATOM 2836 C CA . VAL B 1 61 ? 6.621 -13.832 5.736 1.00 60.52 41 VAL B CA 1
ATOM 2837 C C . VAL B 1 61 ? 8.107 -13.711 6.012 1.00 60.40 41 VAL B C 1
ATOM 2838 O O . VAL B 1 61 ? 8.652 -14.508 6.771 1.00 56.55 41 VAL B O 1
ATOM 2842 N N . SER B 1 62 ? 8.755 -12.723 5.394 1.00 64.31 42 SER B N 1
ATOM 2843 C CA . SER B 1 62 ? 10.177 -12.440 5.636 1.00 64.85 42 SER B CA 1
ATOM 2844 C C . SER B 1 62 ? 10.504 -12.493 7.126 1.00 65.42 42 SER B C 1
ATOM 2845 O O . SER B 1 62 ? 11.472 -13.138 7.529 1.00 65.03 42 SER B O 1
ATOM 2848 N N . GLU B 1 63 ? 9.662 -11.841 7.929 1.00 62.69 43 GLU B N 1
ATOM 2849 C CA . GLU B 1 63 ? 9.799 -11.840 9.388 1.00 61.19 43 GLU B CA 1
ATOM 2850 C C . GLU B 1 63 ? 9.417 -13.176 10.027 1.00 56.35 43 GLU B C 1
ATOM 2851 O O . GLU B 1 63 ? 10.093 -13.627 10.949 1.00 55.48 43 GLU B O 1
ATOM 2857 N N . LEU B 1 64 ? 8.326 -13.785 9.564 1.00 50.99 44 LEU B N 1
ATOM 2858 C CA . LEU B 1 64 ? 7.903 -15.101 10.071 1.00 48.94 44 LEU B CA 1
ATOM 2859 C C . LEU B 1 64 ? 8.936 -16.213 9.775 1.00 50.17 44 LEU B C 1
ATOM 2860 O O . LEU B 1 64 ? 9.223 -17.057 10.630 1.00 46.60 44 LEU B O 1
ATOM 2865 N N . ALA B 1 65 ? 9.483 -16.177 8.560 1.00 53.07 45 ALA B N 1
ATOM 2866 C CA . ALA B 1 65 ? 10.548 -17.074 8.094 1.00 55.45 45 ALA B CA 1
ATOM 2867 C C . ALA B 1 65 ? 11.821 -16.924 8.913 1.00 60.06 45 ALA B C 1
ATOM 2868 O O . ALA B 1 65 ? 12.398 -17.907 9.395 1.00 63.39 45 ALA B O 1
ATOM 2870 N N . GLN B 1 66 ? 12.243 -15.671 9.058 1.00 62.41 46 GLN B N 1
ATOM 2871 C CA . GLN B 1 66 ? 13.484 -15.317 9.738 1.00 62.26 46 GLN B CA 1
ATOM 2872 C C . GLN B 1 66 ? 13.392 -15.652 11.232 1.00 62.13 46 GLN B C 1
ATOM 2873 O O . GLN B 1 66 ? 14.365 -16.118 11.823 1.00 61.49 46 GLN B O 1
ATOM 2879 N N . ARG B 1 67 ? 12.210 -15.441 11.818 1.00 61.74 47 ARG B N 1
ATOM 2880 C CA . ARG B 1 67 ? 11.928 -15.823 13.209 1.00 60.80 47 ARG B CA 1
ATOM 2881 C C . ARG B 1 67 ? 11.748 -17.331 13.428 1.00 58.61 47 ARG B C 1
ATOM 2882 O O . ARG B 1 67 ? 12.091 -17.829 14.494 1.00 58.27 47 ARG B O 1
ATOM 2890 N N . SER B 1 68 ? 11.197 -18.045 12.443 1.00 56.73 48 SER B N 1
ATOM 2891 C CA . SER B 1 68 ? 10.943 -19.495 12.560 1.00 56.84 48 SER B CA 1
ATOM 2892 C C . SER B 1 68 ? 12.134 -20.416 12.242 1.00 58.14 48 SER B C 1
ATOM 2893 O O . SER B 1 68 ? 12.139 -21.581 12.659 1.00 56.65 48 SER B O 1
ATOM 2896 N N . GLY B 1 69 ? 13.117 -19.909 11.491 1.00 57.99 49 GLY B N 1
ATOM 2897 C CA . GLY B 1 69 ? 14.234 -20.721 10.997 1.00 55.51 49 GLY B CA 1
ATOM 2898 C C . GLY B 1 69 ? 13.866 -21.462 9.720 1.00 55.48 49 GLY B C 1
ATOM 2899 O O . GLY B 1 69 ? 14.213 -22.638 9.551 1.00 57.81 49 GLY B O 1
ATOM 2900 N N . ALA B 1 70 ? 13.181 -20.765 8.814 1.00 51.70 50 ALA B N 1
ATOM 2901 C CA . ALA B 1 70 ? 12.618 -21.373 7.610 1.00 50.37 50 ALA B CA 1
ATOM 2902 C C . ALA B 1 70 ? 12.892 -20.521 6.392 1.00 48.98 50 ALA B C 1
ATOM 2903 O O . ALA B 1 70 ? 12.992 -19.311 6.490 1.00 52.52 50 ALA B O 1
ATOM 2905 N N . VAL B 1 71 ? 12.988 -21.167 5.240 1.00 49.87 51 VAL B N 1
ATOM 2906 C CA . VAL B 1 71 ? 13.261 -20.482 3.990 1.00 51.81 51 VAL B CA 1
ATOM 2907 C C . VAL B 1 71 ? 12.023 -19.677 3.646 1.00 50.80 51 VAL B C 1
ATOM 2908 O O . VAL B 1 71 ? 10.943 -20.240 3.570 1.00 51.72 51 VAL B O 1
ATOM 2912 N N . PRO B 1 72 ? 12.171 -18.362 3.437 1.00 51.79 52 PRO B N 1
ATOM 2913 C CA . PRO B 1 72 ? 11.043 -17.503 3.096 1.00 51.74 52 PRO B CA 1
ATOM 2914 C C . PRO B 1 72 ? 10.076 -18.071 2.063 1.00 49.30 52 PRO B C 1
ATOM 2915 O O . PRO B 1 72 ? 8.881 -18.152 2.341 1.00 50.46 52 PRO B O 1
ATOM 2919 N N . ASP B 1 73 ? 10.585 -18.473 0.903 1.00 48.01 53 ASP B N 1
ATOM 2920 C CA . ASP B 1 73 ? 9.739 -19.030 -0.157 1.00 47.12 53 ASP B CA 1
ATOM 2921 C C . ASP B 1 73 ? 8.973 -20.284 0.302 1.00 44.63 53 ASP B C 1
ATOM 2922 O O . ASP B 1 73 ? 7.778 -20.429 0.037 1.00 40.04 53 ASP B O 1
ATOM 2927 N N . ALA B 1 74 ? 9.681 -21.177 0.990 1.00 42.61 54 ALA B N 1
ATOM 2928 C CA . ALA B 1 74 ? 9.111 -22.433 1.464 1.00 41.07 54 ALA B CA 1
ATOM 2929 C C . ALA B 1 74 ? 7.944 -22.168 2.390 1.00 40.38 54 ALA B C 1
ATOM 2930 O O . ALA B 1 74 ? 6.868 -22.703 2.178 1.00 39.94 54 ALA B O 1
ATOM 2932 N N . LEU B 1 75 ? 8.163 -21.313 3.388 1.00 41.17 55 LEU B N 1
ATOM 2933 C CA . LEU B 1 75 ? 7.128 -20.946 4.358 1.00 42.37 55 LEU B CA 1
ATOM 2934 C C . LEU B 1 75 ? 5.952 -20.217 3.719 1.00 44.25 55 LEU B C 1
ATOM 2935 O O . LEU B 1 75 ? 4.804 -20.484 4.081 1.00 44.78 55 LEU B O 1
ATOM 2940 N N . ARG B 1 76 ? 6.239 -19.304 2.788 1.00 45.08 56 ARG B N 1
ATOM 2941 C CA . ARG B 1 76 ? 5.191 -18.548 2.090 1.00 47.36 56 ARG B CA 1
ATOM 2942 C C . ARG B 1 76 ? 4.165 -19.464 1.439 1.00 46.39 56 ARG B C 1
ATOM 2943 O O . ARG B 1 76 ? 2.970 -19.257 1.588 1.00 45.02 56 ARG B O 1
ATOM 2951 N N . ARG B 1 77 ? 4.656 -20.470 0.720 1.00 46.69 57 ARG B N 1
ATOM 2952 C CA . ARG B 1 77 ? 3.811 -21.413 -0.001 1.00 45.67 57 ARG B CA 1
ATOM 2953 C C . ARG B 1 77 ? 2.963 -22.261 0.947 1.00 45.07 57 ARG B C 1
ATOM 2954 O O . ARG B 1 77 ? 1.790 -22.528 0.656 1.00 44.37 57 ARG B O 1
ATOM 2962 N N . VAL B 1 78 ? 3.575 -22.674 2.065 1.00 44.40 58 VAL B N 1
ATOM 2963 C CA . VAL B 1 78 ? 2.907 -23.389 3.162 1.00 42.32 58 VAL B CA 1
ATOM 2964 C C . VAL B 1 78 ? 1.811 -22.551 3.797 1.00 43.01 58 VAL B C 1
ATOM 2965 O O . VAL B 1 78 ? 0.707 -23.045 4.013 1.00 47.22 58 VAL B O 1
ATOM 2969 N N . LEU B 1 79 ? 2.114 -21.297 4.109 1.00 42.27 59 LEU B N 1
ATOM 2970 C CA . LEU B 1 79 ? 1.125 -20.410 4.724 1.00 43.54 59 LEU B CA 1
ATOM 2971 C C . LEU B 1 79 ? -0.006 -20.048 3.771 1.00 44.77 59 LEU B C 1
ATOM 2972 O O . LEU B 1 79 ? -1.139 -19.825 4.204 1.00 47.06 59 LEU B O 1
ATOM 2977 N N . ARG B 1 80 ? 0.298 -19.999 2.484 1.00 45.28 60 ARG B N 1
ATOM 2978 C CA . ARG B 1 80 ? -0.704 -19.692 1.485 1.00 47.82 60 ARG B CA 1
ATOM 2979 C C . ARG B 1 80 ? -1.709 -20.835 1.415 1.00 45.91 60 ARG B C 1
ATOM 2980 O O . ARG B 1 80 ? -2.909 -20.592 1.396 1.00 47.59 60 ARG B O 1
ATOM 2988 N N . LEU B 1 81 ? -1.242 -22.081 1.413 1.00 43.72 61 LEU B N 1
ATOM 2989 C CA . LEU B 1 81 ? -2.177 -23.207 1.463 1.00 42.28 61 LEU B CA 1
ATOM 2990 C C . LEU B 1 81 ? -3.064 -23.061 2.687 1.00 41.50 61 LEU B C 1
ATOM 2991 O O . LEU B 1 81 ? -4.286 -23.110 2.579 1.00 38.61 61 LEU B O 1
ATOM 2996 N N . LEU B 1 82 ? -2.425 -22.884 3.842 1.00 41.44 62 LEU B N 1
ATOM 2997 C CA . LEU B 1 82 ? -3.133 -22.800 5.118 1.00 42.44 62 LEU B CA 1
ATOM 2998 C C . LEU B 1 82 ? -4.044 -21.577 5.249 1.00 45.08 62 LEU B C 1
ATOM 2999 O O . LEU B 1 82 ? -4.990 -21.597 6.041 1.00 47.66 62 LEU B O 1
ATOM 3004 N N . ALA B 1 83 ? -3.757 -20.520 4.491 1.00 45.89 63 ALA B N 1
ATOM 3005 C CA . ALA B 1 83 ? -4.643 -19.360 4.417 1.00 44.70 63 ALA B CA 1
ATOM 3006 C C . ALA B 1 83 ? -5.882 -19.713 3.607 1.00 45.16 63 ALA B C 1
ATOM 3007 O O . ALA B 1 83 ? -6.996 -19.444 4.051 1.00 48.08 63 ALA B O 1
ATOM 3009 N N . ARG B 1 84 ? -5.688 -20.348 2.447 1.00 45.37 64 ARG B N 1
ATOM 3010 C CA . ARG B 1 84 ? -6.800 -20.864 1.621 1.00 43.37 64 ARG B CA 1
ATOM 3011 C C . ARG B 1 84 ? -7.745 -21.802 2.382 1.00 40.30 64 ARG B C 1
ATOM 3012 O O . ARG B 1 84 ? -8.898 -21.913 2.018 1.00 40.74 64 ARG B O 1
ATOM 3020 N N . ARG B 1 85 ? -7.245 -22.486 3.410 1.00 40.45 65 ARG B N 1
ATOM 3021 C CA . ARG B 1 85 ? -8.056 -23.353 4.280 1.00 41.95 65 ARG B CA 1
ATOM 3022 C C . ARG B 1 85 ? -8.679 -22.638 5.498 1.00 44.39 65 ARG B C 1
ATOM 3023 O O . ARG B 1 85 ? -9.488 -23.238 6.220 1.00 48.70 65 ARG B O 1
ATOM 3031 N N . GLY B 1 86 ? -8.288 -21.383 5.741 1.00 44.46 66 GLY B N 1
ATOM 3032 C CA . GLY B 1 86 ? -8.846 -20.558 6.817 1.00 42.85 66 GLY B CA 1
ATOM 3033 C C . GLY B 1 86 ? -8.121 -20.597 8.149 1.00 41.35 66 GLY B C 1
ATOM 3034 O O . GLY B 1 86 ? -8.680 -20.178 9.146 1.00 41.10 66 GLY B O 1
ATOM 3035 N N . VAL B 1 87 ? -6.882 -21.082 8.170 1.00 41.26 67 VAL B N 1
ATOM 3036 C CA . VAL B 1 87 ? -6.085 -21.127 9.400 1.00 42.00 67 VAL B CA 1
ATOM 3037 C C . VAL B 1 87 ? -5.455 -19.759 9.683 1.00 42.40 67 VAL B C 1
ATOM 3038 O O . VAL B 1 87 ? -5.293 -19.373 10.838 1.00 43.84 67 VAL B O 1
ATOM 3042 N N . PHE B 1 88 ? -5.079 -19.047 8.628 1.00 41.09 68 PHE B N 1
ATOM 3043 C CA . PHE B 1 88 ? -4.583 -17.688 8.750 1.00 40.27 68 PHE B CA 1
ATOM 3044 C C . PHE B 1 88 ? -5.358 -16.796 7.812 1.00 40.84 68 PHE B C 1
ATOM 3045 O O . PHE B 1 88 ? -6.085 -17.259 6.939 1.00 39.86 68 PHE B O 1
ATOM 3053 N N . THR B 1 89 ? -5.170 -15.502 7.997 1.00 44.82 69 THR B N 1
ATOM 3054 C CA . THR B 1 89 ? -5.684 -14.504 7.068 1.00 48.46 69 THR B CA 1
ATOM 3055 C C . THR B 1 89 ? -4.528 -14.206 6.121 1.00 47.84 69 THR B C 1
ATOM 3056 O O . THR B 1 89 ? -3.373 -14.502 6.439 1.00 45.79 69 THR B O 1
ATOM 3060 N N . GLU B 1 90 ? -4.860 -13.677 4.945 1.00 46.33 70 GLU B N 1
ATOM 3061 C CA . GLU B 1 90 ? -3.875 -13.151 4.002 1.00 46.63 70 GLU B CA 1
ATOM 3062 C C . GLU B 1 90 ? -4.442 -11.865 3.399 1.00 45.59 70 GLU B C 1
ATOM 3063 O O . GLU B 1 90 ? -4.809 -11.838 2.217 1.00 43.37 70 GLU B O 1
ATOM 3069 N N . PRO B 1 91 ? -4.514 -10.792 4.215 1.00 47.14 71 PRO B N 1
ATOM 3070 C CA . PRO B 1 91 ? -5.217 -9.568 3.796 1.00 49.19 71 PRO B CA 1
ATOM 3071 C C . PRO B 1 91 ? -4.584 -8.912 2.572 1.00 49.95 71 PRO B C 1
ATOM 3072 O O . PRO B 1 91 ? -5.286 -8.483 1.656 1.00 48.58 71 PRO B O 1
ATOM 3076 N N . ARG B 1 92 ? -3.259 -8.839 2.594 1.00 53.43 72 ARG B N 1
ATOM 3077 C CA . ARG B 1 92 ? -2.442 -8.403 1.473 1.00 56.93 72 ARG B CA 1
ATOM 3078 C C . ARG B 1 92 ? -1.498 -9.553 1.104 1.00 55.06 72 ARG B C 1
ATOM 3079 O O . ARG B 1 92 ? -1.201 -10.386 1.951 1.00 52.47 72 ARG B O 1
ATOM 3087 N N . PRO B 1 93 ? -1.031 -9.605 -0.158 1.00 57.28 73 PRO B N 1
ATOM 3088 C CA . PRO B 1 93 ? -0.329 -10.773 -0.687 1.00 59.58 73 PRO B CA 1
ATOM 3089 C C . PRO B 1 93 ? 0.579 -11.584 0.251 1.00 60.62 73 PRO B C 1
ATOM 3090 O O . PRO B 1 93 ? 0.189 -12.685 0.603 1.00 69.02 73 PRO B O 1
ATOM 3094 N N . ALA B 1 94 ? 1.740 -11.103 0.677 1.00 54.88 74 ALA B N 1
ATOM 3095 C CA . ALA B 1 94 ? 2.622 -11.990 1.461 1.00 54.39 74 ALA B CA 1
ATOM 3096 C C . ALA B 1 94 ? 2.535 -11.757 2.963 1.00 55.09 74 ALA B C 1
ATOM 3097 O O . ALA B 1 94 ? 3.511 -12.028 3.676 1.00 53.79 74 ALA B O 1
ATOM 3099 N N . VAL B 1 95 ? 1.397 -11.251 3.457 1.00 53.73 75 VAL B N 1
ATOM 3100 C CA . VAL B 1 95 ? 1.265 -10.955 4.897 1.00 51.31 75 VAL B CA 1
ATOM 3101 C C . VAL B 1 95 ? 0.165 -11.802 5.500 1.00 47.90 75 VAL B C 1
ATOM 3102 O O . VAL B 1 95 ? -0.909 -11.935 4.918 1.00 42.00 75 VAL B O 1
ATOM 3106 N N . PHE B 1 96 ? 0.470 -12.393 6.654 1.00 46.79 76 PHE B N 1
ATOM 3107 C CA . PHE B 1 96 ? -0.376 -13.412 7.270 1.00 47.30 76 PHE B CA 1
ATOM 3108 C C . PHE B 1 96 ? -0.694 -13.064 8.717 1.00 47.24 76 PHE B C 1
ATOM 3109 O O . PHE B 1 96 ? 0.166 -12.570 9.438 1.00 47.63 76 PHE B O 1
ATOM 3117 N N . GLY B 1 97 ? -1.925 -13.340 9.136 1.00 47.69 77 GLY B N 1
ATOM 3118 C CA . GLY B 1 97 ? -2.390 -12.959 10.467 1.00 50.24 77 GLY B CA 1
ATOM 3119 C C . GLY B 1 97 ? -3.235 -14.029 11.131 1.00 51.56 77 GLY B C 1
ATOM 3120 O O . GLY B 1 97 ? -3.455 -15.098 10.555 1.00 53.55 77 GLY B O 1
ATOM 3121 N N . PRO B 1 98 ? -3.747 -13.736 12.340 1.00 49.97 78 PRO B N 1
ATOM 3122 C CA . PRO B 1 98 ? -4.445 -14.748 13.107 1.00 47.04 78 PRO B CA 1
ATOM 3123 C C . PRO B 1 98 ? -5.922 -14.864 12.729 1.00 44.23 78 PRO B C 1
ATOM 3124 O O . PRO B 1 98 ? -6.505 -13.921 12.194 1.00 43.82 78 PRO B O 1
ATOM 3128 N N . THR B 1 99 ? -6.489 -16.033 13.008 1.00 43.55 79 THR B N 1
ATOM 3129 C CA . THR B 1 99 ? -7.925 -16.321 12.884 1.00 42.64 79 THR B CA 1
ATOM 3130 C C . THR B 1 99 ? -8.357 -17.074 14.139 1.00 44.30 79 THR B C 1
ATOM 3131 O O . THR B 1 99 ? -7.535 -17.334 15.021 1.00 45.81 79 THR B O 1
ATOM 3135 N N . GLY B 1 100 ? -9.625 -17.466 14.208 1.00 46.24 80 GLY B N 1
ATOM 3136 C CA . GLY B 1 100 ? -10.097 -18.341 15.285 1.00 47.77 80 GLY B CA 1
ATOM 3137 C C . GLY B 1 100 ? -9.358 -19.675 15.360 1.00 49.17 80 GLY B C 1
ATOM 3138 O O . GLY B 1 100 ? -9.140 -20.218 16.460 1.00 50.14 80 GLY B O 1
ATOM 3139 N N . LEU B 1 101 ? -8.969 -20.204 14.201 1.00 46.81 81 LEU B N 1
ATOM 3140 C CA . LEU B 1 101 ? -8.244 -21.469 14.162 1.00 47.85 81 LEU B CA 1
ATOM 3141 C C . LEU B 1 101 ? -6.842 -21.262 14.718 1.00 47.69 81 LEU B C 1
ATOM 3142 O O . LEU B 1 101 ? -6.419 -21.994 15.613 1.00 47.44 81 LEU B O 1
ATOM 3147 N N . SER B 1 102 ? -6.141 -20.249 14.205 1.00 46.47 82 SER B N 1
ATOM 3148 C CA . SER B 1 102 ? -4.765 -19.983 14.635 1.00 46.95 82 SER B CA 1
ATOM 3149 C C . SER B 1 102 ? -4.684 -19.766 16.151 1.00 48.45 82 SER B C 1
ATOM 3150 O O . SER B 1 102 ? -3.721 -20.198 16.772 1.00 49.66 82 SER B O 1
ATOM 3153 N N . ARG B 1 103 ? -5.703 -19.127 16.732 1.00 47.97 83 ARG B N 1
ATOM 3154 C CA . ARG B 1 103 ? -5.785 -18.914 18.184 1.00 47.24 83 ARG B CA 1
ATOM 3155 C C . ARG B 1 103 ? -5.797 -20.199 19.007 1.00 46.42 83 ARG B C 1
ATOM 3156 O O . ARG B 1 103 ? -5.148 -20.274 20.048 1.00 48.24 83 ARG B O 1
ATOM 3164 N N . LEU B 1 104 ? -6.507 -21.216 18.531 1.00 45.35 84 LEU B N 1
ATOM 3165 C CA . LEU B 1 104 ? -6.461 -22.544 19.154 1.00 44.20 84 LEU B CA 1
ATOM 3166 C C . LEU B 1 104 ? -5.076 -23.181 19.114 1.00 42.79 84 LEU B C 1
ATOM 3167 O O . LEU B 1 104 ? -4.773 -24.030 19.934 1.00 43.09 84 LEU B O 1
ATOM 3172 N N . LEU B 1 105 ? -4.259 -22.789 18.145 1.00 44.05 85 LEU B N 1
ATOM 3173 C CA . LEU B 1 105 ? -2.904 -23.312 17.981 1.00 46.35 85 LEU B CA 1
ATOM 3174 C C . LEU B 1 105 ? -1.813 -22.495 18.662 1.00 47.42 85 LEU B C 1
ATOM 3175 O O . LEU B 1 105 ? -0.626 -22.774 18.445 1.00 49.17 85 LEU B O 1
ATOM 3180 N N . GLN B 1 106 ? -2.197 -21.486 19.452 1.00 49.36 86 GLN B N 1
ATOM 3181 C CA . GLN B 1 106 ? -1.232 -20.681 20.214 1.00 51.96 86 GLN B CA 1
ATOM 3182 C C . GLN B 1 106 ? -0.871 -21.398 21.516 1.00 54.49 86 GLN B C 1
ATOM 3183 O O . GLN B 1 106 ? -1.659 -22.197 22.043 1.00 57.99 86 GLN B O 1
ATOM 3189 N N . SER B 1 107 ? 0.323 -21.107 22.023 1.00 55.47 87 SER B N 1
ATOM 3190 C CA . SER B 1 107 ? 0.781 -21.647 23.306 1.00 60.32 87 SER B CA 1
ATOM 3191 C C . SER B 1 107 ? -0.008 -21.054 24.478 1.00 63.47 87 SER B C 1
ATOM 3192 O O . SER B 1 107 ? -0.412 -21.793 25.382 1.00 64.58 87 SER B O 1
ATOM 3195 N N . ASP B 1 108 ? -0.204 -19.729 24.440 1.00 64.93 88 ASP B N 1
ATOM 3196 C CA . ASP B 1 108 ? -1.142 -18.982 25.315 1.00 65.72 88 ASP B CA 1
ATOM 3197 C C . ASP B 1 108 ? -2.427 -19.752 25.668 1.00 64.15 88 ASP B C 1
ATOM 3198 O O . ASP B 1 108 ? -2.757 -19.936 26.835 1.00 58.78 88 ASP B O 1
ATOM 3203 N N . HIS B 1 109 ? -3.129 -20.193 24.625 1.00 64.45 89 HIS B N 1
ATOM 3204 C CA . HIS B 1 109 ? -4.558 -20.515 24.680 1.00 64.43 89 HIS B CA 1
ATOM 3205 C C . HIS B 1 109 ? -4.874 -21.589 25.721 1.00 66.16 89 HIS B C 1
ATOM 3206 O O . HIS B 1 109 ? -4.185 -22.597 25.772 1.00 65.93 89 HIS B O 1
ATOM 3213 N N . PRO B 1 110 ? -5.908 -21.372 26.561 1.00 73.76 90 PRO B N 1
ATOM 3214 C CA . PRO B 1 110 ? -6.140 -22.285 27.697 1.00 76.40 90 PRO B CA 1
ATOM 3215 C C . PRO B 1 110 ? -6.409 -23.724 27.273 1.00 77.83 90 PRO B C 1
ATOM 3216 O O . PRO B 1 110 ? -5.822 -24.651 27.835 1.00 76.80 90 PRO B O 1
ATOM 3220 N N . ARG B 1 111 ? -7.298 -23.885 26.295 1.00 81.29 91 ARG B N 1
ATOM 3221 C CA . ARG B 1 111 ? -7.583 -25.172 25.652 1.00 84.37 91 ARG B CA 1
ATOM 3222 C C . ARG B 1 111 ? -6.827 -25.346 24.320 1.00 77.50 91 ARG B C 1
ATOM 3223 O O . ARG B 1 111 ? -7.425 -25.692 23.302 1.00 74.97 91 ARG B O 1
ATOM 3231 N N . SER B 1 112 ? -5.509 -25.119 24.347 1.00 73.85 92 SER B N 1
ATOM 3232 C CA . SER B 1 112 ? -4.655 -25.142 23.139 1.00 69.13 92 SER B CA 1
ATOM 3233 C C . SER B 1 112 ? -4.554 -26.530 22.517 1.00 66.38 92 SER B C 1
ATOM 3234 O O . SER B 1 112 ? -4.580 -27.539 23.217 1.00 68.30 92 SER B O 1
ATOM 3237 N N . MET B 1 113 ? -4.439 -26.571 21.197 1.00 66.64 93 MET B N 1
ATOM 3238 C CA . MET B 1 113 ? -4.164 -27.813 20.490 1.00 68.28 93 MET B CA 1
ATOM 3239 C C . MET B 1 113 ? -2.704 -27.941 20.060 1.00 62.63 93 MET B C 1
ATOM 3240 O O . MET B 1 113 ? -2.367 -28.897 19.370 1.00 58.38 93 MET B O 1
ATOM 3245 N N . ARG B 1 114 ? -1.832 -27.019 20.478 1.00 60.79 94 ARG B N 1
ATOM 3246 C CA . ARG B 1 114 ? -0.411 -27.122 20.132 1.00 61.67 94 ARG B CA 1
ATOM 3247 C C . ARG B 1 114 ? 0.192 -28.469 20.505 1.00 55.68 94 ARG B C 1
ATOM 3248 O O . ARG B 1 114 ? 0.831 -29.075 19.664 1.00 55.85 94 ARG B O 1
ATOM 3256 N N . PRO B 1 115 ? -0.001 -28.940 21.754 1.00 52.01 95 PRO B N 1
ATOM 3257 C CA . PRO B 1 115 ? 0.727 -30.158 22.142 1.00 51.82 95 PRO B CA 1
ATOM 3258 C C . PRO B 1 115 ? 0.330 -31.417 21.368 1.00 52.87 95 PRO B C 1
ATOM 3259 O O . PRO B 1 115 ? 1.099 -32.376 21.341 1.00 55.64 95 PRO B O 1
ATOM 3263 N N . TRP B 1 116 ? -0.845 -31.405 20.740 1.00 55.66 96 TRP B N 1
ATOM 3264 C CA . TRP B 1 116 ? -1.331 -32.533 19.931 1.00 58.18 96 TRP B CA 1
ATOM 3265 C C . TRP B 1 116 ? -0.807 -32.457 18.478 1.00 54.59 96 TRP B C 1
ATOM 3266 O O . TRP B 1 116 ? -0.762 -33.472 17.792 1.00 56.87 96 TRP B O 1
ATOM 3277 N N . LEU B 1 117 ? -0.397 -31.261 18.040 1.00 52.83 97 LEU B N 1
ATOM 3278 C CA . LEU B 1 117 ? 0.134 -31.000 16.697 1.00 51.59 97 LEU B CA 1
ATOM 3279 C C . LEU B 1 117 ? 1.563 -30.422 16.666 1.00 52.22 97 LEU B C 1
ATOM 3280 O O . LEU B 1 117 ? 2.020 -29.991 15.611 1.00 56.89 97 LEU B O 1
ATOM 3285 N N . ASP B 1 118 ? 2.266 -30.401 17.796 1.00 51.64 98 ASP B N 1
ATOM 3286 C CA . ASP B 1 118 ? 3.659 -29.936 17.837 1.00 51.98 98 ASP B CA 1
ATOM 3287 C C . ASP B 1 118 ? 4.514 -31.174 17.591 1.00 51.02 98 ASP B C 1
ATOM 3288 O O . ASP B 1 118 ? 4.452 -32.140 18.358 1.00 50.95 98 ASP B O 1
ATOM 3293 N N . LEU B 1 119 ? 5.290 -31.147 16.510 1.00 51.36 99 LEU B N 1
ATOM 3294 C CA . LEU B 1 119 ? 6.087 -32.309 16.095 1.00 53.53 99 LEU B CA 1
ATOM 3295 C C . LEU B 1 119 ? 7.319 -32.552 16.951 1.00 55.48 99 LEU B C 1
ATOM 3296 O O . LEU B 1 119 ? 7.883 -33.641 16.924 1.00 55.52 99 LEU B O 1
ATOM 3301 N N . GLU B 1 120 ? 7.747 -31.534 17.688 1.00 62.51 100 GLU B N 1
ATOM 3302 C CA . GLU B 1 120 ? 8.803 -31.689 18.674 1.00 65.51 100 GLU B CA 1
ATOM 3303 C C . GLU B 1 120 ? 8.245 -32.399 19.907 1.00 67.14 100 GLU B C 1
ATOM 3304 O O . GLU B 1 120 ? 8.966 -33.142 20.575 1.00 75.73 100 GLU B O 1
ATOM 3310 N N . GLY B 1 121 ? 6.965 -32.181 20.201 1.00 63.18 101 GLY B N 1
ATOM 3311 C CA . GLY B 1 121 ? 6.260 -32.961 21.214 1.00 64.18 101 GLY B CA 1
ATOM 3312 C C . GLY B 1 121 ? 6.020 -34.411 20.802 1.00 66.70 101 GLY B C 1
ATOM 3313 O O . GLY B 1 121 ? 6.281 -34.796 19.655 1.00 68.38 101 GLY B O 1
ATOM 3314 N N . PRO B 1 122 ? 5.493 -35.228 21.731 1.00 66.42 102 PRO B N 1
ATOM 3315 C CA . PRO B 1 122 ? 5.366 -36.674 21.499 1.00 65.67 102 PRO B CA 1
ATOM 3316 C C . PRO B 1 122 ? 4.183 -37.089 20.616 1.00 65.37 102 PRO B C 1
ATOM 3317 O O . PRO B 1 122 ? 4.312 -38.019 19.828 1.00 66.26 102 PRO B O 1
ATOM 3321 N N . VAL B 1 123 ? 3.048 -36.408 20.742 1.00 63.18 103 VAL B N 1
ATOM 3322 C CA . VAL B 1 123 ? 1.799 -36.911 20.186 1.00 62.94 103 VAL B CA 1
ATOM 3323 C C . VAL B 1 123 ? 1.831 -36.793 18.667 1.00 60.91 103 VAL B C 1
ATOM 3324 O O . VAL B 1 123 ? 1.649 -37.782 17.963 1.00 61.31 103 VAL B O 1
ATOM 3328 N N . ALA B 1 124 ? 2.092 -35.587 18.175 1.00 57.84 104 ALA B N 1
ATOM 3329 C CA . ALA B 1 124 ? 2.215 -35.351 16.735 1.00 57.13 104 ALA B CA 1
ATOM 3330 C C . ALA B 1 124 ? 3.371 -36.136 16.091 1.00 56.32 104 ALA B C 1
ATOM 3331 O O . ALA B 1 124 ? 3.341 -36.405 14.891 1.00 56.03 104 ALA B O 1
ATOM 3333 N N . ARG B 1 125 ? 4.389 -36.482 16.877 1.00 55.40 105 ARG B N 1
ATOM 3334 C CA . ARG B 1 125 ? 5.496 -37.310 16.389 1.00 54.70 105 ARG B CA 1
ATOM 3335 C C . ARG B 1 125 ? 5.013 -38.687 15.891 1.00 47.63 105 ARG B C 1
ATOM 3336 O O . ARG B 1 125 ? 5.450 -39.159 14.850 1.00 42.72 105 ARG B O 1
ATOM 3344 N N . GLY B 1 126 ? 4.078 -39.295 16.612 1.00 43.50 106 GLY B N 1
ATOM 3345 C CA . GLY B 1 126 ? 3.494 -40.573 16.205 1.00 43.07 106 GLY B CA 1
ATOM 3346 C C . GLY B 1 126 ? 2.697 -40.585 14.905 1.00 41.53 106 GLY B C 1
ATOM 3347 O O . GLY B 1 126 ? 2.533 -41.646 14.295 1.00 40.25 106 GLY B O 1
ATOM 3348 N N . ASP B 1 127 ? 2.203 -39.413 14.485 1.00 40.88 107 ASP B N 1
ATOM 3349 C CA . ASP B 1 127 ? 1.379 -39.262 13.273 1.00 38.25 107 ASP B CA 1
ATOM 3350 C C . ASP B 1 127 ? 2.151 -39.556 11.980 1.00 40.22 107 ASP B C 1
ATOM 3351 O O . ASP B 1 127 ? 1.539 -39.790 10.931 1.00 42.89 107 ASP B O 1
ATOM 3356 N N . ARG B 1 128 ? 3.483 -39.518 12.033 1.00 39.96 108 ARG B N 1
ATOM 3357 C CA . ARG B 1 128 ? 4.307 -39.920 10.888 1.00 39.82 108 ARG B CA 1
ATOM 3358 C C . ARG B 1 128 ? 4.121 -41.397 10.479 1.00 40.72 108 ARG B C 1
ATOM 3359 O O . ARG B 1 128 ? 4.435 -41.763 9.344 1.00 40.86 108 ARG B O 1
ATOM 3367 N N . THR B 1 129 ? 3.603 -42.234 11.384 1.00 40.27 109 THR B N 1
ATOM 3368 C CA . THR B 1 129 ? 3.246 -43.621 11.050 1.00 41.37 109 THR B CA 1
ATOM 3369 C C . THR B 1 129 ? 2.170 -43.750 9.956 1.00 42.63 109 THR B C 1
ATOM 3370 O O . THR B 1 129 ? 1.958 -44.848 9.432 1.00 43.10 109 THR B O 1
ATOM 3374 N N . CYS B 1 130 ? 1.475 -42.655 9.625 1.00 41.91 110 CYS B N 1
ATOM 3375 C CA . CYS B 1 130 ? 0.456 -42.688 8.583 1.00 40.51 110 CYS B CA 1
ATOM 3376 C C . CYS B 1 130 ? 1.010 -43.234 7.267 1.00 41.25 110 CYS B C 1
ATOM 3377 O O . CYS B 1 130 ? 0.361 -44.071 6.624 1.00 43.03 110 CYS B O 1
ATOM 3380 N N . VAL B 1 131 ? 2.232 -42.825 6.916 1.00 41.03 111 VAL B N 1
ATOM 3381 C CA . VAL B 1 131 ? 2.880 -43.279 5.666 1.00 41.21 111 VAL B CA 1
ATOM 3382 C C . VAL B 1 131 ? 3.217 -44.786 5.614 1.00 41.96 111 VAL B C 1
ATOM 3383 O O . VAL B 1 131 ? 3.472 -45.310 4.523 1.00 42.46 111 VAL B O 1
ATOM 3387 N N . HIS B 1 132 ? 3.213 -45.467 6.767 1.00 41.73 112 HIS B N 1
ATOM 3388 C CA . HIS B 1 132 ? 3.425 -46.919 6.841 1.00 43.86 112 HIS B CA 1
ATOM 3389 C C . HIS B 1 132 ? 2.161 -47.724 7.063 1.00 43.67 112 HIS B C 1
ATOM 3390 O O . HIS B 1 132 ? 2.242 -48.904 7.387 1.00 46.74 112 HIS B O 1
ATOM 3397 N N . ILE B 1 133 ? 1.001 -47.102 6.888 1.00 42.09 113 ILE B N 1
ATOM 3398 C CA . ILE B 1 133 ? -0.281 -47.791 7.052 1.00 41.39 113 ILE B CA 1
ATOM 3399 C C . ILE B 1 133 ? -0.384 -49.156 6.332 1.00 42.00 113 ILE B C 1
ATOM 3400 O O . ILE B 1 133 ? -1.013 -50.082 6.856 1.00 42.24 113 ILE B O 1
ATOM 3405 N N . LEU B 1 134 ? 0.212 -49.283 5.144 1.00 41.91 114 LEU B N 1
ATOM 3406 C CA . LEU B 1 134 ? 0.170 -50.556 4.414 1.00 41.56 114 LEU B CA 1
ATOM 3407 C C . LEU B 1 134 ? 0.869 -51.679 5.162 1.00 42.41 114 LEU B C 1
ATOM 3408 O O . LEU B 1 134 ? 0.375 -52.807 5.159 1.00 40.98 114 LEU B O 1
ATOM 3413 N N . GLU B 1 135 ? 2.017 -51.374 5.776 1.00 45.99 115 GLU B N 1
ATOM 3414 C CA . GLU B 1 135 ? 2.738 -52.347 6.617 1.00 50.43 115 GLU B CA 1
ATOM 3415 C C . GLU B 1 135 ? 1.881 -52.705 7.833 1.00 48.54 115 GLU B C 1
ATOM 3416 O O . GLU B 1 135 ? 1.747 -53.878 8.172 1.00 49.41 115 GLU B O 1
ATOM 3422 N N . ALA B 1 136 ? 1.288 -51.699 8.469 1.00 45.40 116 ALA B N 1
ATOM 3423 C CA . ALA B 1 136 ? 0.337 -51.934 9.543 1.00 43.79 116 ALA B CA 1
ATOM 3424 C C . ALA B 1 136 ? -0.803 -52.852 9.121 1.00 45.10 116 ALA B C 1
ATOM 3425 O O . ALA B 1 136 ? -1.272 -53.636 9.935 1.00 44.96 116 ALA B O 1
ATOM 3427 N N . LEU B 1 137 ? -1.254 -52.743 7.868 1.00 48.24 117 LEU B N 1
ATOM 3428 C CA . LEU B 1 137 ? -2.293 -53.641 7.319 1.00 49.60 117 LEU B CA 1
ATOM 3429 C C . LEU B 1 137 ? -1.783 -55.062 7.088 1.00 51.17 117 LEU B C 1
ATOM 3430 O O . LEU B 1 137 ? -2.556 -56.011 7.223 1.00 52.13 117 LEU B O 1
ATOM 3435 N N . ARG B 1 138 ? -0.507 -55.205 6.728 1.00 53.58 118 ARG B N 1
ATOM 3436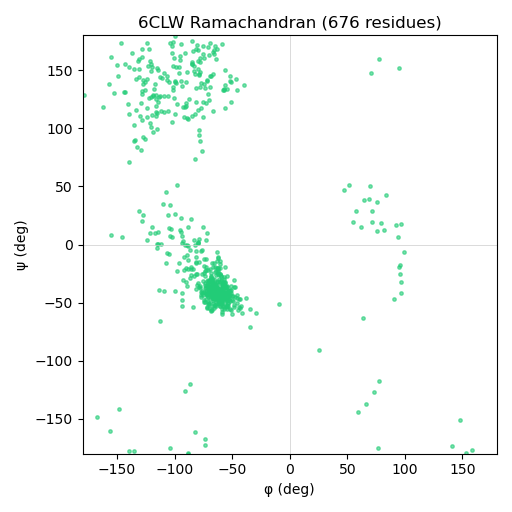 C CA . ARG B 1 138 ? 0.111 -56.527 6.582 1.00 59.11 118 ARG B CA 1
ATOM 3437 C C . ARG B 1 138 ? 0.269 -57.253 7.913 1.00 57.72 118 ARG B C 1
ATOM 3438 O O . ARG B 1 138 ? -0.195 -58.374 8.065 1.00 55.46 118 ARG B O 1
ATOM 3446 N N . THR B 1 139 ? 0.970 -56.617 8.848 1.00 58.57 119 THR B N 1
ATOM 3447 C CA . THR B 1 139 ? 1.369 -57.256 10.105 1.00 58.16 119 THR B C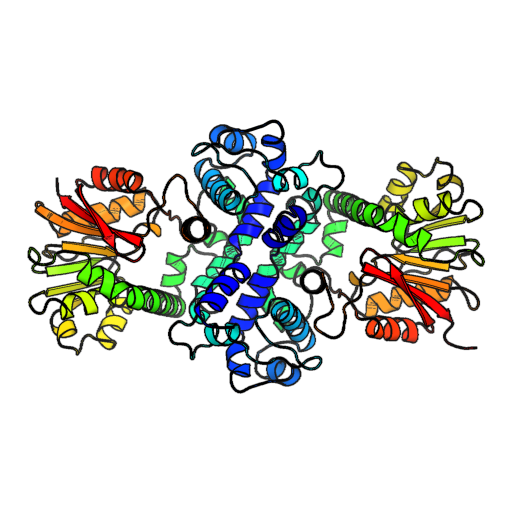A 1
ATOM 3448 C C . THR B 1 139 ? 0.287 -57.229 11.161 1.00 58.43 119 THR B C 1
ATOM 3449 O O . THR B 1 139 ? 0.287 -58.076 12.041 1.00 59.06 119 THR B O 1
ATOM 3453 N N . GLY B 1 140 ? -0.599 -56.235 11.102 1.00 61.00 120 GLY B N 1
ATOM 3454 C CA . GLY B 1 140 ? -1.592 -55.995 12.153 1.00 61.44 120 GLY B CA 1
ATOM 3455 C C . GLY B 1 140 ? -1.094 -55.037 13.228 1.00 62.89 120 GLY B C 1
ATOM 3456 O O . GLY B 1 140 ? -1.815 -54.099 13.614 1.00 63.97 120 GLY B O 1
ATOM 3457 N N . GLY B 1 141 ? 0.134 -55.269 13.712 1.00 61.02 121 GLY B N 1
ATOM 3458 C CA . GLY B 1 141 ? 0.707 -54.508 14.826 1.00 59.43 121 GLY B CA 1
ATOM 3459 C C . GLY B 1 141 ? 1.159 -53.106 14.455 1.00 56.19 121 GLY B C 1
ATOM 3460 O O . GLY B 1 141 ? 1.219 -52.769 13.277 1.00 57.09 121 GLY B O 1
ATOM 3461 N N . PRO B 1 142 ? 1.515 -52.291 15.463 1.00 53.47 122 PRO B N 1
ATOM 3462 C CA . PRO B 1 142 ? 1.851 -50.889 15.237 1.00 53.07 122 PRO B CA 1
ATOM 3463 C C . PRO B 1 142 ? 3.124 -50.728 14.429 1.00 53.31 122 PRO B C 1
ATOM 3464 O O . PRO B 1 142 ? 3.875 -51.683 14.268 1.00 57.58 122 PRO B O 1
ATOM 3468 N N . VAL B 1 143 ? 3.351 -49.522 13.931 1.00 53.17 123 VAL B N 1
ATOM 3469 C CA . VAL B 1 143 ? 4.505 -49.222 13.080 1.00 52.47 123 VAL B CA 1
ATOM 3470 C C . VAL B 1 143 ? 5.244 -47.960 13.558 1.00 54.28 123 VAL B C 1
ATOM 3471 O O . VAL B 1 143 ? 5.886 -47.265 12.770 1.00 52.07 123 VAL B O 1
ATOM 3475 N N . HIS B 1 144 ? 5.165 -47.691 14.863 1.00 55.29 124 HIS B N 1
ATOM 3476 C CA . HIS B 1 144 ? 5.966 -46.652 15.504 1.00 53.97 124 HIS B CA 1
ATOM 3477 C C . HIS B 1 144 ? 7.406 -47.113 15.563 1.00 57.64 124 HIS B C 1
ATOM 3478 O O . HIS B 1 144 ? 8.312 -46.305 15.426 1.00 62.15 124 HIS B O 1
ATOM 3485 N N . GLU B 1 145 ? 7.610 -48.414 15.771 1.00 61.21 125 GLU B N 1
ATOM 3486 C CA . GLU B 1 145 ? 8.951 -48.991 15.742 1.00 67.20 125 GLU B CA 1
ATOM 3487 C C . GLU B 1 145 ? 9.570 -48.895 14.359 1.00 67.93 125 GLU B C 1
ATOM 3488 O O . GLU B 1 145 ? 10.751 -48.563 14.220 1.00 66.47 125 GLU B O 1
ATOM 3494 N N . ARG B 1 146 ? 8.774 -49.190 13.341 1.00 66.35 126 ARG B N 1
ATOM 3495 C CA . ARG B 1 146 ? 9.225 -49.031 11.964 1.00 67.75 126 ARG B CA 1
ATOM 3496 C C . ARG B 1 146 ? 9.639 -47.581 11.645 1.00 62.77 126 ARG B C 1
ATOM 3497 O O . ARG B 1 146 ? 10.625 -47.358 10.944 1.00 61.30 126 ARG B O 1
ATOM 3505 N N . THR B 1 147 ? 8.889 -46.611 12.166 1.00 60.08 127 THR B N 1
ATOM 3506 C CA . THR B 1 147 ? 9.121 -45.191 11.867 1.00 57.07 127 THR B CA 1
ATOM 3507 C C . THR B 1 147 ? 10.313 -44.610 12.636 1.00 54.27 127 THR B C 1
ATOM 3508 O O . THR B 1 147 ? 11.086 -43.845 12.063 1.00 52.32 127 THR B O 1
ATOM 3512 N N . TYR B 1 148 ? 10.457 -44.969 13.914 1.00 54.05 128 TYR B N 1
ATOM 3513 C CA . TYR B 1 148 ? 11.462 -44.345 14.802 1.00 56.37 128 TYR B CA 1
ATOM 3514 C C . TYR B 1 148 ? 12.460 -45.288 15.486 1.00 58.36 128 TYR B C 1
ATOM 3515 O O . TYR B 1 148 ? 13.256 -44.831 16.300 1.00 58.47 128 TYR B O 1
ATOM 3524 N N . GLY B 1 149 ? 12.417 -46.586 15.190 1.00 63.03 129 GLY B N 1
ATOM 3525 C CA . GLY B 1 149 ? 13.357 -47.548 15.783 1.00 65.69 129 GLY B CA 1
ATOM 3526 C C . GLY B 1 149 ? 12.837 -48.290 17.000 1.00 66.93 129 GLY B C 1
ATOM 3527 O O . GLY B 1 149 ? 13.072 -49.489 17.135 1.00 70.49 129 GLY B O 1
ATOM 3528 N N . ARG B 1 150 ? 12.145 -47.586 17.893 1.00 68.41 130 ARG B N 1
ATOM 3529 C CA . ARG B 1 150 ? 11.598 -48.193 19.100 1.00 71.03 130 ARG B CA 1
ATOM 3530 C C . ARG B 1 150 ? 10.088 -48.145 19.059 1.00 68.31 130 ARG B C 1
ATOM 3531 O O . ARG B 1 150 ? 9.525 -47.229 18.455 1.00 64.60 130 ARG B O 1
ATOM 3539 N N . PRO B 1 151 ? 9.417 -49.103 19.732 1.00 67.20 131 PRO B N 1
ATOM 3540 C CA . PRO B 1 151 ? 7.978 -48.947 19.959 1.00 67.38 131 PRO B CA 1
ATOM 3541 C C . PRO B 1 151 ? 7.694 -47.663 20.726 1.00 67.97 131 PRO B C 1
ATOM 3542 O O . PRO B 1 151 ? 8.633 -47.004 21.192 1.00 75.28 131 PRO B O 1
ATOM 3546 N N . VAL B 1 152 ? 6.421 -47.314 20.866 1.00 65.16 132 VAL B N 1
ATOM 3547 C CA . VAL B 1 152 ? 6.056 -46.003 21.414 1.00 63.15 132 VAL B CA 1
ATOM 3548 C C . VAL B 1 152 ? 6.469 -45.858 22.889 1.00 61.50 132 VAL B C 1
ATOM 3549 O O . VAL B 1 152 ? 7.083 -44.849 23.265 1.00 57.50 132 VAL B O 1
ATOM 3553 N N . TRP B 1 153 ? 6.208 -46.887 23.695 1.00 63.99 133 TRP B N 1
ATOM 3554 C CA . TRP B 1 153 ? 6.476 -46.809 25.145 1.00 66.20 133 TRP B CA 1
ATOM 3555 C C . TRP B 1 153 ? 7.950 -46.726 25.512 1.00 65.81 133 TRP B C 1
ATOM 3556 O O . TRP B 1 153 ? 8.301 -46.054 26.479 1.00 60.71 133 TRP B O 1
ATOM 3567 N N . GLU B 1 154 ? 8.800 -47.391 24.735 1.00 70.38 134 GLU B N 1
ATOM 3568 C CA . GLU B 1 154 ? 10.233 -47.398 25.003 1.00 74.17 134 GLU B CA 1
ATOM 3569 C C . GLU B 1 154 ? 10.885 -46.035 24.790 1.00 78.74 134 GLU B C 1
ATOM 3570 O O . GLU B 1 154 ? 11.538 -45.543 25.711 1.00 85.87 134 GLU B O 1
ATOM 3576 N N . ASP B 1 155 ? 10.700 -45.409 23.622 1.00 81.44 135 ASP B N 1
ATOM 3577 C CA . ASP B 1 155 ? 11.389 -44.121 23.348 1.00 82.41 135 ASP B CA 1
ATOM 3578 C C . ASP B 1 155 ? 10.702 -42.874 23.929 1.00 78.76 135 ASP B C 1
ATOM 3579 O O . ASP B 1 155 ? 11.209 -41.762 23.763 1.00 81.20 135 ASP B O 1
ATOM 3584 N N . LEU B 1 156 ? 9.566 -43.056 24.599 1.00 78.01 136 LEU B N 1
ATOM 3585 C CA . LEU B 1 156 ? 9.060 -42.035 25.525 1.00 83.75 136 LEU B CA 1
ATOM 3586 C C . LEU B 1 156 ? 9.931 -42.012 26.781 1.00 87.62 136 LEU B C 1
ATOM 3587 O O . LEU B 1 156 ? 10.441 -40.963 27.185 1.00 86.20 136 LEU B O 1
ATOM 3592 N N . ALA B 1 157 ? 10.079 -43.187 27.391 1.00 94.49 137 ALA B N 1
ATOM 3593 C CA . ALA B 1 157 ? 10.912 -43.372 28.584 1.00 94.02 137 ALA B CA 1
ATOM 3594 C C . ALA B 1 157 ? 12.406 -43.194 28.304 1.00 94.17 137 ALA B C 1
ATOM 3595 O O . ALA B 1 157 ? 13.153 -42.794 29.195 1.00 95.22 137 ALA B O 1
ATOM 3597 N N . ALA B 1 158 ? 12.835 -43.496 27.078 1.00 95.82 138 ALA B N 1
ATOM 3598 C CA . ALA B 1 158 ? 14.231 -43.303 26.672 1.00 98.05 138 ALA B CA 1
ATOM 3599 C C . ALA B 1 158 ? 14.645 -41.827 26.565 1.00 103.22 138 ALA B C 1
ATOM 3600 O O . ALA B 1 158 ? 15.839 -41.533 26.663 1.00 111.31 138 ALA B O 1
ATOM 3602 N N . ARG B 1 159 ? 13.687 -40.916 26.347 1.00 102.66 139 ARG B N 1
ATOM 3603 C CA . ARG B 1 159 ? 13.945 -39.461 26.410 1.00 105.42 139 ARG B CA 1
ATOM 3604 C C . ARG B 1 159 ? 12.848 -38.733 27.200 1.00 99.36 139 ARG B C 1
ATOM 3605 O O . ARG B 1 159 ? 11.860 -38.291 26.610 1.00 96.42 139 ARG B O 1
ATOM 3613 N N . PRO B 1 160 ? 13.024 -38.586 28.536 1.00 95.00 140 PRO B N 1
ATOM 3614 C CA . PRO B 1 160 ? 11.945 -38.029 29.385 1.00 90.40 140 PRO B CA 1
ATOM 3615 C C . PRO B 1 160 ? 11.499 -36.582 29.116 1.00 83.15 140 PRO B C 1
ATOM 3616 O O . PRO B 1 160 ? 10.540 -36.136 29.745 1.00 74.65 140 PRO B O 1
ATOM 3620 N N . ALA B 1 161 ? 12.188 -35.860 28.228 1.00 85.85 141 ALA B N 1
ATOM 3621 C CA . ALA B 1 161 ? 11.685 -34.588 27.673 1.00 86.09 141 ALA B CA 1
ATOM 3622 C C . ALA B 1 161 ? 10.324 -34.788 26.983 1.00 85.29 141 ALA B C 1
ATOM 3623 O O . ALA B 1 161 ? 9.387 -34.014 27.195 1.00 79.68 141 ALA B O 1
ATOM 3625 N N . LEU B 1 162 ? 10.237 -35.840 26.167 1.00 88.03 142 LEU B N 1
ATOM 3626 C CA . LEU B 1 162 ? 8.980 -36.283 25.555 1.00 89.73 142 LEU B CA 1
ATOM 3627 C C . LEU B 1 162 ? 8.036 -36.891 26.599 1.00 92.62 142 LEU B C 1
ATOM 3628 O O . LEU B 1 162 ? 6.831 -36.629 26.573 1.00 95.27 142 LEU B O 1
ATOM 3633 N N . GLY B 1 163 ? 8.589 -37.704 27.502 1.00 92.79 143 GLY B N 1
ATOM 3634 C CA . GLY B 1 163 ? 7.837 -38.296 28.618 1.00 89.30 143 GLY B CA 1
ATOM 3635 C C . GLY B 1 163 ? 7.114 -37.318 29.537 1.00 88.62 143 GLY B C 1
ATOM 3636 O O . GLY B 1 163 ? 6.063 -37.657 30.083 1.00 90.37 143 GLY B O 1
ATOM 3637 N N . ALA B 1 164 ? 7.676 -36.119 29.714 1.00 85.60 144 ALA B N 1
ATOM 3638 C CA . ALA B 1 164 ? 7.050 -35.047 30.512 1.00 86.16 144 ALA B CA 1
ATOM 3639 C C . ALA B 1 164 ? 6.081 -34.191 29.696 1.00 83.74 144 ALA B C 1
ATOM 3640 O O . ALA B 1 164 ? 5.142 -33.601 30.248 1.00 79.71 144 ALA B O 1
ATOM 3642 N N . ALA B 1 165 ? 6.349 -34.096 28.394 1.00 82.41 145 ALA B N 1
ATOM 3643 C CA . ALA B 1 165 ? 5.455 -33.431 27.443 1.00 84.88 145 ALA B CA 1
ATOM 3644 C C . ALA B 1 165 ? 4.163 -34.228 27.212 1.00 82.71 145 ALA B C 1
ATOM 3645 O O . ALA B 1 165 ? 3.089 -33.646 27.028 1.00 79.76 145 ALA B O 1
ATOM 3647 N N . PHE B 1 166 ? 4.294 -35.556 27.200 1.00 81.30 146 PHE B N 1
ATOM 3648 C CA . PHE B 1 166 ? 3.163 -36.488 27.087 1.00 78.11 146 PHE B CA 1
ATOM 3649 C C . PHE B 1 166 ? 2.221 -36.321 28.271 1.00 81.46 146 PHE B C 1
ATOM 3650 O O . PHE B 1 166 ? 1.014 -36.154 28.091 1.00 83.92 146 PHE B O 1
ATOM 3658 N N . ASP B 1 167 ? 2.791 -36.352 29.475 1.00 82.48 147 ASP B N 1
ATOM 3659 C CA . ASP B 1 167 ? 2.026 -36.170 30.715 1.00 83.26 147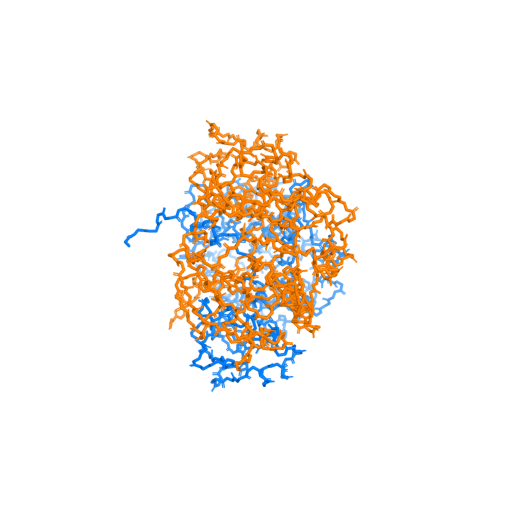 ASP B CA 1
ATOM 3660 C C . ASP B 1 167 ? 1.317 -34.812 30.738 1.00 80.63 147 ASP B C 1
ATOM 3661 O O . ASP B 1 167 ? 0.168 -34.720 31.177 1.00 78.54 147 ASP B O 1
ATOM 3666 N N . ALA B 1 168 ? 2.005 -33.773 30.256 1.00 79.12 148 ALA B N 1
ATOM 3667 C CA . ALA B 1 168 ? 1.421 -32.430 30.117 1.00 75.70 148 ALA B CA 1
ATOM 3668 C C . ALA B 1 168 ? 0.175 -32.417 29.213 1.00 74.11 148 ALA B C 1
ATOM 3669 O O . ALA B 1 168 ? -0.822 -31.781 29.550 1.00 74.29 148 ALA B O 1
ATOM 3671 N N . ALA B 1 169 ? 0.234 -33.125 28.083 1.00 70.96 149 ALA B N 1
ATOM 3672 C CA . ALA B 1 169 ? -0.894 -33.207 27.142 1.00 70.06 149 ALA B CA 1
ATOM 3673 C C . ALA B 1 169 ? -2.027 -34.075 27.671 1.00 70.58 149 ALA B C 1
ATOM 3674 O O . ALA B 1 169 ? -3.195 -33.717 27.532 1.00 69.66 149 ALA B O 1
ATOM 3676 N N . MET B 1 170 ? -1.683 -35.208 28.283 1.00 74.32 150 MET B N 1
ATOM 3677 C CA . MET B 1 170 ? -2.680 -36.066 28.948 1.00 76.51 150 MET B CA 1
ATOM 3678 C C . MET B 1 170 ? -3.329 -35.364 30.139 1.00 80.91 150 MET B C 1
ATOM 3679 O O . MET B 1 170 ? -4.519 -35.570 30.405 1.00 83.43 150 MET B O 1
ATOM 3684 N N . ALA B 1 171 ? -2.554 -34.536 30.845 1.00 80.53 151 ALA B N 1
ATOM 3685 C CA . ALA B 1 171 ? -3.101 -33.665 31.890 1.00 79.44 151 ALA B CA 1
ATOM 3686 C C . ALA B 1 171 ? -4.210 -32.764 31.351 1.00 77.26 151 ALA B C 1
ATOM 3687 O O . ALA B 1 171 ? -5.187 -32.501 32.053 1.00 74.24 151 ALA B O 1
ATOM 3689 N N . GLN B 1 172 ? -4.059 -32.311 30.106 1.00 76.71 152 GLN B N 1
ATOM 3690 C CA . GLN B 1 172 ? -5.027 -31.414 29.486 1.00 79.36 152 GLN B CA 1
ATOM 3691 C C . GLN B 1 172 ? -6.341 -32.106 29.100 1.00 80.04 152 GLN B C 1
ATOM 3692 O O . GLN B 1 172 ? -7.411 -31.523 29.296 1.00 79.31 152 GLN B O 1
ATOM 3698 N N . ARG B 1 173 ? -6.272 -33.325 28.553 1.00 82.79 153 ARG B N 1
ATOM 3699 C CA . ARG B 1 173 ? -7.497 -34.097 28.237 1.00 85.64 153 ARG B CA 1
ATOM 3700 C C . ARG B 1 173 ? -8.240 -34.551 29.502 1.00 80.82 153 ARG B C 1
ATOM 3701 O O . ARG B 1 173 ? -9.471 -34.684 29.488 1.00 75.09 153 ARG B O 1
ATOM 3709 N N . ALA B 1 174 ? -7.493 -34.793 30.581 1.00 80.23 154 ALA B N 1
ATOM 3710 C CA . ALA B 1 174 ? -8.081 -35.075 31.899 1.00 80.09 154 ALA B CA 1
ATOM 3711 C C . ALA B 1 174 ? -8.959 -33.911 32.357 1.00 80.43 154 ALA B C 1
ATOM 3712 O O . ALA B 1 174 ? -10.154 -34.095 32.602 1.00 81.80 154 ALA B O 1
ATOM 3714 N N . SER B 1 175 ? -8.357 -32.721 32.440 1.00 80.97 155 SER B N 1
ATOM 3715 C CA . SER B 1 175 ? -9.055 -31.464 32.765 1.00 78.86 155 SER B CA 1
ATOM 3716 C C . SER B 1 175 ? -10.392 -31.336 32.042 1.00 78.19 155 SER B C 1
ATOM 3717 O O . SER B 1 175 ? -11.419 -31.110 32.665 1.00 76.83 155 SER B O 1
ATOM 3720 N N . TRP B 1 176 ? -10.346 -31.502 30.723 1.00 82.64 156 TRP B N 1
ATOM 3721 C CA . TRP B 1 176 ? -11.522 -31.452 29.838 1.00 90.80 156 TRP B CA 1
ATOM 3722 C C . TRP B 1 176 ? -12.747 -32.198 30.379 1.00 86.63 156 TRP B C 1
ATOM 3723 O O . TRP B 1 176 ? -13.866 -31.688 30.346 1.00 83.19 156 TRP B O 1
ATOM 3734 N N . ILE B 1 177 ? -12.511 -33.420 30.850 1.00 86.04 157 ILE B N 1
ATOM 3735 C CA . ILE B 1 177 ? -13.577 -34.374 31.167 1.00 82.64 157 ILE B CA 1
ATOM 3736 C C . ILE B 1 177 ? -13.795 -34.596 32.682 1.00 77.18 157 ILE B C 1
ATOM 3737 O O . ILE B 1 177 ? -14.849 -35.100 33.080 1.00 74.86 157 ILE B O 1
ATOM 3742 N N . ALA B 1 178 ? -12.824 -34.182 33.506 1.00 72.09 158 ALA B N 1
ATOM 3743 C CA . ALA B 1 178 ? -12.809 -34.421 34.965 1.00 72.51 158 ALA B CA 1
ATOM 3744 C C . ALA B 1 178 ? -14.120 -34.141 35.703 1.00 72.03 158 ALA B C 1
ATOM 3745 O O . ALA B 1 178 ? -14.526 -34.913 36.572 1.00 76.29 158 ALA B O 1
ATOM 3747 N N . GLY B 1 179 ? -14.760 -33.026 35.373 1.00 71.43 159 GLY B N 1
ATOM 3748 C CA . GLY B 1 179 ? -16.029 -32.660 35.981 1.00 72.62 159 GLY B CA 1
ATOM 3749 C C . GLY B 1 179 ? -17.126 -33.651 35.655 1.00 74.05 159 GLY B C 1
ATOM 3750 O O . GLY B 1 179 ? -17.881 -34.053 36.538 1.00 77.56 159 GLY B O 1
ATOM 3751 N N . ASP B 1 180 ? -17.202 -34.050 34.387 1.00 76.16 160 ASP B N 1
ATOM 3752 C CA . ASP B 1 180 ? -18.210 -35.014 33.925 1.00 78.96 160 ASP B CA 1
ATOM 3753 C C . ASP B 1 180 ? -18.132 -36.391 34.604 1.00 76.56 160 ASP B C 1
ATOM 3754 O O . ASP B 1 180 ? -19.163 -37.045 34.808 1.00 73.48 160 ASP B O 1
ATOM 3759 N N . VAL B 1 181 ? -16.916 -36.808 34.958 1.00 74.35 161 VAL B N 1
ATOM 3760 C CA . VAL B 1 181 ? -16.678 -38.087 35.643 1.00 74.39 161 VAL B CA 1
ATOM 3761 C C . VAL B 1 181 ? -17.237 -38.046 37.068 1.00 73.81 161 VAL B C 1
ATOM 3762 O O . VAL B 1 181 ? -18.062 -38.883 37.442 1.00 72.85 161 VAL B O 1
ATOM 3766 N N . ALA B 1 182 ? -16.778 -37.071 37.849 1.00 73.27 162 ALA B N 1
ATOM 3767 C CA . ALA B 1 182 ? -17.226 -36.897 39.232 1.00 72.67 162 ALA B CA 1
ATOM 3768 C C . ALA B 1 182 ? -18.754 -36.771 39.333 1.00 69.56 162 ALA B C 1
ATOM 3769 O O . ALA B 1 182 ? -19.369 -37.366 40.211 1.00 68.57 162 ALA B O 1
ATOM 3771 N N . ALA B 1 183 ? -19.358 -36.020 38.417 1.00 68.85 163 ALA B N 1
ATOM 3772 C CA . ALA B 1 183 ? -20.817 -35.893 38.354 1.00 69.88 163 ALA B CA 1
ATOM 3773 C C . ALA B 1 183 ? -21.535 -37.218 38.052 1.00 70.48 163 ALA B C 1
ATOM 3774 O O . ALA B 1 183 ? -22.522 -37.546 38.709 1.00 67.59 163 ALA B O 1
ATOM 3776 N N . GLY B 1 184 ? -21.028 -37.969 37.071 1.00 71.33 164 GLY B N 1
ATOM 3777 C CA . GLY B 1 184 ? -21.741 -39.127 36.497 1.00 70.81 164 GLY B CA 1
ATOM 3778 C C . GLY B 1 184 ? -21.698 -40.465 37.230 1.00 69.14 164 GLY B C 1
ATOM 3779 O O . GLY B 1 184 ? -22.428 -41.386 36.856 1.00 61.32 164 GLY B O 1
ATOM 3780 N N . PHE B 1 185 ? -20.833 -40.578 38.243 1.00 71.87 165 PHE B N 1
ATOM 3781 C CA . PHE B 1 185 ? -20.773 -41.741 39.135 1.00 74.52 165 PHE B CA 1
ATOM 3782 C C . PHE B 1 185 ? -21.338 -41.407 40.518 1.00 82.24 165 PHE B C 1
ATOM 3783 O O . PHE B 1 185 ? -21.124 -40.311 41.045 1.00 88.76 165 PHE B O 1
ATOM 3791 N N . ASP B 1 186 ? -22.049 -42.371 41.101 1.00 86.08 166 ASP B N 1
ATOM 3792 C CA . ASP B 1 186 ? -22.451 -42.322 42.509 1.00 85.06 166 ASP B CA 1
ATOM 3793 C C . ASP B 1 186 ? -21.229 -42.699 43.361 1.00 82.78 166 ASP B C 1
ATOM 3794 O O . ASP B 1 186 ? -20.515 -43.643 43.030 1.00 77.84 166 ASP B O 1
ATOM 3799 N N . TRP B 1 187 ? -20.988 -41.955 44.441 1.00 85.65 167 TRP B N 1
ATOM 3800 C CA . TRP B 1 187 ? -19.868 -42.233 45.364 1.00 88.56 167 TRP B CA 1
ATOM 3801 C C . TRP B 1 187 ? -20.334 -42.535 46.812 1.00 87.74 167 TRP B C 1
ATOM 3802 O O . TRP B 1 187 ? -19.513 -42.539 47.749 1.00 83.25 167 TRP B O 1
ATOM 3813 N N . SER B 1 188 ? -21.634 -42.814 46.973 1.00 82.51 168 SER B N 1
ATOM 3814 C CA . SER B 1 188 ? -22.260 -43.045 48.284 1.00 80.94 168 SER B CA 1
ATOM 3815 C C . SER B 1 188 ? -21.629 -44.203 49.046 1.00 83.26 168 SER B C 1
ATOM 3816 O O . SER B 1 188 ? -21.320 -44.082 50.235 1.00 81.91 168 SER B O 1
ATOM 3819 N N . ALA B 1 189 ? -21.434 -45.317 48.345 1.00 84.57 169 ALA B N 1
ATOM 3820 C CA . ALA B 1 189 ? -20.865 -46.523 48.936 1.00 85.01 169 ALA B CA 1
ATOM 3821 C C . ALA B 1 189 ? -19.351 -46.631 48.738 1.00 85.28 169 ALA B C 1
ATOM 3822 O O . ALA B 1 189 ? -18.806 -47.733 48.812 1.00 87.87 169 ALA B O 1
ATOM 3824 N N . VAL B 1 190 ? -18.667 -45.510 48.504 1.00 85.15 170 VAL B N 1
ATOM 3825 C CA . VAL B 1 190 ? -17.223 -45.529 48.290 1.00 87.55 170 VAL B CA 1
ATOM 3826 C C . VAL B 1 190 ? -16.525 -44.835 49.442 1.00 88.34 170 VAL B C 1
ATOM 3827 O O . VAL B 1 190 ? -17.028 -43.857 49.985 1.00 98.81 170 VAL B O 1
ATOM 3831 N N . ARG B 1 191 ? -15.361 -45.359 49.801 1.00 91.95 171 ARG B N 1
ATOM 3832 C CA . ARG B 1 191 ? -14.499 -44.766 50.807 1.00 95.23 171 ARG B CA 1
ATOM 3833 C C . ARG B 1 191 ? -13.241 -44.264 50.117 1.00 92.51 171 ARG B C 1
ATOM 3834 O O . ARG B 1 191 ? -13.014 -43.057 50.060 1.00 93.62 171 ARG B O 1
ATOM 3842 N N . HIS B 1 192 ? -12.456 -45.198 49.575 1.00 91.17 172 HIS B N 1
ATOM 3843 C CA . HIS B 1 192 ? -11.140 -44.921 48.996 1.00 90.69 172 HIS B CA 1
ATOM 3844 C C . HIS B 1 192 ? -11.133 -45.235 47.490 1.00 92.85 172 HIS B C 1
ATOM 3845 O O . HIS B 1 192 ? -11.275 -46.398 47.085 1.00 88.12 172 HIS B O 1
ATOM 3852 N N . VAL B 1 193 ? -10.966 -44.181 46.680 1.00 93.82 173 VAL B N 1
ATOM 3853 C CA . VAL B 1 193 ? -10.926 -44.273 45.209 1.00 88.41 173 VAL B CA 1
ATOM 3854 C C . VAL B 1 193 ? -9.469 -44.337 44.769 1.00 86.82 173 VAL B C 1
ATOM 3855 O O . VAL B 1 193 ? -8.597 -43.747 45.405 1.00 93.28 173 VAL B O 1
ATOM 3859 N N . MET B 1 194 ? -9.208 -45.050 43.681 1.00 81.94 174 MET B N 1
ATOM 3860 C CA . MET B 1 194 ? -7.861 -45.151 43.135 1.00 82.45 174 MET B CA 1
ATOM 3861 C C . MET B 1 194 ? -7.889 -44.854 41.636 1.00 86.30 174 MET B C 1
ATOM 3862 O O . MET B 1 194 ? -8.429 -45.632 40.848 1.00 92.93 174 MET B O 1
ATOM 3867 N N . ASP B 1 195 ? -7.316 -43.714 41.250 1.00 84.60 175 ASP B N 1
ATOM 3868 C CA . ASP B 1 195 ? -7.180 -43.354 39.844 1.00 77.53 175 ASP B CA 1
ATOM 3869 C C . ASP B 1 195 ? -6.008 -44.141 39.268 1.00 72.54 175 ASP B C 1
ATOM 3870 O O . ASP B 1 195 ? -4.858 -43.695 39.303 1.00 67.41 175 ASP B O 1
ATOM 3875 N N . VAL B 1 196 ? -6.324 -45.338 38.771 1.00 70.93 176 VAL B N 1
ATOM 3876 C CA . VAL B 1 196 ? -5.348 -46.212 38.127 1.00 69.59 176 VAL B CA 1
ATOM 3877 C C . VAL B 1 196 ? -5.108 -45.607 36.761 1.00 68.98 176 VAL B C 1
ATOM 3878 O O . VAL B 1 196 ? -6.060 -45.421 35.997 1.00 68.62 176 VAL B O 1
ATOM 3882 N N . GLY B 1 197 ? -3.849 -45.284 36.468 1.00 69.39 177 GLY B N 1
ATOM 3883 C CA . GLY B 1 197 ? -3.474 -44.649 35.202 1.00 72.41 177 GLY B CA 1
ATOM 3884 C C . GLY B 1 197 ? -4.069 -43.260 35.045 1.00 74.25 177 GLY B C 1
ATOM 3885 O O . GLY B 1 197 ? -4.485 -42.865 33.950 1.00 79.47 177 GLY B O 1
ATOM 3886 N N . GLY B 1 198 ? -4.106 -42.524 36.151 1.00 72.33 178 GLY B N 1
ATOM 3887 C CA . GLY B 1 198 ? -4.697 -41.193 36.199 1.00 72.74 178 GLY B CA 1
ATOM 3888 C C . GLY B 1 198 ? -3.774 -40.028 35.891 1.00 71.18 178 GLY B C 1
ATOM 3889 O O . GLY B 1 198 ? -4.212 -38.881 35.941 1.00 68.95 178 GLY B O 1
ATOM 3890 N N . GLY B 1 199 ? -2.501 -40.314 35.608 1.00 71.37 179 GLY B N 1
ATOM 3891 C CA . GLY B 1 199 ? -1.541 -39.303 35.168 1.00 74.70 179 GLY B CA 1
ATOM 3892 C C . GLY B 1 199 ? -1.035 -38.442 36.309 1.00 77.72 179 GLY B C 1
ATOM 3893 O O . GLY B 1 199 ? -0.392 -38.940 37.238 1.00 80.88 179 GLY B O 1
ATOM 3894 N N . THR B 1 200 ? -1.330 -37.144 36.221 1.00 76.69 180 THR B N 1
ATOM 3895 C CA . THR B 1 200 ? -1.050 -36.178 37.277 1.00 73.49 180 THR B CA 1
ATOM 3896 C C . THR B 1 200 ? -2.270 -35.983 38.193 1.00 72.63 180 THR B C 1
ATOM 3897 O O . THR B 1 200 ? -2.298 -35.057 39.002 1.00 75.72 180 THR B O 1
ATOM 3901 N N . GLY B 1 201 ? -3.279 -36.842 38.054 1.00 70.72 181 GLY B N 1
ATOM 3902 C CA . GLY B 1 201 ? -4.387 -36.914 38.999 1.00 70.99 181 GLY B CA 1
ATOM 3903 C C . GLY B 1 201 ? -5.448 -35.851 38.823 1.00 69.69 181 GLY B C 1
ATOM 3904 O O . GLY B 1 201 ? -6.239 -35.616 39.744 1.00 67.73 181 GLY B O 1
ATOM 3905 N N . GLY B 1 202 ? -5.476 -35.220 37.647 1.00 69.15 182 GLY B N 1
ATOM 3906 C CA . GLY B 1 202 ? -6.495 -34.227 37.312 1.00 69.35 182 GLY B CA 1
ATOM 3907 C C . GLY B 1 202 ? -7.909 -34.666 37.663 1.00 68.31 182 GLY B C 1
ATOM 3908 O O . GLY B 1 202 ? -8.662 -33.902 38.272 1.00 68.61 182 GLY B O 1
ATOM 3909 N N . VAL B 1 203 ? -8.253 -35.904 37.308 1.00 66.75 183 VAL B N 1
ATOM 3910 C CA . VAL B 1 203 ? -9.595 -36.439 37.554 1.00 69.37 183 VAL B CA 1
ATOM 3911 C C . VAL B 1 203 ? -9.786 -36.808 39.029 1.00 69.96 183 VAL B C 1
ATOM 3912 O O . VAL B 1 203 ? -10.854 -36.554 39.595 1.00 70.46 183 VAL B O 1
ATOM 3916 N N . LEU B 1 204 ? -8.762 -37.395 39.650 1.00 70.54 184 LEU B N 1
ATOM 3917 C CA . LEU B 1 204 ? -8.841 -37.754 41.068 1.00 71.10 184 LEU B CA 1
ATOM 3918 C C . LEU B 1 204 ? -9.112 -36.523 41.918 1.00 71.88 184 LEU B C 1
ATOM 3919 O O . LEU B 1 204 ? -10.103 -36.493 42.650 1.00 72.64 184 LEU B O 1
ATOM 3924 N N . ALA B 1 205 ? -8.252 -35.510 41.772 1.00 71.85 185 ALA B N 1
ATOM 3925 C CA . ALA B 1 205 ? -8.376 -34.222 42.484 1.00 72.46 185 ALA B CA 1
ATOM 3926 C C . ALA B 1 205 ? -9.779 -33.607 42.394 1.00 71.40 185 ALA B C 1
ATOM 3927 O O . ALA B 1 205 ? -10.319 -33.145 43.396 1.00 70.91 185 ALA B O 1
ATOM 3929 N N . GLU B 1 206 ? -10.355 -33.623 41.196 1.00 74.09 186 GLU B N 1
ATOM 3930 C CA . GLU B 1 206 ? -11.711 -33.113 40.952 1.00 79.11 186 GLU B CA 1
ATOM 3931 C C . GLU B 1 206 ? -12.788 -33.877 41.725 1.00 81.38 186 GLU B C 1
ATOM 3932 O O . GLU B 1 206 ? -13.745 -33.272 42.212 1.00 86.37 186 GLU B O 1
ATOM 3938 N N . VAL B 1 207 ? -12.638 -35.198 41.816 1.00 84.71 187 VAL B N 1
ATOM 3939 C CA . VAL B 1 207 ? -13.593 -36.059 42.535 1.00 86.83 187 VAL B CA 1
ATOM 3940 C C . VAL B 1 207 ? -13.504 -35.836 44.054 1.00 83.36 187 VAL B C 1
ATOM 3941 O O . VAL B 1 207 ? -14.524 -35.613 44.708 1.00 73.39 187 VAL B O 1
ATOM 3945 N N . LEU B 1 208 ? -12.281 -35.881 44.587 1.00 87.28 188 LEU B N 1
ATOM 3946 C CA . LEU B 1 208 ? -12.022 -35.716 46.029 1.00 87.15 188 LEU B CA 1
ATOM 3947 C C . LEU B 1 208 ? -12.506 -34.371 46.582 1.00 92.59 188 LEU B C 1
ATOM 3948 O O . LEU B 1 208 ? -13.104 -34.323 47.659 1.00 96.11 188 LEU B O 1
ATOM 3953 N N . ARG B 1 209 ? -12.236 -33.284 45.860 1.00 94.50 189 ARG B N 1
ATOM 3954 C CA . ARG B 1 209 ? -12.683 -31.958 46.302 1.00 96.03 189 ARG B CA 1
ATOM 3955 C C . ARG B 1 209 ? -14.197 -31.753 46.100 1.00 90.55 189 ARG B C 1
ATOM 3956 O O . ARG B 1 209 ? -14.798 -30.932 46.792 1.00 87.92 189 ARG B O 1
ATOM 3964 N N . ALA B 1 210 ? -14.796 -32.494 45.162 1.00 87.53 190 ALA B N 1
ATOM 3965 C CA . ALA B 1 210 ? -16.255 -32.508 44.965 1.00 86.88 190 ALA B CA 1
ATOM 3966 C C . ALA B 1 210 ? -16.986 -33.435 45.946 1.00 88.31 190 ALA B C 1
ATOM 3967 O O . ALA B 1 210 ? -18.172 -33.232 46.212 1.00 88.64 190 ALA B O 1
ATOM 3969 N N . ARG B 1 211 ? -16.289 -34.459 46.449 1.00 91.60 191 ARG B N 1
ATOM 3970 C CA . ARG B 1 211 ? -16.810 -35.361 47.489 1.00 93.51 191 ARG B CA 1
ATOM 3971 C C . ARG B 1 211 ? -15.815 -35.391 48.659 1.00 95.01 191 ARG B C 1
ATOM 3972 O O . ARG B 1 211 ? -14.900 -36.224 48.675 1.00 89.02 191 ARG B O 1
ATOM 3980 N N . PRO B 1 212 ? -15.999 -34.491 49.648 1.00 95.41 192 PRO B N 1
ATOM 3981 C CA . PRO B 1 212 ? -14.966 -34.221 50.655 1.00 91.39 192 PRO B CA 1
ATOM 3982 C C . PRO B 1 212 ? -14.691 -35.372 51.629 1.00 90.60 192 PRO B C 1
ATOM 3983 O O . PRO B 1 212 ? -13.575 -35.469 52.145 1.00 86.36 192 PRO B O 1
ATOM 3987 N N . GLY B 1 213 ? -15.697 -36.214 51.886 1.00 89.67 193 GLY B N 1
ATOM 3988 C CA . GLY B 1 213 ? -15.532 -37.407 52.717 1.00 90.66 193 GLY B CA 1
ATOM 3989 C C . GLY B 1 213 ? -14.505 -38.393 52.179 1.00 95.41 193 GLY B C 1
ATOM 3990 O O . GLY B 1 213 ? -13.701 -38.935 52.945 1.00 96.53 193 GLY B O 1
ATOM 3991 N N . LEU B 1 214 ? -14.518 -38.599 50.860 1.00 97.31 194 LEU B N 1
ATOM 3992 C CA . LEU B 1 214 ? -13.662 -39.593 50.189 1.00 95.32 194 LEU B CA 1
ATOM 3993 C C . LEU B 1 214 ? -12.169 -39.433 50.439 1.00 89.67 194 LEU B C 1
ATOM 3994 O O . LEU B 1 214 ? -11.676 -38.332 50.663 1.00 85.07 194 LEU B O 1
ATOM 3999 N N . LYS B 1 215 ? -11.473 -40.564 50.402 1.00 90.24 195 LYS B N 1
ATOM 4000 C CA . LYS B 1 215 ? -10.019 -40.613 50.351 1.00 95.55 195 LYS B CA 1
ATOM 4001 C C . LYS B 1 215 ? -9.656 -40.960 48.913 1.00 95.06 195 LYS B C 1
ATOM 4002 O O . LYS B 1 215 ? -10.542 -41.259 48.105 1.00 96.29 195 LYS B O 1
ATOM 4008 N N . GLY B 1 216 ? -8.362 -40.929 48.596 1.00 93.50 196 GLY B N 1
ATOM 4009 C CA . GLY B 1 216 ? -7.893 -41.205 47.237 1.00 91.35 196 GLY B CA 1
ATOM 4010 C C . GLY B 1 216 ? -6.467 -41.713 47.148 1.00 92.95 196 GLY B C 1
ATOM 4011 O O . GLY B 1 216 ? -5.685 -41.575 48.092 1.00 102.53 196 GLY B O 1
ATOM 4012 N N . THR B 1 217 ? -6.141 -42.320 46.009 1.00 87.18 197 THR B N 1
ATOM 4013 C CA . THR B 1 217 ? -4.773 -42.728 45.689 1.00 84.25 197 THR B CA 1
ATOM 4014 C C . THR B 1 217 ? -4.531 -42.510 44.208 1.00 85.66 197 THR B C 1
ATOM 4015 O O . THR B 1 217 ? -5.347 -42.914 43.385 1.00 91.16 197 THR B O 1
ATOM 4019 N N . LEU B 1 218 ? -3.418 -41.866 43.876 1.00 81.58 198 LEU B N 1
ATOM 4020 C CA . LEU B 1 218 ? -3.002 -41.737 42.495 1.00 81.03 198 LEU B CA 1
ATOM 4021 C C . LEU B 1 218 ? -1.920 -42.766 42.235 1.00 80.41 198 LEU B C 1
ATOM 4022 O O . LEU B 1 218 ? -0.923 -42.824 42.960 1.00 80.56 198 LEU B O 1
ATOM 4027 N N . LEU B 1 219 ? -2.136 -43.583 41.209 1.00 82.23 199 LEU B N 1
ATOM 4028 C CA . LEU B 1 219 ? -1.139 -44.530 40.740 1.00 82.41 199 LEU B CA 1
ATOM 4029 C C . LEU B 1 219 ? -0.729 -44.173 39.328 1.00 83.33 199 LEU B C 1
ATOM 4030 O O . LEU B 1 219 ? -1.585 -44.017 38.460 1.00 86.87 199 LEU B O 1
ATOM 4035 N N . ASP B 1 220 ? 0.578 -44.072 39.105 1.00 85.51 200 ASP B N 1
ATOM 4036 C CA . ASP B 1 220 ? 1.139 -43.914 37.762 1.00 87.35 200 ASP B CA 1
ATOM 4037 C C . ASP B 1 220 ? 2.662 -44.151 37.833 1.00 91.99 200 ASP B C 1
ATOM 4038 O O . ASP B 1 220 ? 3.113 -44.926 38.678 1.00 87.77 200 ASP B O 1
ATOM 4043 N N . ARG B 1 221 ? 3.442 -43.480 36.980 1.00 101.77 201 ARG B N 1
ATOM 4044 C CA . ARG B 1 221 ? 4.883 -43.738 36.839 1.00 109.10 201 ARG B CA 1
ATOM 4045 C C . ARG B 1 221 ? 5.623 -43.029 37.975 1.00 112.37 201 ARG B C 1
ATOM 4046 O O . ARG B 1 221 ? 5.028 -42.246 38.725 1.00 108.42 201 ARG B O 1
ATOM 4054 N N . ALA B 1 222 ? 6.923 -43.301 38.083 1.00 115.34 202 ALA B N 1
ATOM 4055 C CA . ALA B 1 222 ? 7.761 -42.712 39.138 1.00 113.67 202 ALA B CA 1
ATOM 4056 C C . ALA B 1 222 ? 7.777 -41.166 39.118 1.00 109.88 202 ALA B C 1
ATOM 4057 O O . ALA B 1 222 ? 7.373 -40.545 40.112 1.00 104.76 202 ALA B O 1
ATOM 4059 N N . PRO B 1 223 ? 8.219 -40.545 37.994 1.00 104.64 203 PRO B N 1
ATOM 4060 C CA . PRO B 1 223 ? 8.194 -39.069 37.923 1.00 100.81 203 PRO B CA 1
ATOM 4061 C C . PRO B 1 223 ? 6.794 -38.435 37.844 1.00 96.99 203 PRO B C 1
ATOM 4062 O O . PRO B 1 223 ? 6.560 -37.403 38.475 1.00 90.72 203 PRO B O 1
ATOM 4066 N N . THR B 1 224 ? 5.883 -39.046 37.086 1.00 96.95 204 THR B N 1
ATOM 4067 C CA . THR B 1 224 ? 4.568 -38.455 36.811 1.00 96.90 204 THR B CA 1
ATOM 4068 C C . THR B 1 224 ? 3.702 -38.282 38.061 1.00 101.49 204 THR B C 1
ATOM 4069 O O . THR B 1 224 ? 2.944 -37.315 38.142 1.00 108.98 204 THR B O 1
ATOM 4073 N N . VAL B 1 225 ? 3.794 -39.210 39.015 1.00 102.92 205 VAL B N 1
ATOM 4074 C CA . VAL B 1 225 ? 3.048 -39.072 40.285 1.00 104.24 205 VAL B CA 1
ATOM 4075 C C . VAL B 1 225 ? 3.634 -37.991 41.187 1.00 102.72 205 VAL B C 1
ATOM 4076 O O . VAL B 1 225 ? 2.889 -37.292 41.878 1.00 98.87 205 VAL B O 1
ATOM 4080 N N . ALA B 1 226 ? 4.960 -37.859 41.177 1.00 103.10 206 ALA B N 1
ATOM 4081 C CA . ALA B 1 226 ? 5.640 -36.780 41.899 1.00 103.83 206 ALA B CA 1
ATOM 4082 C C . ALA B 1 226 ? 5.299 -35.396 41.317 1.00 99.45 206 ALA B C 1
ATOM 4083 O O . ALA B 1 226 ? 5.173 -34.420 42.060 1.00 93.00 206 ALA B O 1
ATOM 4085 N N . ALA B 1 227 ? 5.150 -35.324 39.993 1.00 98.02 207 ALA B N 1
ATOM 4086 C CA . ALA B 1 227 ? 4.714 -34.094 39.313 1.00 98.50 207 ALA B CA 1
ATOM 4087 C C . ALA B 1 227 ? 3.243 -33.751 39.607 1.00 96.61 207 ALA B C 1
ATOM 4088 O O . ALA B 1 227 ? 2.860 -32.576 39.605 1.00 90.94 207 ALA B O 1
ATOM 4090 N N . GLY B 1 228 ? 2.426 -34.781 39.833 1.00 98.63 208 GLY B N 1
ATOM 4091 C CA . GLY B 1 228 ? 1.054 -34.609 40.313 1.00 98.92 208 GLY B CA 1
ATOM 4092 C C . GLY B 1 228 ? 1.038 -34.160 41.761 1.00 98.98 208 GLY B C 1
ATOM 4093 O O . GLY B 1 228 ? 0.296 -33.246 42.126 1.00 90.39 208 GLY B O 1
ATOM 4094 N N . ARG B 1 229 ? 1.864 -34.814 42.581 1.00 104.67 209 ARG B N 1
ATOM 4095 C CA . ARG B 1 229 ? 2.091 -34.414 43.978 1.00 105.46 209 ARG B CA 1
ATOM 4096 C C . ARG B 1 229 ? 2.492 -32.937 44.073 1.00 103.31 209 ARG B C 1
ATOM 4097 O O . ARG B 1 229 ? 1.953 -32.200 44.896 1.00 93.25 209 ARG B O 1
ATOM 4105 N N . GLU B 1 230 ? 3.430 -32.529 43.217 1.00 104.24 210 GLU B N 1
ATOM 4106 C CA . GLU B 1 230 ? 3.855 -31.126 43.087 1.00 102.63 210 GLU B CA 1
ATOM 4107 C C . GLU B 1 230 ? 2.693 -30.142 42.894 1.00 100.60 210 GLU B C 1
ATOM 4108 O O . GLU B 1 230 ? 2.535 -29.201 43.672 1.00 101.22 210 GLU B O 1
ATOM 4114 N N . ALA B 1 231 ? 1.882 -30.372 41.866 1.00 99.80 211 ALA B N 1
ATOM 4115 C CA . ALA B 1 231 ? 0.872 -29.391 41.442 1.00 96.41 211 ALA B CA 1
ATOM 4116 C C . ALA B 1 231 ? -0.312 -29.224 42.394 1.00 94.45 211 ALA B C 1
ATOM 4117 O O . ALA B 1 231 ? -0.983 -28.201 42.334 1.00 92.95 211 ALA B O 1
ATOM 4119 N N . TRP B 1 232 ? -0.589 -30.220 43.238 1.00 99.56 212 TRP B N 1
ATOM 4120 C CA . TRP B 1 232 ? -1.701 -30.124 44.206 1.00 106.25 212 TRP B CA 1
ATOM 4121 C C . TRP B 1 232 ? -1.599 -31.000 45.484 1.00 107.62 212 TRP B C 1
ATOM 4122 O O . TRP B 1 232 ? -2.548 -31.022 46.275 1.00 108.38 212 TRP B O 1
ATOM 4133 N N . GLY B 1 233 ? -0.461 -31.660 45.729 1.00 103.36 213 GLY B N 1
ATOM 4134 C CA . GLY B 1 233 ? -0.334 -32.633 46.836 1.00 102.77 213 GLY B CA 1
ATOM 4135 C C . GLY B 1 233 ? -0.188 -32.061 48.245 1.00 102.43 213 GLY B C 1
ATOM 4136 O O . GLY B 1 233 ? -0.125 -32.821 49.217 1.00 99.32 213 GLY B O 1
ATOM 4137 N N . ALA B 1 234 ? -0.090 -30.735 48.351 1.00 101.51 214 ALA B N 1
ATOM 4138 C CA . ALA B 1 234 ? -0.227 -30.019 49.619 1.00 98.09 214 ALA B CA 1
ATOM 4139 C C . ALA B 1 234 ? -1.586 -29.294 49.758 1.00 99.62 214 ALA B C 1
ATOM 4140 O O . ALA B 1 234 ? -1.889 -28.786 50.834 1.00 97.75 214 ALA B O 1
ATOM 4142 N N . SER B 1 235 ? -2.396 -29.248 48.692 1.00 103.10 215 SER B N 1
ATOM 4143 C CA . SER B 1 235 ? -3.758 -28.678 48.750 1.00 106.96 215 SER B CA 1
ATOM 4144 C C . SER B 1 235 ? -4.717 -29.575 49.539 1.00 111.43 215 SER B C 1
ATOM 4145 O O . SER B 1 235 ? -4.383 -30.717 49.856 1.00 116.56 215 SER B O 1
ATOM 4148 N N . GLU B 1 236 ? -5.916 -29.065 49.823 1.00 115.69 216 GLU B N 1
ATOM 4149 C CA . GLU B 1 236 ? -6.866 -29.743 50.732 1.00 115.99 216 GLU B CA 1
ATOM 4150 C C . GLU B 1 236 ? -7.350 -31.114 50.233 1.00 113.57 216 GLU B C 1
ATOM 4151 O O . GLU B 1 236 ? -7.646 -31.998 51.045 1.00 110.87 216 GLU B O 1
ATOM 4157 N N . ALA B 1 237 ? -7.439 -31.280 48.911 1.00 108.48 217 ALA B N 1
ATOM 4158 C CA . ALA B 1 237 ? -7.692 -32.591 48.308 1.00 102.95 217 ALA B CA 1
ATOM 4159 C C . ALA B 1 237 ? -6.428 -33.452 48.340 1.00 102.50 217 ALA B C 1
ATOM 4160 O O . ALA B 1 237 ? -6.500 -34.643 48.643 1.00 107.28 217 ALA B O 1
ATOM 4162 N N . GLY B 1 238 ? -5.277 -32.848 48.038 1.00 99.15 218 GLY B N 1
ATOM 4163 C CA . GLY B 1 238 ? -3.984 -33.550 48.057 1.00 100.26 218 GLY B CA 1
ATOM 4164 C C . GLY B 1 238 ? -3.547 -34.151 49.387 1.00 101.50 218 GLY B C 1
ATOM 4165 O O . GLY B 1 238 ? -2.758 -35.100 49.415 1.00 96.34 218 GLY B O 1
ATOM 4166 N N . GLN B 1 239 ? -4.041 -33.588 50.488 1.00 106.99 219 GLN B N 1
ATOM 4167 C CA . GLN B 1 239 ? -3.814 -34.147 51.825 1.00 109.16 219 GLN B CA 1
ATOM 4168 C C . GLN B 1 239 ? -4.408 -35.551 51.952 1.00 109.04 219 GLN B C 1
ATOM 4169 O O . GLN B 1 239 ? -3.772 -36.443 52.516 1.00 107.54 219 GLN B O 1
ATOM 4175 N N . ARG B 1 240 ? -5.610 -35.739 51.400 1.00 108.45 220 ARG B N 1
ATOM 4176 C CA . ARG B 1 240 ? -6.332 -37.024 51.443 1.00 107.15 220 ARG B CA 1
ATOM 4177 C C . ARG B 1 240 ? -5.946 -38.005 50.315 1.00 102.74 220 ARG B C 1
ATOM 4178 O O . ARG B 1 240 ? -6.703 -38.934 50.008 1.00 101.72 220 ARG B O 1
ATOM 4186 N N . CYS B 1 241 ? -4.760 -37.828 49.734 1.00 95.63 221 CYS B N 1
ATOM 4187 C CA . CYS B 1 241 ? -4.402 -38.484 48.491 1.00 93.24 221 CYS B CA 1
ATOM 4188 C C . CYS B 1 241 ? -3.014 -39.088 48.580 1.00 89.23 221 CYS B C 1
ATOM 4189 O O . CYS B 1 241 ? -2.030 -38.366 48.736 1.00 91.14 221 CYS B O 1
ATOM 4192 N N . THR B 1 242 ? -2.940 -40.412 48.491 1.00 86.37 222 THR B N 1
ATOM 4193 C CA . THR B 1 242 ? -1.663 -41.092 48.320 1.00 88.11 222 THR B CA 1
ATOM 4194 C C . THR B 1 242 ? -1.148 -40.843 46.896 1.00 88.32 222 THR B C 1
ATOM 4195 O O . THR B 1 242 ? -1.929 -40.815 45.941 1.00 85.53 222 THR B O 1
ATOM 4199 N N . PHE B 1 243 ? 0.163 -40.639 46.779 1.00 88.24 223 PHE B N 1
ATOM 4200 C CA . PHE B 1 243 ? 0.840 -40.478 45.498 1.00 86.65 223 PHE B CA 1
ATOM 4201 C C . PHE B 1 243 ? 1.849 -41.605 45.386 1.00 86.37 223 PHE B C 1
ATOM 4202 O O . PHE B 1 243 ? 2.948 -41.520 45.929 1.00 85.86 223 PHE B O 1
ATOM 4210 N N . SER B 1 244 ? 1.453 -42.667 44.691 1.00 85.98 224 SER B N 1
ATOM 4211 C CA . SER B 1 244 ? 2.208 -43.908 44.663 1.00 84.34 224 SER B CA 1
ATOM 4212 C C . SER B 1 244 ? 2.718 -44.198 43.254 1.00 81.55 224 SER B C 1
ATOM 4213 O O . SER B 1 244 ? 1.935 -44.245 42.311 1.00 79.73 224 SER B O 1
ATOM 4216 N N . GLY B 1 245 ? 4.027 -44.399 43.116 1.00 80.07 225 GLY B N 1
ATOM 4217 C CA . GLY B 1 245 ? 4.623 -44.785 41.839 1.00 82.16 225 GLY B CA 1
ATOM 4218 C C . GLY B 1 245 ? 4.328 -46.230 41.475 1.00 87.14 225 GLY B C 1
ATOM 4219 O O . GLY B 1 245 ? 3.533 -46.894 42.142 1.00 90.83 225 GLY B O 1
ATOM 4220 N N . GLY B 1 246 ? 4.965 -46.710 40.405 1.00 91.49 226 GLY B N 1
ATOM 4221 C CA . GLY B 1 246 ? 4.873 -48.116 39.978 1.00 89.16 226 GLY B CA 1
ATOM 4222 C C . GLY B 1 246 ? 3.823 -48.413 38.911 1.00 88.29 226 GLY B C 1
ATOM 4223 O O . GLY B 1 246 ? 2.782 -47.747 38.828 1.00 83.58 226 GLY B O 1
ATOM 4224 N N . SER B 1 247 ? 4.098 -49.447 38.118 1.00 85.37 227 SER B N 1
ATOM 4225 C CA . SER B 1 247 ? 3.268 -49.822 36.971 1.00 86.05 227 SER B CA 1
ATOM 4226 C C . SER B 1 247 ? 1.957 -50.482 37.406 1.00 83.59 227 SER B C 1
ATOM 4227 O O . SER B 1 2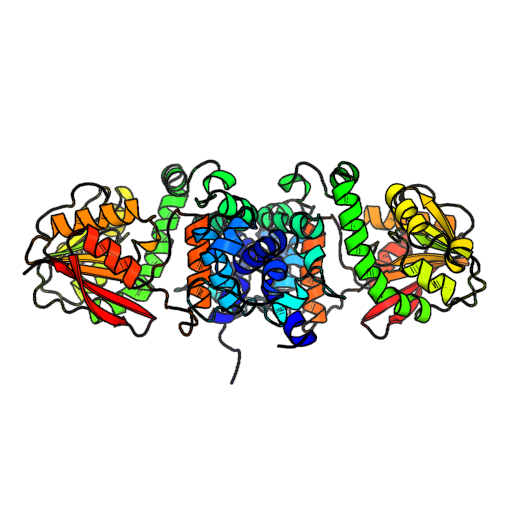47 ? 1.964 -51.358 38.274 1.00 82.85 227 SER B O 1
ATOM 4230 N N . PHE B 1 248 ? 0.843 -50.069 36.789 1.00 81.83 228 PHE B N 1
ATOM 4231 C CA . PHE B 1 248 ? -0.464 -50.744 36.983 1.00 78.13 228 PHE B CA 1
ATOM 4232 C C . PHE B 1 248 ? -0.524 -52.223 36.523 1.00 78.89 228 PHE B C 1
ATOM 4233 O O . PHE B 1 248 ? -1.500 -52.917 36.814 1.00 78.16 228 PHE B O 1
ATOM 4241 N N . PHE B 1 249 ? 0.495 -52.697 35.800 1.00 78.95 229 PHE B N 1
ATOM 4242 C CA . PHE B 1 249 ? 0.615 -54.125 35.477 1.00 78.37 229 PHE B CA 1
ATOM 4243 C C . PHE B 1 249 ? 1.037 -54.970 36.689 1.00 82.79 229 PHE B C 1
ATOM 4244 O O . PHE B 1 249 ? 0.719 -56.161 36.746 1.00 84.54 229 PHE B O 1
ATOM 4252 N N . ASP B 1 250 ? 1.749 -54.360 37.642 1.00 84.64 230 ASP B N 1
ATOM 4253 C CA . ASP B 1 250 ? 2.079 -55.007 38.923 1.00 82.91 230 ASP B CA 1
ATOM 4254 C C . ASP B 1 250 ? 0.904 -54.921 39.906 1.00 80.16 230 ASP B C 1
ATOM 4255 O O . ASP B 1 250 ? -0.058 -54.187 39.666 1.00 79.35 230 ASP B O 1
ATOM 4260 N N . THR B 1 251 ? 0.992 -55.670 41.010 1.00 74.85 231 THR B N 1
ATOM 4261 C CA . THR B 1 251 ? -0.050 -55.674 42.049 1.00 70.84 231 THR B CA 1
ATOM 4262 C C . THR B 1 251 ? -0.287 -54.240 42.508 1.00 68.44 231 THR B C 1
ATOM 4263 O O . THR B 1 251 ? 0.664 -53.498 42.732 1.00 65.27 231 THR B O 1
ATOM 4267 N N . LEU B 1 252 ? -1.548 -53.845 42.618 1.00 70.67 232 LEU B N 1
ATOM 4268 C CA . LEU B 1 252 ? -1.869 -52.465 42.951 1.00 77.22 232 LEU B CA 1
ATOM 4269 C C . LEU B 1 252 ? -1.806 -52.236 44.467 1.00 79.46 232 LEU B C 1
ATOM 4270 O O . LEU B 1 252 ? -2.065 -53.171 45.228 1.00 75.60 232 LEU B O 1
ATOM 4275 N N . PRO B 1 253 ? -1.443 -51.001 44.905 1.00 81.71 233 PRO B N 1
ATOM 4276 C CA . PRO B 1 253 ? -1.614 -50.529 46.287 1.00 80.62 233 PRO B CA 1
ATOM 4277 C C . PRO B 1 253 ? -2.995 -50.801 46.902 1.00 82.32 233 PRO B C 1
ATOM 4278 O O . PRO B 1 253 ? -4.027 -50.682 46.228 1.00 83.62 233 PRO B O 1
ATOM 4282 N N . SER B 1 254 ? -2.987 -51.140 48.189 1.00 80.63 234 SER B N 1
ATOM 4283 C CA . SER B 1 254 ? -4.133 -51.766 48.853 1.00 76.79 234 SER B CA 1
ATOM 4284 C C . SER B 1 254 ? -5.043 -50.763 49.553 1.00 73.08 234 SER B C 1
ATOM 4285 O O . SER B 1 254 ? -4.730 -49.579 49.654 1.00 68.94 234 SER B O 1
ATOM 4288 N N . GLY B 1 255 ? -6.171 -51.262 50.044 1.00 74.14 235 GLY B N 1
ATOM 4289 C CA . GLY B 1 255 ? -7.140 -50.443 50.765 1.00 75.27 235 GLY B CA 1
ATOM 4290 C C . GLY B 1 255 ? -8.086 -49.656 49.876 1.00 75.37 235 GLY B C 1
ATOM 4291 O O . GLY B 1 255 ? -8.781 -48.758 50.362 1.00 72.40 235 GLY B O 1
ATOM 4292 N N . ALA B 1 256 ? -8.113 -49.978 48.578 1.00 75.12 236 ALA B N 1
ATOM 4293 C CA . ALA B 1 256 ? -9.075 -49.397 47.641 1.00 70.90 236 ALA B CA 1
ATOM 4294 C C . ALA B 1 256 ? -10.311 -50.277 47.617 1.00 68.12 236 ALA B C 1
ATOM 4295 O O . ALA B 1 256 ? -10.201 -51.508 47.679 1.00 66.14 236 ALA B O 1
ATOM 4297 N N . ASP B 1 257 ? -11.479 -49.634 47.568 1.00 66.13 237 ASP B N 1
ATOM 4298 C CA . ASP B 1 257 ? -12.771 -50.310 47.336 1.00 64.97 237 ASP B CA 1
ATOM 4299 C C . ASP B 1 257 ? -13.444 -49.840 46.022 1.00 67.30 237 ASP B C 1
ATOM 4300 O O . ASP B 1 257 ? -14.624 -50.155 45.763 1.00 61.09 237 ASP B O 1
ATOM 4305 N N . ALA B 1 258 ? -12.685 -49.086 45.215 1.00 67.87 238 ALA B N 1
ATOM 4306 C CA . ALA B 1 258 ? -13.115 -48.629 43.896 1.00 66.71 238 ALA B CA 1
ATOM 4307 C C . ALA B 1 258 ? -11.903 -48.201 43.086 1.00 64.88 238 ALA B C 1
ATOM 4308 O O . ALA B 1 258 ? -11.200 -47.283 43.487 1.00 66.47 238 ALA B O 1
ATOM 4310 N N . CYS B 1 259 ? -11.666 -48.873 41.958 1.00 66.03 239 CYS B N 1
ATOM 4311 C CA . CYS B 1 259 ? -10.601 -48.508 41.015 1.00 63.91 239 CYS B CA 1
ATOM 4312 C C . CYS B 1 259 ? -11.178 -47.752 39.819 1.00 61.85 239 CYS B C 1
ATOM 4313 O O . CYS B 1 259 ? -12.200 -48.147 39.249 1.00 59.85 239 CYS B O 1
ATOM 4316 N N . LEU B 1 260 ? -10.495 -46.675 39.441 1.00 61.96 240 LEU B N 1
ATOM 4317 C CA . LEU B 1 260 ? -10.961 -45.754 38.417 1.00 60.94 240 LEU B CA 1
ATOM 4318 C C . LEU B 1 260 ? -10.034 -45.810 37.202 1.00 58.25 240 LEU B C 1
ATOM 4319 O O . LEU B 1 260 ? -8.818 -45.604 37.323 1.00 51.68 240 LEU B O 1
ATOM 4324 N N . LEU B 1 261 ? -10.631 -46.117 36.045 1.00 60.35 241 LEU B N 1
ATOM 4325 C CA . LEU B 1 261 ? -9.933 -46.227 34.759 1.00 58.92 241 LEU B CA 1
ATOM 4326 C C . LEU B 1 261 ? -10.539 -45.221 33.777 1.00 58.59 241 LEU B C 1
ATOM 4327 O O . LEU B 1 261 ? -11.615 -45.456 33.225 1.00 58.81 241 LEU B O 1
ATOM 4332 N N . VAL B 1 262 ? -9.856 -44.089 33.591 1.00 59.24 242 VAL B N 1
ATOM 4333 C CA . VAL B 1 262 ? -10.315 -43.035 32.678 1.00 60.33 242 VAL B CA 1
ATOM 4334 C C . VAL B 1 262 ? -9.375 -42.944 31.474 1.00 60.15 242 VAL B C 1
ATOM 4335 O O . VAL B 1 262 ? -8.207 -42.593 31.624 1.00 59.26 242 VAL B O 1
ATOM 4339 N N . ASN B 1 263 ? -9.908 -43.271 30.292 1.00 60.15 243 ASN B N 1
ATOM 4340 C CA . ASN B 1 263 ? -9.183 -43.230 29.018 1.00 58.48 243 ASN B CA 1
ATOM 4341 C C . ASN B 1 263 ? -7.809 -43.887 29.092 1.00 59.80 243 ASN B C 1
ATOM 4342 O O . ASN B 1 263 ? -6.812 -43.339 28.612 1.00 67.09 243 ASN B O 1
ATOM 4347 N N . VAL B 1 264 ? -7.779 -45.080 29.680 1.00 57.56 244 VAL B N 1
ATOM 4348 C CA . VAL B 1 264 ? -6.533 -45.848 29.840 1.00 56.60 244 VAL B CA 1
ATOM 4349 C C . VAL B 1 264 ? -6.509 -47.080 28.923 1.00 54.40 244 VAL B C 1
ATOM 4350 O O . VAL B 1 264 ? -5.470 -47.379 28.322 1.00 53.31 244 VAL B O 1
ATOM 4354 N N . LEU B 1 265 ? -7.646 -47.762 28.792 1.00 51.47 245 LEU B N 1
ATOM 4355 C CA . LEU B 1 265 ? -7.704 -49.044 28.086 1.00 51.93 245 LEU B CA 1
ATOM 4356 C C . LEU B 1 265 ? -7.462 -48.969 26.573 1.00 51.49 245 LEU B C 1
ATOM 4357 O O . LEU B 1 265 ? -6.964 -49.933 25.977 1.00 46.03 245 LEU B O 1
ATOM 4362 N N . HIS B 1 266 ? -7.821 -47.841 25.959 1.00 52.63 246 HIS B N 1
ATOM 4363 C CA . HIS B 1 266 ? -7.616 -47.653 24.521 1.00 53.49 246 HIS B CA 1
ATOM 4364 C C . HIS B 1 266 ? -6.136 -47.557 24.116 1.00 52.79 246 HIS B C 1
ATOM 4365 O O . HIS B 1 266 ? -5.814 -47.698 22.938 1.00 53.34 246 HIS B O 1
ATOM 4372 N N . ASP B 1 267 ? -5.242 -47.332 25.081 1.00 53.22 247 ASP B N 1
ATOM 4373 C CA . ASP B 1 267 ? -3.795 -47.380 24.822 1.00 53.07 247 ASP B CA 1
ATOM 4374 C C . ASP B 1 267 ? -3.226 -48.806 24.647 1.00 49.61 247 ASP B C 1
ATOM 4375 O O . ASP B 1 267 ? -2.101 -48.941 24.165 1.00 49.76 247 ASP B O 1
ATOM 4380 N N . TRP B 1 268 ? -3.996 -49.850 24.990 1.00 45.76 248 TRP B N 1
ATOM 4381 C CA . TRP B 1 268 ? -3.475 -51.228 25.118 1.00 44.32 248 TRP B CA 1
ATOM 4382 C C . TRP B 1 268 ? -4.208 -52.275 24.296 1.00 43.77 248 TRP B C 1
ATOM 4383 O O . TRP B 1 268 ? -5.438 -52.279 24.228 1.00 40.62 248 TRP B O 1
ATOM 4394 N N . ALA B 1 269 ? -3.433 -53.191 23.713 1.00 44.82 249 ALA B N 1
ATOM 4395 C CA . ALA B 1 269 ? -3.973 -54.360 23.026 1.00 43.76 249 ALA B CA 1
ATOM 4396 C C . ALA B 1 269 ? -4.652 -55.246 24.047 1.00 44.92 249 ALA B C 1
ATOM 4397 O O . ALA B 1 269 ? -4.418 -55.095 25.243 1.00 43.45 249 ALA B O 1
ATOM 4399 N N . ASP B 1 270 ? -5.475 -56.179 23.570 1.00 49.20 250 ASP B N 1
ATOM 4400 C CA . ASP B 1 270 ? -6.432 -56.898 24.435 1.00 54.24 250 ASP B CA 1
ATOM 4401 C C . ASP B 1 270 ? -5.798 -57.654 25.616 1.00 57.68 250 ASP B C 1
ATOM 4402 O O . ASP B 1 270 ? -6.396 -57.728 26.701 1.00 57.20 250 ASP B O 1
ATOM 4407 N N . GLU B 1 271 ? -4.583 -58.166 25.415 1.00 62.10 251 GLU B N 1
ATOM 4408 C CA . GLU B 1 271 ? -3.867 -58.947 26.445 1.00 64.42 251 GLU B CA 1
ATOM 4409 C C . GLU B 1 271 ? -3.450 -58.040 27.613 1.00 60.25 251 GLU B C 1
ATOM 4410 O O . GLU B 1 271 ? -3.632 -58.374 28.784 1.00 54.17 251 GLU B O 1
ATOM 4416 N N . HIS B 1 272 ? -2.938 -56.866 27.266 1.00 59.64 252 HIS B N 1
ATOM 4417 C CA . HIS B 1 272 ? -2.405 -55.920 28.235 1.00 60.20 252 HIS B CA 1
ATOM 4418 C C . HIS B 1 272 ? -3.550 -55.179 28.930 1.00 59.75 252 HIS B C 1
ATOM 4419 O O . HIS B 1 272 ? -3.462 -54.856 30.115 1.00 61.31 252 HIS B O 1
ATOM 4426 N N . ALA B 1 273 ? -4.619 -54.904 28.188 1.00 58.20 253 ALA B N 1
ATOM 4427 C CA . ALA B 1 273 ? -5.836 -54.348 28.771 1.00 57.26 253 ALA B CA 1
ATOM 4428 C C . ALA B 1 273 ? -6.446 -55.310 29.782 1.00 57.31 253 ALA B C 1
ATOM 4429 O O . ALA B 1 273 ? -6.932 -54.884 30.835 1.00 59.01 253 ALA B O 1
ATOM 4431 N N . LEU B 1 274 ? -6.413 -56.605 29.464 1.00 57.64 254 LEU B N 1
ATOM 4432 C CA . LEU B 1 274 ? -6.923 -57.630 30.370 1.00 54.57 254 LEU B CA 1
ATOM 4433 C C . LEU B 1 274 ? -6.126 -57.667 31.664 1.00 54.70 254 LEU B C 1
ATOM 4434 O O . LEU B 1 274 ? -6.725 -57.725 32.737 1.00 55.19 254 LEU B O 1
ATOM 4439 N N . ALA B 1 275 ? -4.794 -57.608 31.564 1.00 53.72 255 ALA B N 1
ATOM 4440 C CA . ALA B 1 275 ? -3.914 -57.561 32.751 1.00 55.95 255 ALA B CA 1
ATOM 4441 C C . ALA B 1 275 ? -4.314 -56.461 33.737 1.00 59.15 255 ALA B C 1
ATOM 4442 O O . ALA B 1 275 ? -4.584 -56.748 34.907 1.00 64.97 255 ALA B O 1
ATOM 4444 N N . VAL B 1 276 ? -4.380 -55.220 33.246 1.00 59.24 256 VAL B N 1
ATOM 4445 C CA . VAL B 1 276 ? -4.726 -54.043 34.072 1.00 56.30 256 VAL B CA 1
ATOM 4446 C C . VAL B 1 276 ? -6.068 -54.258 34.768 1.00 57.05 256 VAL B C 1
ATOM 4447 O O . VAL B 1 276 ? -6.197 -54.016 35.971 1.00 54.91 256 VAL B O 1
ATOM 4451 N N . LEU B 1 277 ? -7.067 -54.683 33.996 1.00 58.62 257 LEU B N 1
ATOM 4452 C CA . LEU B 1 277 ? -8.399 -54.936 34.548 1.00 61.12 257 LEU B CA 1
ATOM 4453 C C . LEU B 1 277 ? -8.344 -56.017 35.623 1.00 63.13 257 LEU B C 1
ATOM 4454 O O . LEU B 1 277 ? -9.005 -55.895 36.651 1.00 61.04 257 LEU B O 1
ATOM 4459 N N . ARG B 1 278 ? -7.555 -57.065 35.381 1.00 68.09 258 ARG B N 1
ATOM 4460 C CA . ARG B 1 278 ? -7.334 -58.111 36.387 1.00 71.80 258 ARG B CA 1
ATOM 4461 C C . ARG B 1 278 ? -6.725 -57.543 37.651 1.00 70.61 258 ARG B C 1
ATOM 4462 O O . ARG B 1 278 ? -7.170 -57.874 38.745 1.00 77.34 258 ARG B O 1
ATOM 4470 N N . ARG B 1 279 ? -5.723 -56.682 37.497 1.00 67.35 259 ARG B N 1
ATOM 4471 C CA . ARG B 1 279 ? -5.115 -56.008 38.642 1.00 65.82 259 ARG B CA 1
ATOM 4472 C C . ARG B 1 279 ? -6.107 -55.131 39.409 1.00 65.40 259 ARG B C 1
ATOM 4473 O O . ARG B 1 279 ? -6.074 -55.106 40.642 1.00 67.81 259 ARG B O 1
ATOM 4481 N N . CYS B 1 280 ? -6.997 -54.453 38.684 1.00 65.41 260 CYS B N 1
ATOM 4482 C CA . CYS B 1 280 ? -8.049 -53.636 39.297 1.00 66.45 260 CYS B CA 1
ATOM 4483 C C . CYS B 1 280 ? -9.089 -54.448 40.034 1.00 67.58 260 CYS B C 1
ATOM 4484 O O . CYS B 1 280 ? -9.521 -54.052 41.110 1.00 73.02 260 CYS B O 1
ATOM 4487 N N . ALA B 1 281 ? -9.518 -55.559 39.445 1.00 70.13 261 ALA B N 1
ATOM 4488 C CA . ALA B 1 281 ? -10.513 -56.423 40.087 1.00 72.88 261 ALA B CA 1
ATOM 4489 C C . ALA B 1 281 ? -9.916 -57.134 41.308 1.00 72.57 261 ALA B C 1
ATOM 4490 O O . ALA B 1 281 ? -10.597 -57.266 42.335 1.00 69.81 261 ALA B O 1
ATOM 4492 N N . GLU B 1 282 ? -8.658 -57.582 41.189 1.00 71.67 262 GLU B N 1
ATOM 4493 C CA . GLU B 1 282 ? -7.904 -58.129 42.328 1.00 72.77 262 GLU B CA 1
ATOM 4494 C C . GLU B 1 282 ? -7.878 -57.131 43.484 1.00 71.94 262 GLU B C 1
ATOM 4495 O O . GLU B 1 282 ? -8.275 -57.461 44.603 1.00 70.53 262 GLU B O 1
ATOM 4501 N N . ALA B 1 283 ? -7.454 -55.907 43.189 1.00 72.66 263 ALA B N 1
ATOM 4502 C CA . ALA B 1 283 ? -7.254 -54.878 44.214 1.00 73.83 263 ALA B CA 1
ATOM 4503 C C . ALA B 1 283 ? -8.528 -54.331 44.887 1.00 72.42 263 ALA B C 1
ATOM 4504 O O . ALA B 1 283 ? -8.479 -53.991 46.063 1.00 72.43 263 ALA B O 1
ATOM 4506 N N . VAL B 1 284 ? -9.648 -54.231 44.172 1.00 75.45 264 VAL B N 1
ATOM 4507 C CA . VAL B 1 284 ? -10.892 -53.665 44.772 1.00 80.11 264 VAL B CA 1
ATOM 4508 C C . VAL B 1 284 ? -11.702 -54.640 45.632 1.00 80.32 264 VAL B C 1
ATOM 4509 O O . VAL B 1 284 ? -12.485 -54.201 46.477 1.00 75.92 264 VAL B O 1
ATOM 4513 N N . GLY B 1 285 ? -11.557 -55.942 45.368 1.00 81.63 265 GLY B N 1
ATOM 4514 C CA . GLY B 1 285 ? -12.149 -56.997 46.192 1.00 79.43 265 GLY B CA 1
ATOM 4515 C C . GLY B 1 285 ? -13.641 -57.251 45.989 1.00 79.68 265 GLY B C 1
ATOM 4516 O O . GLY B 1 285 ? -14.366 -56.373 45.511 1.00 73.81 265 GLY B O 1
ATOM 4517 N N . PRO B 1 286 ? -14.115 -58.448 46.389 1.00 82.69 266 PRO B N 1
ATOM 4518 C CA . PRO B 1 286 ? -15.476 -58.955 46.192 1.00 81.14 266 PRO B CA 1
ATOM 4519 C C . PRO B 1 286 ? -16.594 -57.911 46.131 1.00 79.25 266 PRO B C 1
ATOM 4520 O O . PRO B 1 286 ? -17.287 -57.811 45.117 1.00 76.94 266 PRO B O 1
ATOM 4524 N N . ARG B 1 287 ? -16.748 -57.128 47.192 1.00 79.99 267 ARG B N 1
ATOM 4525 C CA . ARG B 1 287 ? -17.879 -56.199 47.306 1.00 80.05 267 ARG B CA 1
ATOM 4526 C C . ARG B 1 287 ? -17.591 -54.838 46.650 1.00 73.93 267 ARG B C 1
ATOM 4527 O O . ARG B 1 287 ? -18.484 -53.987 46.572 1.00 66.83 267 ARG B O 1
ATOM 4535 N N . GLY B 1 288 ? -16.356 -54.648 46.176 1.00 72.64 268 GLY B N 1
ATOM 4536 C CA . GLY B 1 288 ? -15.939 -53.425 45.486 1.00 77.38 268 GLY B CA 1
ATOM 4537 C C . GLY B 1 288 ? -16.441 -53.212 44.054 1.00 78.39 268 GLY B C 1
ATOM 4538 O O . GLY B 1 288 ? -17.355 -53.904 43.577 1.00 78.21 268 GLY B O 1
ATOM 4539 N N . ARG B 1 289 ? -15.830 -52.226 43.386 1.00 73.84 269 ARG B N 1
ATOM 4540 C CA . ARG B 1 289 ? -16.249 -51.757 42.054 1.00 69.12 269 ARG B CA 1
ATOM 4541 C C . ARG B 1 289 ? -15.025 -51.401 41.216 1.00 66.41 269 ARG B C 1
ATOM 4542 O O . ARG B 1 289 ? -13.966 -51.097 41.762 1.00 61.39 269 ARG B O 1
ATOM 4550 N N . VAL B 1 290 ? -15.181 -51.452 39.893 1.00 64.19 270 VAL B N 1
ATOM 4551 C CA . VAL B 1 290 ? -14.189 -50.907 38.959 1.00 62.02 270 VAL B CA 1
ATOM 4552 C C . VAL B 1 290 ? -14.943 -49.999 37.997 1.00 60.47 270 VAL B C 1
ATOM 4553 O O . VAL B 1 290 ? -15.889 -50.436 37.327 1.00 57.96 270 VAL B O 1
ATOM 4557 N N . LEU B 1 291 ? -14.528 -48.732 37.961 1.00 61.06 271 LEU B N 1
ATOM 4558 C CA . LEU B 1 291 ? -15.270 -47.664 37.292 1.00 61.65 271 LEU B CA 1
ATOM 4559 C C . LEU B 1 291 ? -14.520 -47.250 36.034 1.00 63.98 271 LEU B C 1
ATOM 4560 O O . LEU B 1 291 ? -13.401 -46.725 36.112 1.00 61.37 271 LEU B O 1
ATOM 4565 N N . ILE B 1 292 ? -15.135 -47.518 34.880 1.00 65.41 272 ILE B N 1
ATOM 4566 C CA . ILE B 1 292 ? -14.485 -47.340 33.584 1.00 65.27 272 ILE B CA 1
ATOM 4567 C C . ILE B 1 292 ? -15.172 -46.204 32.829 1.00 63.77 272 ILE B C 1
ATOM 4568 O O . ILE B 1 292 ? -16.410 -46.193 32.686 1.00 59.34 272 ILE B O 1
ATOM 4573 N N . ALA B 1 293 ? -14.339 -45.263 32.370 1.00 60.34 273 ALA B N 1
ATOM 4574 C CA . ALA B 1 293 ? -14.740 -44.135 31.537 1.00 58.97 273 ALA B CA 1
ATOM 4575 C C . ALA B 1 293 ? -13.906 -44.155 30.261 1.00 59.10 273 ALA B C 1
ATOM 4576 O O . ALA B 1 293 ? -12.689 -43.945 30.308 1.00 59.19 273 ALA B O 1
ATOM 4578 N N . GLU B 1 294 ? -14.549 -44.471 29.139 1.00 59.53 274 GLU B N 1
ATOM 4579 C CA . GLU B 1 294 ? -13.929 -44.408 27.805 1.00 60.38 274 GLU B CA 1
ATOM 4580 C C . GLU B 1 294 ? -14.958 -43.782 26.888 1.00 58.01 274 GLU B C 1
ATOM 4581 O O . GLU B 1 294 ? -16.132 -43.691 27.258 1.00 59.72 274 GLU B O 1
ATOM 4587 N N . HIS B 1 295 ? -14.517 -43.340 25.710 1.00 55.72 275 HIS B N 1
ATOM 4588 C CA . HIS B 1 295 ? -15.426 -43.012 24.609 1.00 54.90 275 HIS B CA 1
ATOM 4589 C C . HIS B 1 295 ? -15.575 -44.290 23.807 1.00 49.65 275 HIS B C 1
ATOM 4590 O O . HIS B 1 295 ? -14.591 -44.797 23.286 1.00 50.10 275 HIS B O 1
ATOM 4597 N N . LEU B 1 296 ? -16.793 -44.818 23.718 1.00 48.10 276 LEU B N 1
ATOM 4598 C CA . LEU B 1 296 ? -17.042 -46.120 23.093 1.00 46.83 276 LEU B CA 1
ATOM 4599 C C . LEU B 1 296 ? -17.554 -46.027 21.660 1.00 48.49 276 LEU B C 1
ATOM 4600 O O . LEU B 1 296 ? -18.402 -45.187 21.352 1.00 46.50 276 LEU B O 1
ATOM 4605 N N . VAL B 1 297 ? -17.057 -46.926 20.803 1.00 50.94 277 VAL B N 1
ATOM 4606 C CA . VAL B 1 297 ? -17.498 -46.999 19.393 1.00 50.54 277 VAL B CA 1
ATOM 4607 C C . VAL B 1 297 ? -18.850 -47.725 19.334 1.00 54.54 277 VAL B C 1
ATOM 4608 O O . VAL B 1 297 ? -19.114 -48.609 20.143 1.00 55.39 277 VAL B O 1
ATOM 4612 N N . GLU B 1 298 ? -19.697 -47.309 18.393 1.00 60.95 278 GLU B N 1
ATOM 4613 C CA . GLU B 1 298 ? -21.045 -47.846 18.194 1.00 65.36 278 GLU B CA 1
ATOM 4614 C C . GLU B 1 298 ? -21.083 -48.803 17.015 1.00 68.02 278 GLU B C 1
ATOM 4615 O O . GLU B 1 298 ? -20.180 -48.803 16.185 1.00 66.68 278 GLU B O 1
ATOM 4621 N N . GLU B 1 299 ? -22.157 -49.584 16.920 1.00 76.05 279 GLU B N 1
ATOM 4622 C CA . GLU B 1 299 ? -22.329 -50.539 15.813 1.00 81.93 279 GLU B CA 1
ATOM 4623 C C . GLU B 1 299 ? -22.751 -49.830 14.520 1.00 76.63 279 GLU B C 1
ATOM 4624 O O . GLU B 1 299 ? -23.926 -49.810 14.161 1.00 70.34 279 GLU B O 1
ATOM 4630 N N . GLY B 1 300 ? -21.773 -49.248 13.829 1.00 77.93 280 GLY B N 1
ATOM 4631 C CA . GLY B 1 300 ? -22.001 -48.590 12.540 1.00 76.50 280 GLY B CA 1
ATOM 4632 C C . GLY B 1 300 ? -22.782 -47.301 12.677 1.00 75.49 280 GLY B C 1
ATOM 4633 O O . GLY B 1 300 ? -23.633 -47.177 13.556 1.00 78.25 280 GLY B O 1
ATOM 4634 N N . ALA B 1 301 ? -22.496 -46.345 11.802 1.00 76.60 281 ALA B N 1
ATOM 4635 C CA . ALA B 1 301 ? -23.101 -45.002 11.821 1.00 83.40 281 ALA B CA 1
ATOM 4636 C C . ALA B 1 301 ? -22.768 -44.197 13.086 1.00 85.63 281 ALA B C 1
ATOM 4637 O O . ALA B 1 301 ? -22.135 -43.136 13.004 1.00 84.43 281 ALA B O 1
ATOM 4639 N N . GLY B 1 302 ? -23.214 -44.699 14.240 1.00 84.94 282 GLY B N 1
ATOM 4640 C CA . GLY B 1 302 ? -22.944 -44.082 15.524 1.00 85.04 282 GLY B CA 1
ATOM 4641 C C . GLY B 1 302 ? -23.784 -42.836 15.639 1.00 86.33 282 GLY B C 1
ATOM 4642 O O . GLY B 1 302 ? -25.000 -42.894 15.459 1.00 94.02 282 GLY B O 1
ATOM 4643 N N . GLY B 1 303 ? -23.129 -41.717 15.937 1.00 86.36 283 GLY B N 1
ATOM 4644 C CA . GLY B 1 303 ? -23.756 -40.393 15.920 1.00 84.26 283 GLY B CA 1
ATOM 4645 C C . GLY B 1 303 ? -22.724 -39.346 15.526 1.00 81.05 283 GLY B C 1
ATOM 4646 O O . GLY B 1 303 ? -21.890 -39.607 14.656 1.00 79.22 283 GLY B O 1
ATOM 4647 N N . PRO B 1 304 ? -22.767 -38.154 16.154 1.00 80.74 284 PRO B N 1
ATOM 4648 C CA . PRO B 1 304 ? -21.680 -37.190 15.907 1.00 75.86 284 PRO B CA 1
ATOM 4649 C C . PRO B 1 304 ? -20.384 -37.647 16.584 1.00 69.92 284 PRO B C 1
ATOM 4650 O O . PRO B 1 304 ? -20.426 -38.217 17.681 1.00 72.78 284 PRO B O 1
ATOM 4654 N N . GLY B 1 305 ? -19.250 -37.436 15.926 1.00 62.57 285 GLY B N 1
ATOM 4655 C CA . GLY B 1 305 ? -17.956 -37.874 16.468 1.00 60.26 285 GLY B CA 1
ATOM 4656 C C . GLY B 1 305 ? -17.627 -39.365 16.387 1.00 55.55 285 GLY B C 1
ATOM 4657 O O . GLY B 1 305 ? -16.665 -39.811 17.007 1.00 54.97 285 GLY B O 1
ATOM 4658 N N . ALA B 1 306 ? -18.415 -40.135 15.635 1.00 53.85 286 ALA B N 1
ATOM 4659 C CA . ALA B 1 306 ? -18.040 -41.502 15.241 1.00 50.64 286 ALA B CA 1
ATOM 4660 C C . ALA B 1 306 ? -16.898 -41.479 14.194 1.00 47.38 286 ALA B C 1
ATOM 4661 O O . ALA B 1 306 ? -16.012 -42.325 14.224 1.00 44.57 286 ALA B O 1
ATOM 4663 N N . ALA B 1 307 ? -16.939 -40.512 13.276 1.00 46.36 287 ALA B N 1
ATOM 4664 C CA . ALA B 1 307 ? -15.826 -40.234 12.345 1.00 44.15 287 ALA B CA 1
ATOM 4665 C C . ALA B 1 307 ? -14.503 -39.909 13.052 1.00 42.13 287 ALA B C 1
ATOM 4666 O O . ALA B 1 307 ? -13.448 -40.382 12.635 1.00 42.59 287 ALA B O 1
ATOM 4668 N N . GLY B 1 308 ? -14.555 -39.096 14.102 1.00 39.40 288 GLY B N 1
ATOM 4669 C CA . GLY B 1 308 ? -13.354 -38.764 14.862 1.00 40.01 288 GLY B CA 1
ATOM 4670 C C . GLY B 1 308 ? -12.800 -39.933 15.673 1.00 42.37 288 GLY B C 1
ATOM 4671 O O . GLY B 1 308 ? -11.584 -40.114 15.784 1.00 42.63 288 GLY B O 1
ATOM 4672 N N . LEU B 1 309 ? -13.695 -40.730 16.248 1.00 41.68 289 LEU B N 1
ATOM 4673 C CA . LEU B 1 309 ? -13.298 -41.883 17.036 1.00 40.62 289 LEU B CA 1
ATOM 4674 C C . LEU B 1 309 ? -12.631 -42.965 16.171 1.00 39.34 289 LEU B C 1
ATOM 4675 O O . LEU B 1 309 ? -11.661 -43.599 16.601 1.00 39.05 289 LEU B O 1
ATOM 4680 N N . ALA B 1 310 ? -13.148 -43.174 14.960 1.00 38.04 290 ALA B N 1
ATOM 4681 C CA . ALA B 1 310 ? -12.551 -44.123 14.018 1.00 37.32 290 ALA B CA 1
ATOM 4682 C C . ALA B 1 310 ? -11.206 -43.599 13.497 1.00 39.18 290 ALA B C 1
ATOM 4683 O O . ALA B 1 310 ? -10.308 -44.386 13.179 1.00 39.06 290 ALA B O 1
ATOM 4685 N N . GLU B 1 311 ? -11.075 -42.275 13.398 1.00 40.02 291 GLU B N 1
ATOM 4686 C CA . GLU B 1 311 ? -9.791 -41.662 13.093 1.00 42.66 291 GLU B CA 1
ATOM 4687 C C . GLU B 1 311 ? -8.806 -41.962 14.227 1.00 43.15 291 GLU B C 1
ATOM 4688 O O . GLU B 1 311 ? -7.662 -42.359 13.980 1.00 43.68 291 GLU B O 1
ATOM 4694 N N . LEU B 1 312 ? -9.268 -41.768 15.463 1.00 42.99 292 LEU B N 1
ATOM 4695 C CA . LEU B 1 312 ? -8.449 -41.991 16.659 1.00 42.05 292 LEU B CA 1
ATOM 4696 C C . LEU B 1 312 ? -8.001 -43.438 16.749 1.00 41.39 292 LEU B C 1
ATOM 4697 O O . LEU B 1 312 ? -6.822 -43.724 17.006 1.00 40.77 292 LEU B O 1
ATOM 4702 N N . ASP B 1 313 ? -8.954 -44.334 16.510 1.00 39.88 293 ASP B N 1
ATOM 4703 C CA . ASP B 1 313 ? -8.702 -45.773 16.451 1.00 40.49 293 ASP B CA 1
ATOM 4704 C C . ASP B 1 313 ? -7.493 -46.127 15.589 1.00 39.46 293 ASP B C 1
ATOM 4705 O O . ASP B 1 313 ? -6.661 -46.936 15.979 1.00 39.93 293 ASP B O 1
ATOM 4710 N N . LEU B 1 314 ? -7.413 -45.500 14.420 1.00 39.82 294 LEU B N 1
ATOM 4711 C CA . LEU B 1 314 ? -6.294 -45.695 13.500 1.00 39.91 294 LEU B CA 1
ATOM 4712 C C . LEU B 1 314 ? -4.953 -45.177 14.053 1.00 41.27 294 LEU B C 1
ATOM 4713 O O . LEU B 1 314 ? -3.902 -45.797 13.803 1.00 41.45 294 LEU B O 1
ATOM 4718 N N . VAL B 1 315 ? -4.990 -44.070 14.803 1.00 39.02 295 VAL B N 1
ATOM 4719 C CA . VAL B 1 315 ? -3.799 -43.581 15.506 1.00 39.29 295 VAL B CA 1
ATOM 4720 C C . VAL B 1 315 ? -3.397 -44.618 16.548 1.00 40.94 295 VAL B C 1
ATOM 4721 O O . VAL B 1 315 ? -2.216 -44.937 16.687 1.00 41.76 295 VAL B O 1
ATOM 4725 N N . MET B 1 316 ? -4.393 -45.139 17.264 1.00 42.87 296 MET B N 1
ATOM 4726 C CA . MET B 1 316 ? -4.173 -46.137 18.311 1.00 42.59 296 MET B CA 1
ATOM 4727 C C . MET B 1 316 ? -3.693 -47.460 17.761 1.00 44.03 296 MET B C 1
ATOM 4728 O O . MET B 1 316 ? -2.987 -48.166 18.451 1.00 47.08 296 MET B O 1
ATOM 4733 N N . MET B 1 317 ? -4.090 -47.806 16.541 1.00 44.20 297 MET B N 1
ATOM 4734 C CA . MET B 1 317 ? -3.603 -49.011 15.894 1.00 45.48 297 MET B CA 1
ATOM 4735 C C . MET B 1 317 ? -2.170 -48.858 15.387 1.00 45.58 297 MET B C 1
ATOM 4736 O O . MET B 1 317 ? -1.368 -49.770 15.530 1.00 43.49 297 MET B O 1
ATOM 4741 N N . LEU B 1 318 ? -1.870 -47.716 14.770 1.00 48.54 298 LEU B N 1
ATOM 4742 C CA . LEU B 1 318 ? -0.554 -47.472 14.152 1.00 48.64 298 LEU B CA 1
ATOM 4743 C C . LEU B 1 318 ? 0.540 -47.133 15.153 1.00 50.30 298 LEU B C 1
ATOM 4744 O O . LEU B 1 318 ? 1.647 -47.656 15.035 1.00 53.35 298 LEU B O 1
ATOM 4749 N N . VAL B 1 319 ? 0.245 -46.243 16.105 1.00 49.90 299 VAL B N 1
ATOM 4750 C CA . VAL B 1 319 ? 1.248 -45.759 17.067 1.00 50.12 299 VAL B CA 1
ATOM 4751 C C . VAL B 1 319 ? 1.393 -46.728 18.249 1.00 51.26 299 VAL B C 1
ATOM 4752 O O . VAL B 1 319 ? 2.495 -47.198 18.565 1.00 53.82 299 VAL B O 1
ATOM 4756 N N . TYR B 1 320 ? 0.265 -47.022 18.882 1.00 50.54 300 TYR B N 1
ATOM 4757 C CA . TYR B 1 320 ? 0.201 -47.894 20.047 1.00 51.93 300 TYR B CA 1
ATOM 4758 C C . TYR B 1 320 ? -0.313 -49.235 19.518 1.00 54.04 300 TYR B C 1
ATOM 4759 O O . TYR B 1 320 ? -0.744 -49.321 18.373 1.00 60.80 300 TYR B O 1
ATOM 4768 N N . GLY B 1 321 ? -0.300 -50.282 20.327 1.00 54.25 301 GLY B N 1
ATOM 4769 C CA . GLY B 1 321 ? -0.991 -51.518 19.933 1.00 53.95 301 GLY B CA 1
ATOM 4770 C C . GLY B 1 321 ? -2.496 -51.467 20.165 1.00 51.69 301 GLY B C 1
ATOM 4771 O O . GLY B 1 321 ? -3.195 -52.440 19.900 1.00 57.46 301 GLY B O 1
ATOM 4772 N N . GLY B 1 322 ? -2.993 -50.330 20.651 1.00 49.23 302 GLY B N 1
ATOM 4773 C CA . GLY B 1 322 ? -4.313 -50.218 21.243 1.00 45.83 302 GLY B CA 1
ATOM 4774 C C . GLY B 1 322 ? -5.431 -50.046 20.252 1.00 44.37 302 GLY B C 1
ATOM 4775 O O . GLY B 1 322 ? -5.277 -50.324 19.066 1.00 44.27 302 GLY B O 1
ATOM 4776 N N . ARG B 1 323 ? -6.566 -49.568 20.750 1.00 45.64 303 ARG B N 1
ATOM 4777 C CA . ARG B 1 323 ? -7.837 -49.771 20.071 1.00 45.97 303 ARG B CA 1
ATOM 4778 C C . ARG B 1 323 ? -8.974 -49.090 20.834 1.00 44.52 303 ARG B C 1
ATOM 4779 O O . ARG B 1 323 ? -9.128 -49.314 22.036 1.00 42.77 303 ARG B O 1
ATOM 4787 N N . GLU B 1 324 ? -9.766 -48.272 20.132 1.00 44.81 304 GLU B N 1
ATOM 4788 C CA . GLU B 1 324 ? -11.049 -47.788 20.664 1.00 44.43 304 GLU B CA 1
ATOM 4789 C C . GLU B 1 324 ? -12.046 -48.935 20.610 1.00 44.29 304 GLU B C 1
ATOM 4790 O O . GLU B 1 324 ? -12.101 -49.681 19.622 1.00 44.20 304 GLU B O 1
ATOM 4796 N N . ARG B 1 325 ? -12.844 -49.073 21.665 1.00 44.11 305 ARG B N 1
ATOM 4797 C CA . ARG B 1 325 ? -13.620 -50.298 21.873 1.00 43.85 305 ARG B CA 1
ATOM 4798 C C . ARG B 1 325 ? -15.122 -50.072 21.922 1.00 43.77 305 ARG B C 1
ATOM 4799 O O . ARG B 1 325 ? -15.582 -48.991 22.293 1.00 41.42 305 ARG B O 1
ATOM 4807 N N . ARG B 1 326 ? -15.867 -51.089 21.485 1.00 43.54 306 ARG B N 1
ATOM 4808 C CA . ARG B 1 326 ? -17.310 -51.134 21.658 1.00 45.57 306 ARG B CA 1
ATOM 4809 C C . ARG B 1 326 ? -17.617 -51.544 23.098 1.00 46.74 306 ARG B C 1
ATOM 4810 O O . ARG B 1 326 ? -16.753 -52.108 23.770 1.00 47.40 306 ARG B O 1
ATOM 4818 N N . LEU B 1 327 ? -18.835 -51.252 23.565 1.00 48.41 307 LEU B N 1
ATOM 4819 C CA . LEU B 1 327 ? -19.325 -51.739 24.874 1.00 49.77 307 LEU B CA 1
ATOM 4820 C C . LEU B 1 327 ? -19.021 -53.227 25.050 1.00 48.47 307 LEU B C 1
ATOM 4821 O O . LEU B 1 327 ? -18.471 -53.623 26.066 1.00 47.35 307 LEU B O 1
ATOM 4826 N N . ASP B 1 328 ? -19.373 -54.032 24.052 1.00 48.80 308 ASP B N 1
ATOM 4827 C CA . ASP B 1 328 ? -19.233 -55.488 24.154 1.00 50.40 308 ASP B CA 1
ATOM 4828 C C . ASP B 1 328 ? -17.784 -55.992 24.181 1.00 49.47 308 ASP B C 1
ATOM 4829 O O . ASP B 1 328 ? -17.506 -57.043 24.767 1.00 50.11 308 ASP B O 1
ATOM 4834 N N . GLU B 1 329 ? -16.877 -55.259 23.547 1.00 46.57 309 GLU B N 1
ATOM 4835 C CA . GLU B 1 329 ? -15.450 -55.571 23.639 1.00 48.99 309 GLU B CA 1
ATOM 4836 C C . GLU B 1 329 ? -14.915 -55.323 25.053 1.00 49.44 309 GLU B C 1
ATOM 4837 O O . GLU B 1 329 ? -14.044 -56.044 25.544 1.00 49.65 309 GLU B O 1
ATOM 4843 N N . LEU B 1 330 ? -15.451 -54.276 25.672 1.00 50.42 310 LEU B N 1
ATOM 4844 C CA . LEU B 1 330 ? -15.216 -53.933 27.072 1.00 49.52 310 LEU B CA 1
ATOM 4845 C C . LEU B 1 330 ? -15.785 -55.015 28.002 1.00 48.77 310 LEU B C 1
ATOM 4846 O O . LEU B 1 330 ? -15.140 -55.411 28.978 1.00 50.38 310 LEU B O 1
ATOM 4851 N N . ALA B 1 331 ? -17.011 -55.451 27.704 1.00 46.01 311 ALA B N 1
ATOM 4852 C CA . ALA B 1 331 ? -17.671 -56.528 28.443 1.00 45.44 311 ALA B CA 1
ATOM 4853 C C . ALA B 1 331 ? -16.860 -57.840 28.414 1.00 45.32 311 ALA B C 1
ATOM 4854 O O . ALA B 1 331 ? -16.740 -58.509 29.437 1.00 43.06 311 ALA B O 1
ATOM 4856 N N . ASP B 1 332 ? -16.297 -58.192 27.257 1.00 44.95 312 ASP B N 1
ATOM 4857 C CA . ASP B 1 332 ? -15.441 -59.376 27.160 1.00 45.82 312 ASP B CA 1
ATOM 4858 C C . ASP B 1 332 ? -14.202 -59.273 28.057 1.00 45.40 312 ASP B C 1
ATOM 4859 O O . ASP B 1 332 ? -13.873 -60.225 28.749 1.00 45.52 312 ASP B O 1
ATOM 4864 N N . LEU B 1 333 ? -13.531 -58.126 28.053 1.00 46.67 313 LEU B N 1
ATOM 4865 C CA . LEU B 1 333 ? -12.353 -57.923 28.913 1.00 48.06 313 LEU B CA 1
ATOM 4866 C C . LEU B 1 333 ? -12.722 -57.893 30.402 1.00 48.38 313 LEU B C 1
ATOM 4867 O O . LEU B 1 333 ? -12.028 -58.497 31.225 1.00 48.16 313 LEU B O 1
ATOM 4872 N N . ALA B 1 334 ? -13.809 -57.198 30.736 1.00 47.28 314 ALA B N 1
ATOM 4873 C CA . ALA B 1 334 ? -14.368 -57.225 32.093 1.00 46.23 314 ALA B CA 1
ATOM 4874 C C . ALA B 1 334 ? -14.642 -58.662 32.558 1.00 46.94 314 ALA B C 1
ATOM 4875 O O . ALA B 1 334 ? -14.178 -59.070 33.618 1.00 46.64 314 ALA B O 1
ATOM 4877 N N . GLY B 1 335 ? -15.366 -59.422 31.739 1.00 51.09 315 GLY B N 1
ATOM 4878 C CA . GLY B 1 335 ? -15.689 -60.828 32.006 1.00 51.15 315 GLY B CA 1
ATOM 4879 C C . GLY B 1 335 ? -14.462 -61.668 32.287 1.00 54.64 315 GLY B C 1
ATOM 4880 O O . GLY B 1 335 ? -14.368 -62.313 33.331 1.00 60.98 315 GLY B O 1
ATOM 4881 N N . LYS B 1 336 ? -13.492 -61.615 31.382 1.00 55.25 316 LYS B N 1
ATOM 4882 C CA . LYS B 1 336 ? -12.238 -62.358 31.544 1.00 58.70 316 LYS B CA 1
ATOM 4883 C C . LYS B 1 336 ? -11.405 -61.947 32.780 1.00 59.44 316 LYS B C 1
ATOM 4884 O O . LYS B 1 336 ? -10.433 -62.631 33.119 1.00 63.58 316 LYS B O 1
ATOM 4890 N N . ALA B 1 337 ? -11.766 -60.834 33.422 1.00 55.83 317 ALA B N 1
ATOM 4891 C CA . ALA B 1 337 ? -11.263 -60.480 34.753 1.00 56.48 317 ALA B CA 1
ATOM 4892 C C . ALA B 1 337 ? -12.313 -60.692 35.866 1.00 53.34 317 ALA B C 1
ATOM 4893 O O . ALA B 1 337 ? -12.253 -60.055 36.920 1.00 53.31 317 ALA B O 1
ATOM 4895 N N . GLY B 1 338 ? -13.266 -61.586 35.638 1.00 50.27 318 GLY B N 1
ATOM 4896 C CA . GLY B 1 338 ? -14.296 -61.880 36.620 1.00 51.19 318 GLY B CA 1
ATOM 4897 C C . GLY B 1 338 ? -15.146 -60.710 37.077 1.00 53.37 318 GLY B C 1
ATOM 4898 O O . GLY B 1 338 ? -15.638 -60.718 38.209 1.00 59.34 318 GLY B O 1
ATOM 4899 N N . LEU B 1 339 ? -15.335 -59.711 36.213 1.00 53.02 319 LEU B N 1
ATOM 4900 C CA . LEU B 1 339 ? -16.250 -58.600 36.492 1.00 50.68 319 LEU B CA 1
ATOM 4901 C C . LEU B 1 339 ? -17.413 -58.634 35.525 1.00 50.94 319 LEU B C 1
ATOM 4902 O O . LEU B 1 339 ? -17.270 -59.090 34.391 1.00 50.41 319 LEU B O 1
ATOM 4907 N N . ARG B 1 340 ? -18.560 -58.145 35.985 1.00 52.12 320 ARG B N 1
ATOM 4908 C CA . ARG B 1 340 ? -19.707 -57.887 35.119 1.00 52.82 320 ARG B CA 1
ATOM 4909 C C . ARG B 1 340 ? -19.773 -56.400 34.785 1.00 56.03 320 ARG B C 1
ATOM 4910 O O . ARG B 1 340 ? -19.167 -55.586 35.480 1.00 58.74 320 ARG B O 1
ATOM 4918 N N . ILE B 1 341 ? -20.495 -56.067 33.716 1.00 57.79 321 ILE B N 1
ATOM 4919 C CA . ILE B 1 341 ? -20.849 -54.688 33.389 1.00 59.91 321 ILE B CA 1
ATOM 4920 C C . ILE B 1 341 ? -22.209 -54.412 34.019 1.00 60.71 321 ILE B C 1
ATOM 4921 O O . ILE B 1 341 ? -23.187 -55.083 33.685 1.00 58.15 321 ILE B O 1
ATOM 4926 N N . GLY B 1 342 ? -22.261 -53.443 34.933 1.00 65.82 322 GLY B N 1
ATOM 4927 C CA . GLY B 1 342 ? -23.513 -53.011 35.563 1.00 70.37 322 GLY B CA 1
ATOM 4928 C C . GLY B 1 342 ? -24.180 -51.877 34.794 1.00 75.16 322 GLY B C 1
ATOM 4929 O O . GLY B 1 342 ? -24.447 -52.002 33.584 1.00 70.14 322 GLY B O 1
ATOM 4930 N N . ASP B 1 343 ? -24.467 -50.778 35.503 1.00 81.00 323 ASP B N 1
ATOM 4931 C CA . ASP B 1 343 ? -25.020 -49.556 34.896 1.00 82.03 323 ASP B CA 1
ATOM 4932 C C . ASP B 1 343 ? -24.110 -49.019 33.778 1.00 84.65 323 ASP B C 1
ATOM 4933 O O . ASP B 1 343 ? -22.883 -48.919 33.959 1.00 80.71 323 ASP B O 1
ATOM 4938 N N . VAL B 1 344 ? -24.733 -48.696 32.637 1.00 79.05 324 VAL B N 1
ATOM 4939 C CA . VAL B 1 344 ? -24.057 -48.107 31.484 1.00 74.57 324 VAL B CA 1
ATOM 4940 C C . VAL B 1 344 ? -24.597 -46.697 31.260 1.00 70.20 324 VAL B C 1
ATOM 4941 O O . VAL B 1 344 ? -25.662 -46.526 30.675 1.00 63.74 324 VAL B O 1
ATOM 4945 N N . SER B 1 345 ? -23.856 -45.695 31.726 1.00 71.94 325 SER B N 1
ATOM 4946 C CA . SER B 1 345 ? -24.296 -44.294 31.676 1.00 75.46 325 SER B CA 1
ATOM 4947 C C . SER B 1 345 ? -23.496 -43.494 30.661 1.00 75.33 325 SER B C 1
ATOM 4948 O O . SER B 1 345 ? -22.310 -43.755 30.464 1.00 72.94 325 SER B O 1
ATOM 4951 N N . MET B 1 346 ? -24.152 -42.515 30.039 1.00 77.84 326 MET B N 1
ATOM 4952 C CA . MET B 1 346 ? -23.528 -41.621 29.060 1.00 81.36 326 MET B CA 1
ATOM 4953 C C . MET B 1 346 ? -23.464 -40.182 29.594 1.00 82.21 326 MET B C 1
ATOM 4954 O O . MET B 1 346 ? -24.484 -39.618 30.003 1.00 78.24 326 MET B O 1
ATOM 4959 N N . THR B 1 347 ? -22.270 -39.590 29.577 1.00 82.34 327 THR B N 1
ATOM 4960 C CA . THR B 1 347 ? -22.109 -38.185 29.940 1.00 84.84 327 THR B CA 1
ATOM 4961 C C . THR B 1 347 ? -22.553 -37.327 28.738 1.00 93.62 327 THR B C 1
ATOM 4962 O O . THR B 1 347 ? -22.562 -37.828 27.605 1.00 93.53 327 THR B O 1
ATOM 4966 N N . PRO B 1 348 ? -22.941 -36.046 28.973 1.00 100.64 328 PRO B N 1
ATOM 4967 C CA . PRO B 1 348 ? -23.277 -35.154 27.849 1.00 100.32 328 PRO B CA 1
ATOM 4968 C C . PRO B 1 348 ? -22.166 -35.034 26.793 1.00 101.37 328 PRO B C 1
ATOM 4969 O O . PRO B 1 348 ? -22.453 -35.073 25.594 1.00 96.67 328 PRO B O 1
ATOM 4973 N N . ARG B 1 349 ? -20.918 -34.925 27.256 1.00 100.59 329 ARG B N 1
ATOM 4974 C CA . ARG B 1 349 ? -19.727 -34.837 26.388 1.00 97.94 329 ARG B CA 1
ATOM 4975 C C . ARG B 1 349 ? -19.253 -36.152 25.709 1.00 90.96 329 ARG B C 1
ATOM 4976 O O . ARG B 1 349 ? -18.115 -36.219 25.231 1.00 85.16 329 ARG B O 1
ATOM 4984 N N . GLY B 1 350 ? -20.095 -37.191 25.681 1.00 84.97 330 GLY B N 1
ATOM 4985 C CA . GLY B 1 350 ? -19.844 -38.388 24.858 1.00 79.41 330 GLY B CA 1
ATOM 4986 C C . GLY B 1 350 ? -19.164 -39.573 25.533 1.00 73.24 330 GLY B C 1
ATOM 4987 O O . GLY B 1 350 ? -19.194 -40.683 25.002 1.00 71.56 330 GLY B O 1
ATOM 4988 N N . LEU B 1 351 ? -18.502 -39.332 26.664 1.00 68.57 331 LEU B N 1
ATOM 4989 C CA . LEU B 1 351 ? -17.948 -40.398 27.521 1.00 64.90 331 LEU B CA 1
ATOM 4990 C C . LEU B 1 351 ? -19.028 -41.395 27.955 1.00 62.59 331 LEU B C 1
ATOM 4991 O O . LEU B 1 351 ? -20.146 -40.995 28.279 1.00 62.74 331 LEU B O 1
ATOM 4996 N N . SER B 1 352 ? -18.695 -42.687 27.918 1.00 61.77 332 SER B N 1
ATOM 4997 C CA . SER B 1 352 ? -19.532 -43.739 28.497 1.00 59.70 332 SER B CA 1
ATOM 4998 C C . SER B 1 352 ? -18.910 -44.112 29.836 1.00 57.59 332 SER B C 1
ATOM 4999 O O . SER B 1 352 ? -17.700 -44.297 29.927 1.00 52.73 332 SER B O 1
ATOM 5002 N N . LEU B 1 353 ? -19.745 -44.195 30.866 1.00 58.89 333 LEU B N 1
ATOM 5003 C CA . LEU B 1 353 ? -19.322 -44.493 32.230 1.00 61.15 333 LEU B CA 1
ATOM 5004 C C . LEU B 1 353 ? -19.957 -45.820 32.635 1.00 59.69 333 LEU B C 1
ATOM 5005 O O . LEU B 1 353 ? -21.190 -45.928 32.631 1.00 56.70 333 LEU B O 1
ATOM 5010 N N . VAL B 1 354 ? -19.146 -46.830 32.960 1.00 59.91 334 VAL B N 1
ATOM 5011 C CA . VAL B 1 354 ? -19.700 -48.162 33.276 1.00 63.29 334 VAL B CA 1
ATOM 5012 C C . VAL B 1 354 ? -19.166 -48.669 34.609 1.00 62.05 334 VAL B C 1
ATOM 5013 O O . VAL B 1 354 ? -17.951 -48.652 34.840 1.00 61.18 334 VAL B O 1
ATOM 5017 N N . VAL B 1 355 ? -20.084 -49.109 35.479 1.00 63.15 335 VAL B N 1
ATOM 5018 C CA . VAL B 1 355 ? -19.717 -49.651 36.795 1.00 61.76 335 VAL B CA 1
ATOM 5019 C C . VAL B 1 355 ? -19.503 -51.160 36.636 1.00 59.68 335 VAL B C 1
ATOM 5020 O O . VAL B 1 355 ? -20.395 -51.879 36.166 1.00 54.99 335 VAL B O 1
ATOM 5024 N N . CYS B 1 356 ? -18.307 -51.629 36.987 1.00 60.01 336 CYS B N 1
ATOM 5025 C CA . CYS B 1 356 ? -18.011 -53.056 36.960 1.00 59.73 336 CYS B CA 1
ATOM 5026 C C . CYS B 1 356 ? -17.971 -53.609 38.372 1.00 59.80 336 CYS B C 1
ATOM 5027 O O . CYS B 1 356 ? -17.122 -53.213 39.163 1.00 59.59 336 CYS B O 1
ATOM 5030 N N . GLU B 1 357 ? -18.919 -54.495 38.678 1.00 60.07 337 GLU B N 1
ATOM 5031 C CA . GLU B 1 357 ? -18.975 -55.220 39.950 1.00 59.97 337 GLU B CA 1
ATOM 5032 C C . GLU B 1 357 ? -18.393 -56.626 39.740 1.00 57.74 337 GLU B C 1
ATOM 5033 O O . GLU B 1 357 ? -17.991 -56.962 38.625 1.00 58.49 337 GLU B O 1
ATOM 5039 N N . ALA B 1 358 ? -18.343 -57.433 40.804 1.00 54.24 338 ALA B N 1
ATOM 5040 C CA . ALA B 1 358 ? -17.874 -58.824 40.711 1.00 50.91 338 ALA B CA 1
ATOM 5041 C C . ALA B 1 358 ? -18.872 -59.676 39.930 1.00 50.04 338 ALA B C 1
ATOM 5042 O O . ALA B 1 358 ? -20.077 -59.588 40.165 1.00 47.10 338 ALA B O 1
ATOM 5044 N N . GLU B 1 359 ? -18.350 -60.508 39.027 1.00 48.92 339 GLU B N 1
ATOM 5045 C CA . GLU B 1 359 ? -19.157 -61.295 38.079 1.00 50.18 339 GLU B CA 1
ATOM 5046 C C . GLU B 1 359 ? -20.300 -62.105 38.702 1.00 51.75 339 GLU B C 1
ATOM 5047 O O . GLU B 1 359 ? -21.405 -62.129 38.143 1.00 54.22 339 GLU B O 1
ATOM 5053 N N . THR B 1 360 ? -20.042 -62.743 39.848 1.00 52.60 340 THR B N 1
ATOM 5054 C CA . THR B 1 360 ? -20.973 -63.719 40.449 1.00 52.33 340 THR B CA 1
ATOM 5055 C C . THR B 1 360 ? -21.635 -63.236 41.756 1.00 51.12 340 THR B C 1
ATOM 5056 O O . THR B 1 360 ? -20.994 -62.565 42.553 1.00 50.52 340 THR B O 1
ATOM 5060 N N . SER B 1 361 ? -22.913 -63.593 41.954 1.00 54.20 341 SER B N 1
ATOM 5061 C CA . SER B 1 361 ? -23.633 -63.457 43.253 1.00 55.29 341 SER B CA 1
ATOM 5062 C C . SER B 1 361 ? -23.989 -64.854 43.793 1.00 56.49 341 SER B C 1
ATOM 5063 O O . SER B 1 361 ? -23.683 -65.191 44.941 1.00 59.43 341 SER B O 1
#

Sequence (680 aa):
MADDDAFVHLLRLKDTMTPWALRAVVTLGVPDLVAEGEKDVSELAQRSGAVPDALRRVLRLLARRGVFTEPRPAVFGPTGLSRLLQSDHPRSMRPWLDLEGPVARGDRTCVHILEALRTGGPVHERTYGRPVWEDLAARPALGAAFDAAMAQRASWIAGDVAAGFDWSAVRHVMDVGGGTGGVLAEVLRARPGLKGTLLDRAPTVAAGREAWGASEAGQRCTFSGGSFFDTLPSGADACLLVNVLHDWADEHALAVLRRCAEAVGPRGRVLIAEHLVEEGAGGPGAAGLAELDLVMMLVYGGRERRLDELADLAGKAGLRIGDVSMTPRGLSLVVCEAEMADDDAFVHLLRLKDTMTPWALRAVVTLGVPDLVAEGEKDVSELAQRSGAVPDALRRVLRLLARRGVFTEPRPAVFGPTGLSRLLQSDHPRSMRPWLDLEGPVARGDRTCVHILEALRTGGPVHERTYGRPVWEDLAARPALGAAFDAAMAQRASWIAGDVAAGFDWSAVRHVMDVGGGTGGVLAEVLRARPGLKGTLLDRAPTVAAGREAWGASEAGQRCTFSGGSFFDTLPSGADACLLVNVLHDWADEHALAVLRRCAEAVGPRGRVLIAEHLVEEGAGGPGAAGLAELDLVMMLVYGGRERRLDELADLAGKAGLRIGDVSMTPRGLSLVVCEAETS

CATH classification: 1.10.10.10 (+2 more: 1.10.287.1350, 3.40.50.150)

Nearest PDB structures (foldseek):
  6clw-assembly1_A  TM=9.841E-01  e=7.207E-61  Streptomyces sp. CB03234
  7pga-assembly2_D  TM=9.399E-01  e=4.219E-32  Streptomyces peucetius
  7phf-assembly2_D  TM=9.441E-01  e=2.161E-31  Streptomyces peucetius
  7oy1-assembly1_B  TM=9.412E-01  e=5.630E-31  Streptomyces peucetius
  7phe-assembly1_B  TM=9.214E-01  e=2.744E-29  Streptomyces peucetius

Secondary structure (DSSP, 8-state):
-----HHHHHHHHH--SHHHHHHHHHHTTHHHHTTTS-EEHHHHHHHSS--HHHHHHHHHHHHHTTSSB-SSTTEEB--HHHHHTSTT-TT-SHHHH-TTSHHHHHGGGGGGHHHHHHHSS--HHHHHSS-HHHHHHH-HHHHHHHHHHHHHHHHHHHHHHHHHS--TT-SEEEEET-TTSHHHHHHHHHSTT-EEEEEE-HHHHHHHHHHHTTSHHHHTEEEEE--TTSPP-S--SEEEEES-GGGS-HHHHHHHHHHHHHHH-TT-EEEEEE----TT--SHHHHHHHHHHHHHHHTSS-----HHHHHHHHHTTTEEEEEEEE-TTS-EEEEEEE-/--HHHHHHHHHHHT--HHHHHHHHHHHHTHHHHTSSS-EEHHHHHHHHT--HHHHHHHHHHHHHTTSSB-SSTTEEB--HHHHHTSSS-TT--HHHH-SSSHHHHHGGGGGGHHHHHHH-S--HHHHHSS-HHHHHHTSHHHHHHHHHHHHHHHHHHHHHHHHHS--TT-SEEEEET-TT-HHHHHHHHHSTT-EEEEE--HHHHHHHHHHHTTSTTGGGEEEE-S-TTSPPPSS-SEEEEES-GGGS-HHHHHHHHHHHHHHH-TT-EEEEEEPPBPSSS-STTHHHHHHHHHHHHHTSS----BHHHHHHHHHHTTEEEEEEEE-TTS-EEEEEEES--

B-factor: mean 59.33, std 17.92, range [30.18, 132.47]

InterPro domains:
  IPR001077 O-methyltransferase, C-terminal domain [PF00891] (114-319)
  IPR012967 Caffeic acid 3-O-methyltransferase-like, dimerisation domain [PF08100] (17-85)
  IPR016461 O-methyltransferase-like [PIRSF005739] (16-320)
  IPR016461 O-methyltransferase-like [PS51683] (10-338)
  IPR029063 S-adenosyl-L-methionine-dependent methyltransferase superfamily [G3DSA:3.40.50.150] (151-320)
  IPR029063 S-adenosyl-L-methionine-dependent methyltransferase superfamily [SSF53335] (110-334)
  IPR036388 Winged helix-like DNA-binding domain superfamily [G3DSA:1.10.10.10] (2-99)
  IPR036390 Winged helix DNA-binding domain superfamily [SSF46785] (11-89)

Foldseek 3Di:
DDPPPVVVVVVVVPDPLLLVLQLVCLLQQVLVVQPVHKDFQVVSQVSGVHDSVVNLVSVVVVCVVPQWPDPDRRMTHGDPNSLLSHPPHLNHCSLCSRCVAVNVVLVVLVVVVVVCVVVVAACQCVVPVDAQVVVCVVDVVNVVSVLVVVLSVCLVCQLLVLVVDDCPVFAEEEAAQCFLCNNQLSNCVSPVRHAYEYEEAPVRLVSSCVVDCPPSSVVRYDSDHDDLLDQDDADGQEYEAEPPQQLDDLVVSLSSLLSRCVRNDAQRKYKYKDQAADPVADPDSRVVQVVVQVSSRHRGVGGRHHPVSVQVSQVSSQWHWDDWDARPVRIIITMIGRD/DDDVVVVVVVVVVPDDLLLVLVLVCLQLQVLQVQVVHKDFQVVSQVSSVHDSVVNQVSVVVVCVVPQWPCPDRRITHHDPNSLLSHPPRLNHCSLCRRCVAQNVVLVVLVVVVVVCVVPVAACQCVVPVDASVVVCVVDVVNVVSVLVVLLSVCLVCLLLQLVFDDCPPFAEEEAQQCFLCSNVLSNCVVPVRHAYEYEEADVRLVVSCVVDLVPSSNVRYHRDHDHLLDQDDADGQEYEAAAPQQLDDLVSSLSSLLSRDVRNDQAGKYKYKDQAADDPPGDPCNVVQVVVQSSSRHRGVGGHHHPVSVQVSLVSSQWHWDDWDAGPVRIIMTIIHGNDD

Organism: Streptomyces sp. (strain CB03234) (NCBI:txid1703937)

Solvent-accessible surface area: 28223 Å² total; per-residue (Å²): 237,50,103,110,72,29,69,59,41,0,65,101,26,42,15,2,2,2,3,0,0,0,6,0,0,0,30,41,17,0,0,53,33,0,32,175,24,87,54,68,9,62,65,1,3,147,172,16,65,10,44,70,42,1,0,55,7,0,0,26,0,0,9,55,48,35,0,3,53,29,71,136,88,39,10,0,0,32,32,22,6,0,104,10,0,5,70,127,33,113,140,6,16,27,42,66,2,29,8,129,9,10,30,0,24,0,10,44,0,0,7,55,1,40,35,0,2,156,77,23,26,58,2,3,99,151,36,48,61,120,39,8,62,104,3,8,79,60,107,103,84,7,12,63,37,11,14,64,2,40,31,50,66,22,77,133,37,4,37,22,0,11,92,30,14,107,6,82,76,20,206,42,0,0,1,0,18,14,16,24,0,25,5,0,23,49,0,0,154,46,93,97,73,6,115,1,4,0,4,14,82,63,96,1,8,51,50,0,141,161,80,34,3,97,54,109,7,3,129,25,10,84,30,25,43,35,50,29,65,82,95,7,51,110,60,3,49,1,0,0,0,20,24,6,1,7,14,36,34,71,133,84,0,25,34,0,0,108,72,0,17,95,13,17,20,110,208,4,78,0,9,0,0,8,66,23,24,120,108,78,31,48,47,130,56,27,8,35,34,4,14,63,0,0,26,12,2,0,5,20,31,0,27,10,8,67,83,67,38,2,35,84,9,0,38,130,9,31,1,135,51,39,80,66,50,116,7,126,177,34,1,8,3,2,25,0,46,20,132,143,61,87,102,89,0,92,92,39,0,61,124,4,43,12,2,3,3,3,0,0,0,7,0,0,0,34,42,9,0,0,54,36,0,19,178,20,94,60,63,6,67,70,1,0,147,157,20,55,11,47,76,44,1,0,57,9,0,0,30,0,0,12,61,72,32,0,5,45,40,73,140,77,42,14,0,0,30,33,43,13,0,105,23,0,10,66,121,48,117,140,9,17,36,44,40,2,28,7,135,10,15,33,0,28,2,11,42,0,0,10,43,0,38,42,0,2,145,73,21,32,60,2,4,94,136,37,55,57,102,44,13,76,102,1,18,81,56,99,94,87,19,19,66,34,10,20,63,1,48,31,34,54,17,78,68,12,7,36,25,0,15,88,38,13,96,8,91,80,12,201,30,0,0,1,0,19,14,16,29,0,28,5,0,20,43,0,0,145,55,105,96,67,7,111,1,4,0,2,16,98,74,95,1,9,51,53,0,132,150,85,34,1,92,52,113,6,2,130,43,11,75,32,29,33,43,54,30,68,90,101,9,46,101,64,9,39,0,0,0,0,18,20,7,2,3,14,31,30,53,125,90,0,23,34,0,0,109,71,0,21,111,25,12,23,117,232,11,56,0,1,1,0,10,55,28,17,106,116,27,76,33,45,146,58,18,38,38,23,0,19,52,1,0,24,11,3,0,6,20,36,0,33,11,10,59,74,66,33,3,37,86,10,0,26,132,12,34,10,101,41,29,90,71,32,136,10,136,138,36,0,6,2,0,19,0,75,38,93,119,141

Radius of gyration: 29.34 Å; Cα contacts (8 Å, |Δi|>4): 1345; chains: 2; bounding box: 47×55×95 Å

=== Feature glossary ===
The features interleaved in this record are:

— What the protein is —

Sequence gives the chain of amino acids in standard one-letter code (A=alanine, C=cysteine, …, Y=tyrosine), read N→C. It is the only feature that is directly encoded by the gene; all structural features are derived from the folded form of this sequence.

Database cross-references. InterPro integrates a dozen domain/family signature databases into unified entries with residue-range hits. GO terms attach function/process/location labels with evidence codes. CATH codes position the fold in a four-level structural taxonomy. Organism is the NCBI-taxonomy species name.

— Where its atoms are —

Atomic coordinates in PDBx/mmCIF format — the same representation the Protein Data Bank distributes. Each line of the _atom_site loop places one backbone atom in Cartesian space (units: ångströms, origin: arbitrary).

The six renders are orthographic views along the three Cartesian axes in both directions. Representation (cartoon, sticks, or surface) and color scheme (sequence-rainbow or by-chain) vary across proteins so the training set covers all the common visualization conventions.

— Local backbone conformation —

Eight-state secondary structure (DSSP): H is the canonical α-helix, G the tighter 3₁₀-helix, I the wider π-helix; E/B are β-structure, T and S are turns and bends, and '-' is everything else. DSSP derives these from the pattern of main-chain N–H···O=C hydrogen bonds, not from the sequence.

P-SEA three-state annotation labels each residue as helix, strand, or coil based purely on the geometry of the Cα trace. It serves as a fallback when the full backbone (and thus DSSP) is unavailable.

The φ/ψ torsion pair specifies the backbone conformation at each residue. φ rotates about the N–Cα bond, ψ about the Cα–C bond. Steric clashes forbid most of the (φ, ψ) plane — the allowed regions (α-helix basin, β-sheet basin, left-handed helix) are the Ramachandran-allowed regions.

— Global shape and packing —

The geometric summary reports three shape descriptors. Rg (radius of gyration) measures how spread out the Cα atoms are about their centre of mass; compact globular proteins have small Rg, elongated or unfolded ones large. Cα contacts (<8 Å, |i−j|>4) count long-range residue pairs in spatial proximity — high for tightly packed folds, near zero for rods or random coil. The bounding-box extents give the protein's footprint along x, y, z in Å.

Solvent-accessible surface area (SASA) is the area in Å² traced out by the centre of a 1.4 Å probe sphere (a water molecule) rolled over the protein's van der Waals surface (Shrake–Rupley / Lee–Richards construction). Buried residues have near-zero SASA; fully exposed residues can exceed 200 Å². The total SASA scales roughly with the number of surface residues.

The contact map is a binary N×N matrix image: pixel (i, j) is dark where Cα_i and Cα_j are within 8 Å and |i−j|>4. Because the |i−j|>4 filter removes local helical contacts, off-diagonal stripes parallel to the main diagonal indicate parallel β-sheets; stripes perpendicular to it indicate antiparallel β-sheets. The Ramachandran plot scatters every residue's (φ, ψ) pair against the sterically allowed regions. The PAE heatmap renders the predicted-aligned-error matrix.

— Structural neighborhood —

3Di is Foldseek's structural alphabet. Each residue is assigned one of twenty discrete states based on how its Cα sits relative to its spatial (not sequential) neighbors. Aligning 3Di strings finds structural homologs roughly as well as full 3D superposition, but orders of magnitude faster.

Nearest PDB neighbors are the top structural matches found by Foldseek when searching this structure against the entire Protein Data Bank. Each hit reports a TM-score (0 to 1; >0.5 almost always implies the same fold) and an E-value. These are *structural* homologs — they may share no detectable sequence similarity.

— Confidence and disorder —

For AlphaFold models, the B-factor field carries pLDDT — the model's own estimate of local accuracy on a 0–100 scale. Regions with pLDDT<50 should be treated as essentially unmodeled; they often correspond to intrinsically disordered segments.

Crystallographic B-factors measure how much each atom's electron density is smeared out, in Å². They rise in mobile loops and surface residues and fall in the buried interior. In AlphaFold models this column is repurposed to hold pLDDT instead.

Predicted aligned error is AlphaFold's pairwise confidence. Unlike pLDDT (per-residue), PAE is per-residue-pair and captures whether two parts of the structure are correctly placed relative to each other. Units are ångströms of expected positional error.